Protein AF-A0A8T0Y407-F1 (afdb_monomer)

Mean predicted aligned error: 12.17 Å

Sequence (656 aa):
MAEEQMEEASTAAAAATPFQLQFDKPIPFQIKMAEWNPEKDLLAMVTDDSKVLLHRFNWQRLWTISPGKCITSICWSPDGKIIALGTEDGLVLLHDVENGKMLRTMKSHDVAIVCLNWAEDDLLSRPDKDEFLPYEDRTARFFPPAPVMPRIGGLSSGDTGLADENEEAIPQFCSASCQRFNILCSGGKDGCVCFSIFGIFPVGKININKIPINVESSGKKNYQLQDASVSKVSLSRNLQKLVLLCYGKLIDTENLSHNCETAGLHCLYLDTSIFFNRKNELHQVSQQASSIQNLVEVVRASISLISKQWSSAMNLFHEKFSALPNLIAAHGAESSSEDEFLSLLFGTRTSPALHQFLASSLGEAGLKRIAKAVDSAGREIRGVVSEHLQPAVEIISFRLAELRGLARWRSRFQIIGLDEKLMDRVTESIGMLVVQVERFSRVAATVLYLFQNFFTWVLKCVKILLNEPTDQVPAANSELVVIFLKFLLDKDPIKQLLEADERIECDMDTARHVEQLVVFGGFTDTQFLERSLVKQFNQLEDSLKEAFLMPFTTISSQIHCQGLLPLYPVTSDTFSSTCTPTSISFYKDEDSQHEDSSHNWTDYVCFKIPDGSLNERNCIGVIKDSGNCCTALSTSSLSGFLLHMPDEYECVDLSL

Radius of gyration: 34.37 Å; Cα contacts (8 Å, |Δi|>4): 1089; chains: 1; bounding box: 119×56×102 Å

Organism: Panicum virgatum (NCBI:txid38727)

InterPro domains:
  IPR001680 WD40 repeat [PS50082] (71-105)
  IPR001680 WD40 repeat [SM00320] (58-96)
  IPR015943 WD40/YVTN repeat-like-containing domain superfamily [G3DSA:2.130.10.10] (16-248)
  IPR024789 Anaphase-promoting complex subunit 4 [PTHR13260] (6-656)
  IPR024790 Anaphase-promoting complex subunit 4, long domain [PF12896] (266-465)
  IPR024977 Anaphase-promoting complex subunit 4-like, WD40 domain [PF12894] (35-120)
  IPR036322 WD40-repeat-containing domain superfamily [SSF50978] (26-250)

Nearest PDB structures (foldseek):
  8tar-assembly1_I  TM=8.185E-01  e=4.152E-29  Homo sapiens
  9gaw-assembly1_I  TM=8.226E-01  e=2.926E-28  Homo sapiens
  8pkp-assembly1_I  TM=7.656E-01  e=3.599E-29  Homo sapiens
  6q6g-assembly1_I  TM=7.994E-01  e=1.733E-28  Homo sapiens
  5l9t-assembly1_I  TM=8.094E-01  e=3.166E-27  Homo sapiens

Structure (mmCIF, N/CA/C/O backbone):
data_AF-A0A8T0Y407-F1
#
_entry.id   AF-A0A8T0Y407-F1
#
loop_
_atom_site.group_PDB
_atom_site.id
_atom_site.type_symbol
_atom_site.label_atom_id
_atom_site.label_alt_id
_atom_site.label_comp_id
_atom_site.label_asym_id
_atom_site.label_entity_id
_atom_site.label_seq_id
_atom_site.pdbx_PDB_ins_code
_atom_site.Cartn_x
_atom_site.Cartn_y
_atom_site.Cartn_z
_atom_site.occupancy
_atom_site.B_iso_or_equiv
_atom_site.auth_seq_id
_atom_site.auth_comp_id
_atom_site.auth_asym_id
_atom_site.auth_atom_id
_atom_site.pdbx_PDB_model_num
ATOM 1 N N . MET A 1 1 ? -77.199 -19.821 26.105 1.00 42.16 1 MET A N 1
ATOM 2 C CA . MET A 1 1 ? -76.949 -20.007 24.657 1.00 42.16 1 MET A CA 1
ATOM 3 C C . MET A 1 1 ? -76.546 -18.740 23.895 1.00 42.16 1 MET A C 1
ATOM 5 O O . MET A 1 1 ? -76.080 -18.893 22.779 1.00 42.16 1 MET A O 1
ATOM 9 N N . ALA A 1 2 ? -76.670 -17.527 24.456 1.00 36.81 2 ALA A N 1
ATOM 10 C CA . ALA A 1 2 ? -76.041 -16.319 23.892 1.00 36.81 2 ALA A CA 1
ATOM 11 C C . ALA A 1 2 ? -74.890 -15.761 24.761 1.00 36.81 2 ALA A C 1
ATOM 13 O O . ALA A 1 2 ? -74.197 -14.852 24.325 1.00 36.81 2 ALA A O 1
ATOM 14 N N . GLU A 1 3 ? -74.654 -16.320 25.955 1.00 33.44 3 GLU A N 1
ATOM 15 C CA . GLU A 1 3 ? -73.528 -15.940 26.830 1.00 33.44 3 GLU A CA 1
ATOM 16 C C . GLU A 1 3 ? -72.289 -16.838 26.646 1.00 33.44 3 GLU A C 1
ATOM 18 O O . GLU A 1 3 ? -71.174 -16.345 26.749 1.00 33.44 3 GLU A O 1
ATOM 23 N N . GLU A 1 4 ? -72.441 -18.102 26.226 1.00 34.75 4 GLU A N 1
ATOM 24 C CA . GLU A 1 4 ? -71.295 -18.999 25.951 1.00 34.75 4 GLU A CA 1
ATOM 25 C C . GLU A 1 4 ? -70.529 -18.651 24.660 1.00 34.75 4 GLU A C 1
ATOM 27 O O . GLU A 1 4 ? -69.373 -19.026 24.518 1.00 34.75 4 GLU A O 1
ATOM 32 N N . GLN A 1 5 ? -71.118 -17.885 23.732 1.00 34.66 5 GLN A N 1
ATOM 33 C CA . GLN A 1 5 ? -70.417 -17.433 22.516 1.00 34.66 5 GLN A CA 1
ATOM 34 C C . GLN A 1 5 ? -69.670 -16.100 22.693 1.00 34.66 5 GLN A C 1
ATOM 36 O O . GLN A 1 5 ? -68.910 -15.709 21.810 1.00 34.66 5 GLN A O 1
ATOM 41 N N . MET A 1 6 ? -69.847 -15.404 23.825 1.00 32.25 6 MET A N 1
ATOM 42 C CA . MET A 1 6 ? -69.056 -14.211 24.160 1.00 32.25 6 MET A CA 1
ATOM 43 C C . MET A 1 6 ? -67.829 -14.530 25.027 1.00 32.25 6 MET A C 1
ATOM 45 O O . MET A 1 6 ? -66.884 -13.744 25.026 1.00 32.25 6 MET A O 1
ATOM 49 N N . GLU A 1 7 ? -67.794 -15.686 25.699 1.00 33.47 7 GLU A N 1
ATOM 50 C CA . GLU A 1 7 ? -66.612 -16.157 26.442 1.00 33.47 7 GLU A CA 1
ATOM 51 C C . GLU A 1 7 ? -65.554 -16.828 25.545 1.00 33.47 7 GLU A C 1
ATOM 53 O O . GLU A 1 7 ? -64.357 -16.717 25.815 1.00 33.47 7 GLU A O 1
ATOM 58 N N . GLU A 1 8 ? -65.945 -17.428 24.414 1.00 33.47 8 GLU A N 1
ATOM 59 C CA . GLU A 1 8 ? -64.980 -17.910 23.404 1.00 33.47 8 GLU A CA 1
ATOM 60 C C . GLU A 1 8 ? -64.397 -16.778 22.539 1.00 33.47 8 GLU A C 1
ATOM 62 O O . GLU A 1 8 ? -63.304 -16.910 21.992 1.00 33.47 8 GLU A O 1
ATOM 67 N N . ALA A 1 9 ? -65.073 -15.626 22.451 1.00 34.22 9 ALA A N 1
ATOM 68 C CA . ALA A 1 9 ? -64.553 -14.451 21.748 1.00 34.22 9 ALA A CA 1
ATOM 69 C C . ALA A 1 9 ? -63.648 -13.564 22.628 1.00 34.22 9 ALA A C 1
ATOM 71 O O . ALA A 1 9 ? -62.858 -12.786 22.095 1.00 34.22 9 ALA A O 1
ATOM 72 N N . SER A 1 10 ? -63.723 -13.682 23.961 1.00 36.28 10 SER A N 1
ATOM 73 C CA . SER A 1 10 ? -62.857 -12.943 24.897 1.00 36.28 10 SER A CA 1
ATOM 74 C C . SER A 1 10 ? -61.579 -13.701 25.281 1.00 36.28 10 SER A C 1
ATOM 76 O O . SER A 1 10 ? -60.628 -13.090 25.764 1.00 36.28 10 SER A O 1
ATOM 78 N N . THR A 1 11 ? -61.508 -15.006 24.998 1.00 37.66 11 THR A N 1
ATOM 79 C CA . THR A 1 11 ? -60.315 -15.851 25.201 1.00 37.66 11 THR A CA 1
ATOM 80 C C . THR A 1 11 ? -59.460 -16.026 23.937 1.00 37.66 11 THR A C 1
ATOM 82 O O . THR A 1 11 ? -58.365 -16.579 24.004 1.00 37.66 11 THR A O 1
ATOM 85 N N . ALA A 1 12 ? -59.892 -15.464 22.801 1.00 38.84 12 ALA A N 1
ATOM 86 C CA . ALA A 1 12 ? -59.122 -15.389 21.554 1.00 38.84 12 ALA A CA 1
ATOM 87 C C . ALA A 1 12 ? -58.247 -14.121 21.433 1.00 38.84 12 ALA A C 1
ATOM 89 O O . ALA A 1 12 ? -57.627 -13.895 20.396 1.00 38.84 12 ALA A O 1
ATOM 90 N N . ALA A 1 13 ? -58.127 -13.320 22.497 1.00 38.88 13 ALA A N 1
ATOM 91 C CA . ALA A 1 13 ? -57.015 -12.383 22.669 1.00 38.88 13 ALA A CA 1
ATOM 92 C C . ALA A 1 13 ? -55.785 -13.134 23.219 1.00 38.88 13 ALA A C 1
ATOM 94 O O . ALA A 1 13 ? -55.174 -12.737 24.210 1.00 38.88 13 ALA A O 1
ATOM 95 N N . ALA A 1 14 ? -55.451 -14.272 22.602 1.00 45.47 14 ALA A N 1
ATOM 96 C CA . ALA A 1 14 ? -54.185 -14.943 22.834 1.00 45.47 14 ALA A CA 1
ATOM 97 C C . ALA A 1 14 ? -53.081 -13.965 22.422 1.00 45.47 14 ALA A C 1
ATOM 99 O O . ALA A 1 14 ? -53.074 -13.485 21.289 1.00 45.47 14 ALA A O 1
ATOM 100 N N . ALA A 1 15 ? -52.233 -13.626 23.395 1.00 52.81 15 ALA A N 1
ATOM 101 C CA . ALA A 1 15 ? -51.101 -12.714 23.319 1.00 52.81 15 ALA A CA 1
ATOM 102 C C . ALA A 1 15 ? -50.576 -12.535 21.888 1.00 52.81 15 ALA A C 1
ATOM 104 O O . ALA A 1 15 ? -50.004 -13.464 21.318 1.00 52.81 15 ALA A O 1
ATOM 105 N N . ALA A 1 16 ? -50.777 -11.345 21.313 1.00 59.12 16 ALA A N 1
ATOM 106 C CA . ALA A 1 16 ? -50.121 -10.973 20.070 1.00 59.12 16 ALA A CA 1
ATOM 107 C C . ALA A 1 16 ? -48.617 -11.169 20.282 1.00 59.12 16 ALA A C 1
ATOM 109 O O . ALA A 1 16 ? -47.996 -10.453 21.069 1.00 59.12 16 ALA A O 1
ATOM 110 N N . THR A 1 17 ? -48.051 -12.202 19.662 1.00 67.50 17 THR A N 1
ATOM 111 C CA . THR A 1 17 ? -46.625 -12.477 19.769 1.00 67.50 17 THR A CA 1
ATOM 112 C C . THR A 1 17 ? -45.888 -11.245 19.245 1.00 67.50 17 THR A C 1
ATOM 114 O O . THR A 1 17 ? -46.173 -10.821 18.124 1.00 67.50 17 THR A O 1
ATOM 117 N N . PRO A 1 18 ? -44.963 -10.649 20.019 1.00 85.06 18 PRO A N 1
ATOM 118 C CA . PRO A 1 18 ? -44.329 -9.376 19.660 1.00 85.06 18 PRO A CA 1
ATOM 119 C C . PRO A 1 18 ? -43.483 -9.458 18.381 1.00 85.06 18 PRO A C 1
ATOM 121 O O . PRO A 1 18 ? -43.123 -8.433 17.812 1.00 85.06 18 PRO A O 1
ATOM 124 N N . PHE A 1 19 ? -43.196 -10.672 17.906 1.00 86.50 19 PHE A N 1
ATOM 125 C CA . PHE A 1 19 ? -42.417 -10.941 16.706 1.00 86.50 19 PHE A CA 1
ATOM 126 C C . PHE A 1 19 ? -43.227 -11.773 15.709 1.00 86.50 19 PHE A C 1
ATOM 128 O O . PHE A 1 19 ? -43.944 -12.700 16.092 1.00 86.50 19 PHE A O 1
ATOM 135 N N . GLN A 1 20 ? -43.074 -11.462 14.420 1.00 87.06 20 GLN A N 1
ATOM 136 C CA . GLN A 1 20 ? -43.659 -12.213 13.312 1.00 87.06 20 GLN A CA 1
ATOM 137 C C . GLN A 1 20 ? -42.544 -12.847 12.474 1.00 87.06 20 GLN A C 1
ATOM 139 O O . GLN A 1 20 ? -41.680 -12.145 11.949 1.00 87.06 20 GLN A O 1
ATOM 144 N N . LEU A 1 21 ? -42.586 -14.171 12.311 1.00 87.44 21 LEU A N 1
ATOM 145 C CA . LEU A 1 21 ? -41.675 -14.892 11.423 1.00 87.44 21 LEU A CA 1
ATOM 146 C C . LEU A 1 21 ? -41.989 -14.542 9.960 1.00 87.44 21 LEU A C 1
ATOM 148 O O . LEU A 1 21 ? -43.068 -14.863 9.465 1.00 87.44 21 LEU A O 1
ATOM 152 N N . GLN A 1 22 ? -41.048 -13.887 9.278 1.00 86.69 22 GLN A N 1
ATOM 153 C CA . GLN A 1 22 ? -41.181 -13.529 7.859 1.00 86.69 22 GLN A CA 1
ATOM 154 C C . GLN A 1 22 ? -40.688 -14.648 6.937 1.00 86.69 22 GLN A C 1
ATOM 156 O O . GLN A 1 22 ? -41.365 -15.015 5.979 1.00 86.69 22 GLN A O 1
ATOM 161 N N . PHE A 1 23 ? -39.515 -15.210 7.234 1.00 86.12 23 PHE A N 1
ATOM 162 C CA . PHE A 1 23 ? -38.886 -16.235 6.411 1.00 86.12 23 PHE A CA 1
ATOM 163 C C . PHE A 1 23 ? -38.167 -17.266 7.274 1.00 86.12 23 PHE A C 1
ATOM 165 O O . PHE A 1 23 ? -37.487 -16.906 8.231 1.00 86.12 23 PHE A O 1
ATOM 172 N N . ASP A 1 24 ? -38.252 -18.526 6.862 1.00 86.88 24 ASP A N 1
ATOM 173 C CA . ASP A 1 24 ? -37.478 -19.635 7.411 1.00 86.88 24 ASP A CA 1
ATOM 174 C C . ASP A 1 24 ? -36.789 -20.360 6.250 1.00 86.88 24 ASP A C 1
ATOM 176 O O . ASP A 1 24 ? -37.432 -20.733 5.261 1.00 86.88 24 ASP A O 1
ATOM 180 N N . LYS A 1 25 ? -35.463 -20.485 6.324 1.00 84.44 25 LYS A N 1
ATOM 181 C CA . LYS A 1 25 ? -34.658 -21.128 5.289 1.00 84.44 25 LYS A CA 1
ATOM 182 C C . LYS A 1 25 ? -33.556 -21.968 5.930 1.00 84.44 25 LYS A C 1
ATOM 184 O O . LYS A 1 25 ? -32.631 -21.403 6.512 1.00 84.44 25 LYS A O 1
ATOM 189 N N . PRO A 1 26 ? -33.571 -23.298 5.743 1.00 86.06 26 PRO A N 1
ATOM 190 C CA . PRO A 1 26 ? -32.471 -24.136 6.185 1.00 86.06 26 PRO A CA 1
ATOM 191 C C . PRO A 1 26 ? -31.244 -23.898 5.296 1.00 86.06 26 PRO A C 1
ATOM 193 O O . PRO A 1 26 ? -31.321 -23.949 4.063 1.00 86.06 26 PRO A O 1
ATOM 196 N N . ILE A 1 27 ? -30.100 -23.639 5.925 1.00 84.38 27 ILE A N 1
ATOM 197 C CA . ILE A 1 27 ? -28.814 -23.449 5.249 1.00 84.38 27 ILE A CA 1
ATOM 198 C C . ILE A 1 27 ? -28.023 -24.758 5.374 1.00 84.38 27 ILE A C 1
ATOM 200 O O . ILE A 1 27 ? -27.949 -25.317 6.464 1.00 84.38 27 ILE A O 1
ATOM 204 N N . PRO A 1 28 ? -27.435 -25.282 4.280 1.00 82.50 28 PRO A N 1
ATOM 205 C CA . PRO A 1 28 ? -26.777 -26.592 4.288 1.00 82.50 28 PRO A CA 1
ATOM 206 C C . PRO A 1 28 ? -25.415 -26.603 4.999 1.00 82.50 28 PRO A C 1
ATOM 208 O O . PRO A 1 28 ? -24.806 -27.661 5.127 1.00 82.50 28 PRO A O 1
ATOM 211 N N . PHE A 1 29 ? -24.922 -25.438 5.420 1.00 84.81 29 PHE A N 1
ATOM 212 C CA . PHE A 1 29 ? -23.634 -25.260 6.078 1.00 84.81 29 PHE A CA 1
ATOM 213 C C . PHE A 1 29 ? -23.848 -24.711 7.480 1.00 84.81 29 PHE A C 1
ATOM 215 O O . PHE A 1 29 ? -24.731 -23.880 7.697 1.00 84.81 29 PHE A O 1
ATOM 222 N N . GLN A 1 30 ? -23.004 -25.147 8.405 1.00 88.31 30 GLN A N 1
ATOM 223 C CA . GLN A 1 30 ? -22.984 -24.622 9.757 1.00 88.31 30 GLN A CA 1
ATOM 224 C C . GLN A 1 30 ? -22.372 -23.213 9.739 1.00 88.31 30 GLN A C 1
ATOM 226 O O . GLN A 1 30 ? -21.364 -22.963 9.068 1.00 88.31 30 GLN A O 1
ATOM 231 N N . ILE A 1 31 ? -23.057 -22.275 10.393 1.00 88.88 31 ILE A N 1
ATOM 232 C CA . ILE A 1 31 ? -22.682 -20.861 10.427 1.00 88.88 31 ILE A CA 1
ATOM 233 C C . ILE A 1 31 ? -21.959 -20.601 11.738 1.00 88.88 31 ILE A C 1
ATOM 235 O O . ILE A 1 31 ? -22.516 -20.831 12.809 1.00 88.88 31 ILE A O 1
ATOM 239 N N . LYS A 1 32 ? -20.738 -20.086 11.630 1.00 88.06 32 LYS A N 1
ATOM 240 C CA . LYS A 1 32 ? -19.906 -19.706 12.768 1.00 88.06 32 LYS A CA 1
ATOM 241 C C . LYS A 1 32 ? -20.313 -18.351 13.334 1.00 88.06 32 LYS A C 1
ATOM 243 O O . LYS A 1 32 ? -20.286 -18.153 14.542 1.00 88.06 32 LYS A O 1
ATOM 248 N N . MET A 1 33 ? -20.639 -17.404 12.454 1.00 89.00 33 MET A N 1
ATOM 249 C CA . MET A 1 33 ? -20.985 -16.033 12.825 1.00 89.00 33 MET A CA 1
ATOM 250 C C . MET A 1 33 ? -21.808 -15.344 11.742 1.00 89.00 33 MET A C 1
ATOM 252 O O . MET A 1 33 ? -21.674 -15.654 10.556 1.00 89.00 33 MET A O 1
ATOM 256 N N . ALA A 1 34 ? -22.655 -14.408 12.160 1.00 91.12 34 ALA A N 1
ATOM 257 C CA . ALA A 1 34 ? -23.515 -13.633 11.282 1.00 91.12 34 ALA A CA 1
ATOM 258 C C . ALA A 1 34 ? -23.666 -12.206 11.815 1.00 91.12 34 ALA A C 1
ATOM 260 O O . ALA A 1 34 ? -23.768 -12.008 13.023 1.00 91.12 34 ALA A O 1
ATOM 261 N N . GLU A 1 35 ? -23.686 -11.226 10.917 1.00 91.38 35 GLU A N 1
ATOM 262 C CA . GLU A 1 35 ? -23.802 -9.813 11.276 1.00 91.38 35 GLU A CA 1
ATOM 263 C C . GLU A 1 35 ? -24.618 -9.053 10.228 1.00 91.38 35 GLU A C 1
ATOM 265 O O . GLU A 1 35 ? -24.407 -9.197 9.014 1.00 91.38 35 GLU A O 1
ATOM 270 N N . TRP A 1 36 ? -25.558 -8.242 10.709 1.00 92.38 36 TRP A N 1
ATOM 271 C CA . TRP A 1 36 ? -26.390 -7.383 9.876 1.00 92.38 36 TRP A CA 1
ATOM 272 C C . TRP A 1 36 ? -25.625 -6.142 9.433 1.00 92.38 36 TRP A C 1
ATOM 274 O O . TRP A 1 36 ? -24.850 -5.565 10.191 1.00 92.38 36 TRP A O 1
ATOM 284 N N . ASN A 1 37 ? -25.879 -5.717 8.202 1.00 92.12 37 ASN A N 1
ATOM 285 C CA . ASN A 1 37 ? -25.442 -4.417 7.729 1.00 92.12 37 ASN A CA 1
ATOM 286 C C . ASN A 1 37 ? -26.184 -3.313 8.509 1.00 92.12 37 ASN A C 1
ATOM 288 O O . ASN A 1 37 ? -27.398 -3.424 8.685 1.00 92.12 37 ASN A O 1
ATOM 292 N N . PRO A 1 38 ? -25.487 -2.257 8.959 1.00 86.81 38 PRO A N 1
ATOM 293 C CA . PRO A 1 38 ? -26.092 -1.209 9.781 1.00 86.81 38 PRO A CA 1
ATOM 294 C C . PRO A 1 38 ? -27.115 -0.337 9.031 1.00 86.81 38 PRO A C 1
ATOM 296 O O . PRO A 1 38 ? -28.002 0.229 9.660 1.00 86.81 38 PRO A O 1
ATOM 299 N N . GLU A 1 39 ? -27.010 -0.232 7.703 1.00 85.94 39 GLU A N 1
ATOM 300 C CA . GLU A 1 39 ? -27.795 0.695 6.871 1.00 85.94 39 GLU A CA 1
ATOM 301 C C . GLU A 1 39 ? -28.775 -0.014 5.920 1.00 85.94 39 GLU A C 1
ATOM 303 O O . GLU A 1 39 ? -29.785 0.555 5.507 1.00 85.94 39 GLU A O 1
ATOM 308 N N . LYS A 1 40 ? -28.467 -1.248 5.506 1.00 89.94 40 LYS A N 1
ATOM 309 C CA . LYS A 1 40 ? -29.197 -1.980 4.457 1.00 89.94 40 LYS A CA 1
ATOM 310 C C . LYS A 1 40 ? -29.722 -3.318 4.969 1.00 89.94 40 LYS A C 1
ATOM 312 O O . LYS A 1 40 ? -29.148 -3.923 5.863 1.00 89.94 40 LYS A O 1
ATOM 317 N N . ASP A 1 41 ? -30.714 -3.862 4.268 1.00 91.56 41 ASP A N 1
ATOM 318 C CA . ASP A 1 41 ? -31.301 -5.192 4.502 1.00 91.56 41 ASP A CA 1
ATOM 319 C C . ASP A 1 41 ? -30.381 -6.350 4.053 1.00 91.56 41 ASP A C 1
ATOM 321 O O . ASP A 1 41 ? -30.770 -7.227 3.268 1.00 91.56 41 ASP A O 1
ATOM 325 N N . LEU A 1 42 ? -29.123 -6.324 4.489 1.00 94.50 42 LEU A N 1
ATOM 326 C CA . LEU A 1 42 ? -28.079 -7.269 4.115 1.00 94.50 42 LEU A CA 1
ATOM 327 C C . LEU A 1 42 ? -27.557 -8.007 5.347 1.00 94.50 42 LEU A C 1
ATOM 329 O O . LEU A 1 42 ? -27.287 -7.404 6.379 1.00 94.50 42 LEU A O 1
ATOM 333 N N . LEU A 1 43 ? -27.361 -9.313 5.198 1.00 94.38 43 LEU A N 1
ATOM 334 C CA . LEU A 1 43 ? -26.823 -10.203 6.217 1.00 94.38 43 LEU A CA 1
ATOM 335 C C . LEU A 1 43 ? -25.552 -10.861 5.687 1.00 94.38 43 LEU A C 1
ATOM 337 O O . LEU A 1 43 ? -25.598 -11.602 4.695 1.00 94.38 43 LEU A O 1
ATOM 341 N N . ALA A 1 44 ? -24.427 -10.603 6.350 1.00 94.75 44 ALA A N 1
ATOM 342 C CA . ALA A 1 44 ? -23.191 -11.330 6.106 1.00 94.75 44 ALA A CA 1
ATOM 343 C C . ALA A 1 44 ? -23.100 -12.513 7.069 1.00 94.75 44 ALA A C 1
ATOM 345 O O . ALA A 1 44 ? -23.358 -12.380 8.262 1.00 94.75 44 ALA A O 1
ATOM 346 N N . MET A 1 45 ? -22.734 -13.678 6.544 1.00 93.75 45 MET A N 1
ATOM 347 C CA . MET A 1 45 ? -22.563 -14.903 7.320 1.00 93.75 45 MET A CA 1
ATOM 348 C C . MET A 1 45 ? -21.238 -15.554 6.965 1.00 93.75 45 MET A C 1
ATOM 350 O O . MET A 1 45 ? -20.847 -15.577 5.798 1.00 93.75 45 MET A O 1
ATOM 354 N N . VAL A 1 46 ? -20.585 -16.132 7.963 1.00 93.62 46 VAL A N 1
ATOM 355 C CA . VAL A 1 46 ? -19.355 -16.900 7.794 1.00 93.62 46 VAL A CA 1
ATOM 356 C C . VAL A 1 46 ? -19.635 -18.345 8.171 1.00 93.62 46 VAL A C 1
ATOM 358 O O . VAL A 1 46 ? -20.116 -18.636 9.266 1.00 93.62 46 VAL A O 1
ATOM 361 N N . THR A 1 47 ? -19.353 -19.253 7.249 1.00 92.88 47 THR A N 1
ATOM 362 C CA . THR A 1 47 ? -19.487 -20.697 7.455 1.00 92.88 47 THR A CA 1
ATOM 363 C C . THR A 1 47 ? -18.250 -21.281 8.136 1.00 92.88 47 THR A C 1
ATOM 365 O O . THR A 1 47 ? -17.180 -20.669 8.140 1.00 92.88 47 THR A O 1
ATOM 368 N N . ASP A 1 48 ? -18.364 -22.496 8.670 1.00 88.88 48 ASP A N 1
ATOM 369 C CA . ASP A 1 48 ? -17.232 -23.194 9.301 1.00 88.88 48 ASP A CA 1
ATOM 370 C C . ASP A 1 48 ? -16.061 -23.456 8.335 1.00 88.88 48 ASP A C 1
ATOM 372 O O . ASP A 1 48 ? -14.901 -23.452 8.745 1.00 88.88 48 ASP A O 1
ATOM 376 N N . ASP A 1 49 ? -16.330 -23.592 7.031 1.00 89.12 49 ASP A N 1
ATOM 377 C CA . ASP A 1 49 ? -15.301 -23.681 5.983 1.00 89.12 49 ASP A CA 1
ATOM 378 C C . ASP A 1 49 ? -14.722 -22.311 5.567 1.00 89.12 49 ASP A C 1
ATOM 380 O O . ASP A 1 49 ? -14.051 -22.200 4.541 1.00 89.12 49 ASP A O 1
ATOM 384 N N . SER A 1 50 ? -14.959 -21.266 6.372 1.00 90.62 50 SER A N 1
ATOM 385 C CA . SER A 1 50 ? -14.457 -19.897 6.185 1.00 90.62 50 SER A CA 1
ATOM 386 C C . SER A 1 50 ? -14.858 -19.250 4.856 1.00 90.62 50 SER A C 1
ATOM 388 O O . SER A 1 50 ? -14.143 -18.398 4.322 1.00 90.62 50 SER A O 1
ATOM 390 N N . LYS A 1 51 ? -16.021 -19.622 4.311 1.00 92.50 51 LYS A N 1
ATOM 391 C CA . LYS A 1 51 ? -16.645 -18.876 3.215 1.00 92.50 51 LYS A CA 1
ATOM 392 C C . LYS A 1 51 ? -17.501 -17.763 3.787 1.00 92.50 51 LYS A C 1
ATOM 394 O O . LYS A 1 51 ? -18.204 -17.948 4.778 1.00 92.50 51 LYS A O 1
ATOM 399 N N . VAL A 1 52 ? -17.475 -16.614 3.122 1.00 93.75 52 VAL A N 1
ATOM 400 C CA . VAL A 1 52 ? -18.355 -15.496 3.461 1.00 93.75 52 VAL A CA 1
ATOM 401 C C . VAL A 1 52 ? -19.492 -15.456 2.463 1.00 93.75 52 VAL A C 1
ATOM 403 O O . VAL A 1 52 ? -19.289 -15.449 1.245 1.00 93.75 52 VAL A O 1
ATOM 406 N N . LEU A 1 53 ? -20.700 -15.460 3.001 1.00 94.06 53 LEU A N 1
ATOM 407 C CA . LEU A 1 53 ? -21.947 -15.443 2.270 1.00 94.06 53 LEU A CA 1
ATOM 408 C C . LEU A 1 53 ? -22.642 -14.115 2.529 1.00 94.06 53 LEU A C 1
ATOM 410 O O . LEU A 1 53 ? -22.940 -13.799 3.678 1.00 94.06 53 LEU A O 1
ATOM 414 N N . LEU A 1 54 ? -22.981 -13.392 1.465 1.00 94.69 54 LEU A N 1
ATOM 415 C CA . LEU A 1 54 ? -23.819 -12.206 1.576 1.00 94.69 54 LEU A CA 1
ATOM 416 C C . LEU A 1 54 ? -25.230 -12.504 1.074 1.00 94.69 54 LEU A C 1
ATOM 418 O O . LEU A 1 54 ? -25.418 -12.948 -0.064 1.00 94.69 54 LEU A O 1
ATOM 422 N N . HIS A 1 55 ? -26.221 -12.246 1.920 1.00 93.19 55 HIS A N 1
ATOM 423 C CA . HIS A 1 55 ? -27.631 -12.427 1.605 1.00 93.19 55 HIS A CA 1
ATOM 424 C C . HIS A 1 55 ? -28.412 -11.136 1.816 1.00 93.19 55 HIS A C 1
ATOM 426 O O . HIS A 1 55 ? -28.070 -10.313 2.657 1.00 93.19 55 HIS A O 1
ATOM 432 N N . ARG A 1 56 ? -29.490 -10.974 1.053 1.00 92.50 56 ARG A N 1
ATOM 433 C CA . ARG A 1 56 ? -30.555 -10.022 1.375 1.00 92.50 56 ARG A CA 1
ATOM 434 C C . ARG A 1 56 ? -31.475 -10.600 2.447 1.00 92.50 56 ARG A C 1
ATOM 436 O O . ARG A 1 56 ? -31.543 -11.818 2.610 1.00 92.50 56 ARG A O 1
ATOM 443 N N . PHE A 1 57 ? -32.259 -9.734 3.082 1.00 88.94 57 PHE A N 1
ATOM 444 C CA . PHE A 1 57 ? -33.293 -10.114 4.052 1.00 88.94 57 PHE A CA 1
ATOM 445 C C . PHE A 1 57 ? -34.271 -11.190 3.538 1.00 88.94 57 PHE A C 1
ATOM 447 O O . PHE A 1 57 ? -34.689 -12.068 4.283 1.00 88.94 57 PHE A O 1
ATOM 454 N N . ASN A 1 58 ? -34.578 -11.199 2.237 1.00 89.69 58 ASN A N 1
ATOM 455 C CA . ASN A 1 58 ? -35.426 -12.215 1.595 1.00 89.69 58 ASN A CA 1
ATOM 456 C C . ASN A 1 58 ? -34.698 -13.542 1.268 1.00 89.69 58 ASN A C 1
ATOM 458 O O . ASN A 1 58 ? -35.162 -14.312 0.425 1.00 89.69 58 ASN A O 1
ATOM 462 N N . TRP A 1 59 ? -33.525 -13.787 1.857 1.00 90.06 59 TRP A N 1
ATOM 463 C CA . TRP A 1 59 ? -32.654 -14.941 1.606 1.00 90.06 59 TRP A CA 1
ATOM 464 C C . TRP A 1 59 ? -32.143 -15.109 0.169 1.00 90.06 59 TRP A C 1
ATOM 466 O O . TRP A 1 59 ? -31.657 -16.190 -0.206 1.00 90.06 59 TRP A O 1
ATOM 476 N N . GLN A 1 60 ? -32.208 -14.056 -0.646 1.00 90.81 60 GLN A N 1
ATOM 477 C CA . GLN A 1 60 ? -31.514 -14.017 -1.925 1.00 90.81 60 GLN A CA 1
ATOM 478 C C . GLN A 1 60 ? -30.011 -13.874 -1.677 1.00 90.81 60 GLN A C 1
ATOM 480 O O . GLN A 1 60 ? -29.561 -12.903 -1.071 1.00 90.81 60 GLN A O 1
ATOM 485 N N . ARG A 1 61 ? -29.226 -14.835 -2.167 1.00 91.75 61 ARG A N 1
ATOM 486 C CA . ARG A 1 61 ? -27.763 -14.789 -2.096 1.00 91.75 61 ARG A CA 1
ATOM 487 C C . ARG A 1 61 ? -27.224 -13.822 -3.146 1.00 91.75 61 ARG A C 1
ATOM 489 O O . ARG A 1 61 ? -27.518 -14.003 -4.326 1.00 91.75 61 ARG A O 1
ATOM 496 N N . LEU A 1 62 ? -26.441 -12.836 -2.719 1.00 92.94 62 LEU A N 1
ATOM 497 C CA . LEU A 1 62 ? -25.777 -11.883 -3.610 1.00 92.94 62 LEU A CA 1
ATOM 498 C C . LEU A 1 62 ? -24.474 -12.468 -4.149 1.00 92.94 62 LEU A C 1
ATOM 500 O O . LEU A 1 62 ? -24.319 -12.610 -5.357 1.00 92.94 62 LEU A O 1
ATOM 504 N N . TRP A 1 63 ? -23.578 -12.886 -3.257 1.00 94.06 63 TRP A N 1
ATOM 505 C CA . TRP A 1 63 ? -22.312 -13.506 -3.636 1.00 94.06 63 TRP A CA 1
ATOM 506 C C . TRP A 1 63 ? -21.782 -14.443 -2.548 1.00 94.06 63 TRP A C 1
ATOM 508 O O . TRP A 1 63 ? -22.320 -14.554 -1.441 1.00 94.06 63 TRP A O 1
ATOM 518 N N . THR A 1 64 ? -20.737 -15.185 -2.902 1.00 92.50 64 THR A N 1
ATOM 519 C CA . THR A 1 64 ? -19.981 -16.053 -2.001 1.00 92.50 64 THR A CA 1
ATOM 520 C C . THR A 1 64 ? -18.511 -15.895 -2.315 1.00 92.50 64 THR A C 1
ATOM 522 O O . THR A 1 64 ? -18.118 -16.044 -3.470 1.00 92.50 64 THR A O 1
ATOM 525 N N . ILE A 1 65 ? -17.713 -15.630 -1.289 1.00 93.38 65 ILE A N 1
ATOM 526 C CA . ILE A 1 65 ? -16.261 -15.530 -1.409 1.00 93.38 65 ILE A CA 1
ATOM 527 C C . ILE A 1 65 ? -15.597 -16.582 -0.531 1.00 93.38 65 ILE A C 1
ATOM 529 O O . ILE A 1 65 ? -16.092 -16.926 0.544 1.00 93.38 65 ILE A O 1
ATOM 533 N N . SER A 1 66 ? -14.459 -17.083 -0.995 1.00 90.69 66 SER A N 1
ATOM 534 C CA . SER A 1 66 ? -13.597 -18.000 -0.253 1.00 90.69 66 SER A CA 1
ATOM 535 C C . SER A 1 66 ? -12.209 -17.367 -0.125 1.00 90.69 66 SER A C 1
ATOM 537 O O . SER A 1 66 ? -11.378 -17.565 -1.012 1.00 90.69 66 SER A O 1
ATOM 539 N N . PRO A 1 67 ? -11.940 -16.601 0.948 1.00 82.31 67 PRO A N 1
ATOM 540 C CA . PRO A 1 67 ? -10.666 -15.895 1.117 1.00 82.31 67 PRO A CA 1
ATOM 541 C C . PRO A 1 67 ? -9.444 -16.813 1.285 1.00 82.31 67 PRO A C 1
ATOM 543 O O . PRO A 1 67 ? -8.314 -16.335 1.278 1.00 82.31 67 PRO A O 1
ATOM 546 N N . GLY A 1 68 ? -9.653 -18.124 1.462 1.00 84.31 68 GLY A N 1
ATOM 547 C CA . GLY A 1 68 ? -8.580 -19.109 1.630 1.00 84.31 68 GLY A CA 1
ATOM 548 C C . GLY A 1 68 ? -7.877 -19.039 2.988 1.00 84.31 68 GLY A C 1
ATOM 549 O O . GLY A 1 68 ? -6.823 -19.644 3.154 1.00 84.31 68 GLY A O 1
ATOM 550 N N . LYS A 1 69 ? -8.443 -18.299 3.947 1.00 87.00 69 LYS A N 1
ATOM 551 C CA . LYS A 1 69 ? -7.923 -18.114 5.307 1.00 87.00 69 LYS A CA 1
ATOM 552 C C . LYS A 1 69 ? -9.018 -18.383 6.325 1.00 87.00 69 LYS A C 1
ATOM 554 O O . LYS A 1 69 ? -10.186 -18.125 6.038 1.00 87.00 69 LYS A O 1
ATOM 559 N N . CYS A 1 70 ? -8.632 -18.853 7.507 1.00 91.31 70 CYS A N 1
ATOM 560 C CA . CYS A 1 70 ? -9.553 -19.071 8.617 1.00 91.31 70 CYS A CA 1
ATOM 561 C C . CYS A 1 70 ? -10.076 -17.731 9.139 1.00 91.31 70 CYS A C 1
ATOM 563 O O . CYS A 1 70 ? -9.298 -16.914 9.639 1.00 91.31 70 CYS A O 1
ATOM 565 N N . ILE A 1 71 ? -11.386 -17.509 9.026 1.00 93.75 71 ILE A N 1
ATOM 566 C CA . ILE A 1 71 ? -12.032 -16.275 9.485 1.00 93.75 71 ILE A CA 1
ATOM 567 C C . ILE A 1 71 ? -12.446 -16.437 10.948 1.00 93.75 71 ILE A C 1
ATOM 569 O O . ILE A 1 71 ? -13.069 -17.427 11.351 1.00 93.75 71 ILE A O 1
ATOM 573 N N . THR A 1 72 ? -12.078 -15.456 11.759 1.00 92.19 72 THR A N 1
ATOM 574 C CA . THR A 1 72 ? -12.290 -15.449 13.209 1.00 92.19 72 THR A CA 1
ATOM 575 C C . THR A 1 72 ? -13.228 -14.338 13.661 1.00 92.19 72 THR A C 1
ATOM 577 O O . THR A 1 72 ? -13.901 -14.513 14.670 1.00 92.19 72 THR A O 1
ATOM 580 N N . SER A 1 73 ? -13.303 -13.231 12.920 1.00 91.69 73 SER A N 1
ATOM 581 C CA . SER A 1 73 ? -14.204 -12.108 13.202 1.00 91.69 73 SER A CA 1
ATOM 582 C C . SER A 1 73 ? -14.702 -11.434 11.926 1.00 91.69 73 SER A C 1
ATOM 584 O O . SER A 1 73 ? -14.034 -11.470 10.892 1.00 91.69 73 SER A O 1
ATOM 586 N N . ILE A 1 74 ? -15.882 -10.826 12.010 1.00 94.31 74 ILE A N 1
ATOM 587 C CA . ILE A 1 74 ? -16.500 -10.005 10.968 1.00 94.31 74 ILE A CA 1
ATOM 588 C C . ILE A 1 74 ? -16.942 -8.679 11.598 1.00 94.31 74 ILE A C 1
ATOM 590 O O . ILE A 1 74 ? -17.217 -8.641 12.797 1.00 94.31 74 ILE A O 1
ATOM 594 N N . CYS A 1 75 ? -16.884 -7.601 10.819 1.00 93.94 75 CYS A N 1
ATOM 595 C CA . CYS A 1 75 ? -17.432 -6.298 11.178 1.00 93.94 75 CYS A CA 1
ATOM 596 C C . CYS A 1 75 ? -17.807 -5.524 9.910 1.00 93.94 75 CYS A C 1
ATOM 598 O O . CYS A 1 75 ? -17.063 -5.540 8.922 1.00 93.94 75 CYS A O 1
ATOM 600 N N . TRP A 1 76 ? -18.940 -4.829 9.931 1.00 93.19 76 TRP A N 1
ATOM 601 C CA . TRP A 1 76 ? -19.331 -3.915 8.858 1.00 93.19 76 TRP A CA 1
ATOM 602 C C . TRP A 1 76 ? -18.696 -2.537 9.019 1.00 93.19 76 TRP A C 1
ATOM 604 O O . TRP A 1 76 ? -18.519 -2.045 10.131 1.00 93.19 76 TRP A O 1
ATOM 614 N N . SER A 1 77 ? -18.400 -1.877 7.899 1.00 90.38 77 SER A N 1
ATOM 615 C CA . SER A 1 77 ? -18.181 -0.436 7.939 1.00 90.38 77 SER A CA 1
ATOM 616 C C . SER A 1 77 ? -19.481 0.287 8.317 1.00 90.38 77 SER A C 1
ATOM 618 O O . SER A 1 77 ? -20.564 -0.168 7.936 1.00 90.38 77 SER A O 1
ATOM 620 N N . PRO A 1 78 ? -19.399 1.433 9.012 1.00 86.75 78 PRO A N 1
ATOM 621 C CA . PRO A 1 78 ? -20.575 2.210 9.408 1.00 86.75 78 PRO A CA 1
ATOM 622 C C . PRO A 1 78 ? -21.465 2.632 8.230 1.00 86.75 78 PRO A C 1
ATOM 624 O O . PRO A 1 78 ? -22.682 2.644 8.348 1.00 86.75 78 PRO A O 1
ATOM 627 N N . ASP A 1 79 ? -20.874 2.882 7.057 1.00 83.06 79 ASP A N 1
ATOM 628 C CA . ASP A 1 79 ? -21.602 3.204 5.822 1.00 83.06 79 ASP A CA 1
ATOM 629 C C . ASP A 1 79 ? -22.193 1.975 5.096 1.00 83.06 79 ASP A C 1
ATOM 631 O O . ASP A 1 79 ? -22.832 2.107 4.046 1.00 83.06 79 ASP A O 1
ATOM 635 N N . GLY A 1 80 ? -21.940 0.765 5.605 1.00 87.50 80 GLY A N 1
ATOM 636 C CA . GLY A 1 80 ? -22.440 -0.495 5.067 1.00 87.50 80 GLY A CA 1
ATOM 637 C C . GLY A 1 80 ? -21.902 -0.866 3.679 1.00 87.50 80 GLY A C 1
ATOM 638 O O . GLY A 1 80 ? -22.512 -1.706 3.007 1.00 87.50 80 GLY A O 1
ATOM 639 N N . LYS A 1 81 ? -20.813 -0.243 3.208 1.00 87.69 81 LYS A N 1
ATOM 640 C CA . LYS A 1 81 ? -20.212 -0.513 1.884 1.00 87.69 81 LYS A CA 1
ATOM 641 C C . LYS A 1 81 ? -19.032 -1.476 1.923 1.00 87.69 81 LYS A C 1
ATOM 643 O O . LYS A 1 81 ? -18.670 -2.018 0.882 1.00 87.69 81 LYS A O 1
ATOM 648 N N . ILE A 1 82 ? -18.437 -1.691 3.093 1.00 90.06 82 ILE A N 1
ATOM 649 C CA . ILE A 1 82 ? -17.243 -2.516 3.272 1.00 90.06 82 ILE A CA 1
ATOM 650 C C . ILE A 1 82 ? -17.504 -3.549 4.370 1.00 90.06 82 ILE A C 1
ATOM 652 O O . ILE A 1 82 ? -18.136 -3.261 5.385 1.00 90.06 82 ILE A O 1
ATOM 656 N N . ILE A 1 83 ? -16.977 -4.755 4.174 1.00 92.75 83 ILE A N 1
ATOM 657 C CA . ILE A 1 83 ? -16.907 -5.796 5.202 1.00 92.75 83 ILE A CA 1
ATOM 658 C C . ILE A 1 83 ? -15.442 -5.985 5.588 1.00 92.75 83 ILE A C 1
ATOM 660 O O . ILE A 1 83 ? -14.599 -6.258 4.730 1.00 92.75 83 ILE A O 1
ATOM 664 N N . ALA A 1 84 ? -15.146 -5.861 6.878 1.00 93.81 84 ALA A N 1
ATOM 665 C CA . ALA A 1 84 ? -13.862 -6.218 7.458 1.00 93.81 84 ALA A CA 1
ATOM 666 C C . ALA A 1 84 ? -13.916 -7.649 8.009 1.00 93.81 84 ALA A C 1
ATOM 668 O O . ALA A 1 84 ? -14.819 -8.008 8.762 1.00 93.81 84 ALA A O 1
ATOM 669 N N . LEU A 1 85 ? -12.926 -8.463 7.648 1.00 94.75 85 LEU A N 1
ATOM 670 C CA . LEU A 1 85 ? -12.772 -9.839 8.113 1.00 94.75 85 LEU A CA 1
ATOM 671 C C . LEU A 1 85 ? -11.448 -9.976 8.859 1.00 94.75 85 LEU A C 1
ATOM 673 O O . LEU A 1 85 ? -10.390 -9.650 8.319 1.00 94.75 85 LEU A O 1
ATOM 677 N N . GLY A 1 86 ? -11.501 -10.483 10.085 1.00 94.31 86 GLY A N 1
ATOM 678 C CA . GLY A 1 86 ? -10.328 -10.834 10.873 1.00 94.31 86 GLY A CA 1
ATOM 679 C C . GLY A 1 86 ? -9.954 -12.292 10.646 1.00 94.31 86 GLY A C 1
ATOM 680 O O . GLY A 1 86 ? -10.828 -13.158 10.561 1.00 94.31 86 GLY A O 1
ATOM 681 N N . THR A 1 87 ? -8.656 -12.562 10.531 1.00 94.62 87 THR A N 1
ATOM 682 C CA . THR A 1 87 ? -8.132 -13.909 10.270 1.00 94.62 87 THR A CA 1
ATOM 683 C C . THR A 1 87 ? -7.321 -14.458 11.438 1.00 94.62 87 THR A C 1
ATOM 685 O O . THR A 1 87 ? -6.812 -13.716 12.286 1.00 94.62 87 THR A O 1
ATOM 688 N N . GLU A 1 88 ? -7.153 -15.779 11.449 1.00 92.94 88 GLU A N 1
ATOM 689 C CA . GLU A 1 88 ? -6.286 -16.483 12.399 1.00 92.94 88 GLU A CA 1
ATOM 690 C C . GLU A 1 88 ? -4.796 -16.114 12.244 1.00 92.94 88 GLU A C 1
ATOM 692 O O . GLU A 1 88 ? -4.053 -16.121 13.222 1.00 92.94 88 GLU A O 1
ATOM 697 N N . ASP A 1 89 ? -4.380 -15.678 11.050 1.00 91.25 89 ASP A N 1
ATOM 698 C CA . ASP A 1 89 ? -3.005 -15.246 10.754 1.00 91.25 89 ASP A CA 1
ATOM 699 C C . ASP A 1 89 ? -2.708 -13.790 11.176 1.00 91.25 89 ASP A C 1
ATOM 701 O O . ASP A 1 89 ? -1.646 -13.250 10.860 1.00 91.25 89 ASP A O 1
ATOM 705 N N . GLY A 1 90 ? -3.654 -13.106 11.832 1.00 91.81 90 GLY A N 1
ATOM 706 C CA . GLY A 1 90 ? -3.480 -11.712 12.261 1.00 91.81 90 GLY A CA 1
ATOM 707 C C . GLY A 1 90 ? -3.681 -10.668 11.156 1.00 91.81 90 GLY A C 1
ATOM 708 O O . GLY A 1 90 ? -3.298 -9.503 11.309 1.00 91.81 90 GLY A O 1
ATOM 709 N N . LEU A 1 91 ? -4.291 -11.068 10.036 1.00 93.56 91 LEU A N 1
ATOM 710 C CA . LEU A 1 91 ? -4.613 -10.185 8.916 1.00 93.56 91 LEU A CA 1
ATOM 711 C C . LEU A 1 91 ? -6.061 -9.696 8.984 1.00 93.56 91 LEU A C 1
ATOM 713 O O . LEU A 1 91 ? -6.966 -10.475 9.292 1.00 93.56 91 LEU A O 1
ATOM 717 N N . VAL A 1 92 ? -6.264 -8.434 8.610 1.00 93.62 92 VAL A N 1
ATOM 718 C CA . VAL A 1 92 ? -7.572 -7.837 8.324 1.00 93.62 92 VAL A CA 1
ATOM 719 C C . VAL A 1 92 ? -7.754 -7.771 6.811 1.00 93.62 92 VAL A C 1
ATOM 721 O O . VAL A 1 92 ? -6.921 -7.192 6.107 1.00 93.62 92 VAL A O 1
ATOM 724 N N . LEU A 1 93 ? -8.833 -8.365 6.309 1.00 92.12 93 LEU A N 1
ATOM 725 C CA . LEU A 1 93 ? -9.227 -8.319 4.902 1.00 92.12 93 LEU A CA 1
ATOM 726 C C . LEU A 1 93 ? -10.417 -7.375 4.756 1.00 92.12 93 LEU A C 1
ATOM 728 O O . LEU A 1 93 ? -11.427 -7.557 5.431 1.00 92.12 93 LEU A O 1
ATOM 732 N N . LEU A 1 94 ? -10.308 -6.383 3.878 1.00 91.12 94 LEU A N 1
ATOM 733 C CA . LEU A 1 94 ? -11.413 -5.492 3.535 1.00 91.12 94 LEU A CA 1
ATOM 734 C C . LEU A 1 94 ? -12.007 -5.921 2.200 1.00 91.12 94 LEU A C 1
ATOM 736 O O . LEU A 1 94 ? -11.280 -6.013 1.208 1.00 91.12 94 LEU A O 1
ATOM 740 N N . HIS A 1 95 ? -13.314 -6.154 2.175 1.00 90.00 95 HIS A N 1
ATOM 741 C CA . HIS A 1 95 ? -14.058 -6.554 0.987 1.00 90.00 95 HIS A CA 1
ATOM 742 C C . HIS A 1 95 ? -15.141 -5.541 0.638 1.00 90.00 95 HIS A C 1
ATOM 744 O O . HIS A 1 95 ? -15.822 -5.020 1.520 1.00 90.00 95 HIS A O 1
ATOM 750 N N . ASP A 1 96 ? -15.313 -5.302 -0.657 1.00 88.56 96 ASP A N 1
ATOM 751 C CA . ASP A 1 96 ? -16.422 -4.518 -1.191 1.00 88.56 96 ASP A CA 1
ATOM 752 C C . ASP A 1 96 ? -17.724 -5.325 -1.124 1.00 88.56 96 ASP A C 1
ATOM 754 O O . ASP A 1 96 ? -17.782 -6.501 -1.491 1.00 88.56 96 ASP A O 1
ATOM 758 N N . VAL A 1 97 ? -18.785 -4.680 -0.653 1.00 89.62 97 VAL A N 1
ATOM 759 C CA . VAL A 1 97 ? -20.109 -5.277 -0.489 1.00 89.62 97 VAL A CA 1
ATOM 760 C C . VAL A 1 97 ? -20.813 -5.488 -1.826 1.00 89.62 97 VAL A C 1
ATOM 762 O O . VAL A 1 97 ? -21.616 -6.414 -1.943 1.00 89.62 97 VAL A O 1
ATOM 765 N N . GLU A 1 98 ? -20.534 -4.676 -2.847 1.00 87.19 98 GLU A N 1
ATOM 766 C CA . GLU A 1 98 ? -21.255 -4.768 -4.124 1.00 87.19 98 GLU A CA 1
ATOM 767 C C . GLU A 1 98 ? -20.839 -5.993 -4.944 1.00 87.19 98 GLU A C 1
ATOM 769 O O . GLU A 1 98 ? -21.690 -6.697 -5.492 1.00 87.19 98 GLU A O 1
ATOM 774 N N . ASN A 1 99 ? -19.538 -6.277 -4.995 1.00 83.12 99 ASN A N 1
ATOM 775 C CA . ASN A 1 99 ? -18.961 -7.310 -5.860 1.00 83.12 99 ASN A CA 1
ATOM 776 C C . ASN A 1 99 ? -18.184 -8.406 -5.099 1.00 83.12 99 ASN A C 1
ATOM 778 O O . ASN A 1 99 ? -17.764 -9.383 -5.717 1.00 83.12 99 ASN A O 1
ATOM 782 N N . GLY A 1 100 ? -17.987 -8.275 -3.782 1.00 83.38 100 GLY A N 1
ATOM 783 C CA . GLY A 1 100 ? -17.232 -9.226 -2.957 1.00 83.38 100 GLY A CA 1
ATOM 784 C C . GLY A 1 100 ? -15.709 -9.167 -3.143 1.00 83.38 100 GLY A C 1
ATOM 785 O O . GLY A 1 100 ? -14.982 -9.969 -2.546 1.00 83.38 100 GLY A O 1
ATOM 786 N N . LYS A 1 101 ? -15.185 -8.247 -3.961 1.00 84.50 101 LYS A N 1
ATOM 787 C CA . LYS A 1 101 ? -13.749 -8.161 -4.253 1.00 84.50 101 LYS A CA 1
ATOM 788 C C . LYS A 1 101 ? -12.965 -7.720 -3.029 1.00 84.50 101 LYS A C 1
ATOM 790 O O . LYS A 1 101 ? -13.432 -6.925 -2.216 1.00 84.50 101 LYS A O 1
ATOM 795 N N . MET A 1 102 ? -11.748 -8.239 -2.915 1.00 85.31 102 MET A N 1
ATOM 796 C CA . MET A 1 102 ? -10.826 -7.848 -1.857 1.00 85.31 102 MET A CA 1
ATOM 797 C C . MET A 1 102 ? -10.198 -6.497 -2.205 1.00 85.31 102 MET A C 1
ATOM 799 O O . MET A 1 102 ? -9.447 -6.386 -3.170 1.00 85.31 102 MET A O 1
ATOM 803 N N . LEU A 1 103 ? -10.493 -5.482 -1.400 1.00 81.31 103 LEU A N 1
ATOM 804 C CA . LEU A 1 103 ? -9.989 -4.120 -1.565 1.00 81.31 103 LEU A CA 1
ATOM 805 C C . LEU A 1 103 ? -8.592 -3.957 -0.968 1.00 81.31 103 LEU A C 1
ATOM 807 O O . LEU A 1 103 ? -7.736 -3.277 -1.533 1.00 81.31 103 LEU A O 1
ATOM 811 N N . ARG A 1 104 ? -8.364 -4.546 0.212 1.00 80.88 104 ARG A N 1
ATOM 812 C CA . ARG A 1 104 ? -7.105 -4.398 0.950 1.00 80.88 104 ARG A CA 1
ATOM 813 C C . ARG A 1 104 ? -6.871 -5.569 1.892 1.00 80.88 104 ARG A C 1
ATOM 815 O O . ARG A 1 104 ? -7.805 -6.102 2.481 1.00 80.88 104 ARG A O 1
ATOM 822 N N . THR A 1 105 ? -5.604 -5.932 2.064 1.00 86.94 105 THR A N 1
ATOM 823 C CA . THR A 1 105 ? -5.136 -6.817 3.136 1.00 86.94 105 THR A CA 1
ATOM 824 C C . THR A 1 105 ? -4.190 -6.028 4.026 1.00 86.94 105 THR A C 1
ATOM 826 O O . THR A 1 105 ? -3.266 -5.393 3.521 1.00 86.94 105 THR A O 1
ATOM 829 N N . MET A 1 106 ? -4.396 -6.076 5.338 1.00 87.31 106 MET A N 1
ATOM 830 C CA . MET A 1 106 ? -3.525 -5.421 6.310 1.00 87.31 106 MET A CA 1
ATOM 831 C C . MET A 1 106 ? -3.038 -6.411 7.352 1.00 87.31 106 MET A C 1
ATOM 833 O O . MET A 1 106 ? -3.826 -7.185 7.889 1.00 87.31 106 MET A O 1
ATOM 837 N N . LYS A 1 107 ? -1.750 -6.347 7.689 1.00 89.12 107 LYS A N 1
ATOM 838 C CA . LYS A 1 107 ? -1.206 -7.072 8.836 1.00 89.12 107 LYS A CA 1
ATOM 839 C C . LYS A 1 107 ? -1.260 -6.181 10.072 1.00 89.12 107 LYS A C 1
ATOM 841 O O . LYS A 1 107 ? -0.432 -5.288 10.219 1.00 89.12 107 LYS A O 1
ATOM 846 N N . SER A 1 108 ? -2.254 -6.406 10.927 1.00 83.50 108 SER A N 1
ATOM 847 C CA . SER A 1 108 ? -2.446 -5.647 12.170 1.00 83.50 108 SER A CA 1
ATOM 848 C C . SER A 1 108 ? -1.873 -6.365 13.391 1.00 83.50 108 SER A C 1
ATOM 850 O O . SER A 1 108 ? -1.408 -5.710 14.323 1.00 83.50 108 SER A O 1
ATOM 852 N N . HIS A 1 109 ? -1.903 -7.700 13.384 1.00 89.25 109 HIS A N 1
ATOM 853 C CA . HIS A 1 109 ? -1.475 -8.551 14.492 1.00 89.25 109 HIS A CA 1
ATOM 854 C C . HIS A 1 109 ? -0.522 -9.644 13.994 1.00 89.25 109 HIS A C 1
ATOM 856 O O . HIS A 1 109 ? -0.502 -9.976 12.810 1.00 89.25 109 HIS A O 1
ATOM 862 N N . ASP A 1 110 ? 0.284 -10.192 14.902 1.00 89.75 110 ASP A N 1
ATOM 863 C CA . ASP A 1 110 ? 1.127 -11.370 14.631 1.00 89.75 110 ASP A CA 1
ATOM 864 C C . ASP A 1 110 ? 0.442 -12.683 15.048 1.00 89.75 110 ASP A C 1
ATOM 866 O O . ASP A 1 110 ? 0.986 -13.766 14.846 1.00 89.75 110 ASP A O 1
ATOM 870 N N . VAL A 1 111 ? -0.748 -12.577 15.644 1.00 91.50 111 VAL A N 1
ATOM 871 C CA . VAL A 1 111 ? -1.567 -13.673 16.172 1.00 91.50 111 VAL A CA 1
ATOM 872 C C . VAL A 1 111 ? -3.019 -13.456 15.729 1.00 91.50 111 VAL A C 1
ATOM 874 O O . VAL A 1 111 ? -3.386 -12.356 15.313 1.00 91.50 111 VAL A O 1
ATOM 877 N N . ALA A 1 112 ? -3.850 -14.492 15.842 1.00 91.50 112 ALA A N 1
ATOM 878 C CA . ALA A 1 112 ? -5.274 -14.478 15.523 1.00 91.50 112 ALA A CA 1
ATOM 879 C C . ALA A 1 112 ? -6.034 -13.261 16.071 1.00 91.50 112 ALA A C 1
ATOM 881 O O . ALA A 1 112 ? -5.946 -12.924 17.259 1.00 91.50 112 ALA A O 1
ATOM 882 N N . ILE A 1 113 ? -6.835 -12.654 15.193 1.00 93.44 113 ILE A N 1
ATOM 883 C CA . ILE A 1 113 ? -7.745 -11.557 15.534 1.00 93.44 113 ILE A CA 1
ATOM 884 C C . ILE A 1 113 ? -8.996 -12.150 16.172 1.00 93.44 113 ILE A C 1
ATOM 886 O O . ILE A 1 113 ? -9.705 -12.922 15.535 1.00 93.44 113 ILE A O 1
ATOM 890 N N . VAL A 1 114 ? -9.291 -11.799 17.417 1.00 91.38 114 VAL A N 1
ATOM 891 C CA . VAL A 1 114 ? -10.447 -12.337 18.147 1.00 91.38 114 VAL A CA 1
ATOM 892 C C . VAL A 1 114 ? -11.709 -11.530 17.862 1.00 91.38 114 VAL A C 1
ATOM 894 O O . VAL A 1 114 ? -12.781 -12.103 17.698 1.00 91.38 114 VAL A O 1
ATOM 897 N N . CYS A 1 115 ? -11.594 -10.206 17.768 1.00 90.50 115 CYS A N 1
ATOM 898 C CA . CYS A 1 115 ? -12.737 -9.326 17.548 1.00 90.50 115 CYS A CA 1
ATOM 899 C C . CYS A 1 115 ? -12.367 -8.088 16.725 1.00 90.50 115 CYS A C 1
ATOM 901 O O . CYS A 1 115 ? -11.218 -7.631 16.723 1.00 90.50 115 CYS A O 1
ATOM 903 N N . LEU A 1 116 ? -13.375 -7.546 16.045 1.00 93.75 116 LEU A N 1
ATOM 904 C CA . LEU A 1 116 ? -13.322 -6.311 15.274 1.00 93.75 116 LEU A CA 1
ATOM 905 C C . LEU A 1 116 ? -14.471 -5.401 15.711 1.00 93.75 116 LEU A C 1
ATOM 907 O O . LEU A 1 116 ? -15.540 -5.885 16.078 1.00 93.75 116 LEU A O 1
ATOM 911 N N . ASN A 1 117 ? -14.246 -4.093 15.671 1.00 92.88 117 ASN A N 1
ATOM 912 C CA . ASN A 1 117 ? -15.274 -3.091 15.924 1.00 92.88 117 ASN A CA 1
ATOM 913 C C . ASN A 1 117 ? -14.979 -1.848 15.089 1.00 92.88 117 ASN A C 1
ATOM 915 O O . ASN A 1 117 ? -13.881 -1.304 15.177 1.00 92.88 117 ASN A O 1
ATOM 919 N N . TRP A 1 118 ? -15.936 -1.415 14.275 1.00 91.94 118 TRP A N 1
ATOM 920 C CA . TRP A 1 118 ? -15.803 -0.232 13.436 1.00 91.94 118 TRP A CA 1
ATOM 921 C C . TRP A 1 118 ? -16.793 0.826 13.907 1.00 91.94 118 TRP A C 1
ATOM 923 O O . TRP A 1 118 ? -18.003 0.635 13.823 1.00 91.94 118 TRP A O 1
ATOM 933 N N . ALA A 1 119 ? -16.272 1.935 14.424 1.00 88.31 119 ALA A N 1
ATOM 934 C CA . ALA A 1 119 ? -17.077 3.031 14.945 1.00 88.31 119 ALA A CA 1
ATOM 935 C C . ALA A 1 119 ? -16.923 4.284 14.078 1.00 88.31 119 ALA A C 1
ATOM 937 O O . ALA A 1 119 ? -15.846 4.554 13.539 1.00 88.31 119 ALA A O 1
ATOM 938 N N . GLU A 1 120 ? -18.002 5.050 13.963 1.00 85.00 120 GLU A N 1
ATOM 939 C CA . GLU A 1 120 ? -18.066 6.344 13.283 1.00 85.00 120 GLU A CA 1
ATOM 940 C C . GLU A 1 120 ? -18.445 7.435 14.285 1.00 85.00 120 GLU A C 1
ATOM 942 O O . GLU A 1 120 ? -19.227 7.183 15.202 1.00 85.00 120 GLU A O 1
ATOM 947 N N . ASP A 1 121 ? -17.877 8.630 14.105 1.00 78.88 121 ASP A N 1
ATOM 948 C CA . ASP A 1 121 ? -18.233 9.819 14.886 1.00 78.88 121 ASP A CA 1
ATOM 949 C C . ASP A 1 121 ? -19.690 10.235 14.609 1.00 78.88 121 ASP A C 1
ATOM 951 O O . ASP A 1 121 ? -20.063 10.491 13.460 1.00 78.88 121 ASP A O 1
ATOM 955 N N . ASP A 1 122 ? -20.510 10.325 15.659 1.00 67.19 122 ASP A N 1
ATOM 956 C CA . ASP A 1 122 ? -21.907 10.765 15.566 1.00 67.19 122 ASP A CA 1
ATOM 957 C C . ASP A 1 122 ? -21.979 12.300 15.695 1.00 67.19 122 ASP A C 1
ATOM 959 O O . ASP A 1 122 ? -21.616 12.878 16.724 1.00 67.19 122 ASP A O 1
ATOM 963 N N . LEU A 1 123 ? -22.417 12.994 14.639 1.00 56.59 123 LEU A N 1
ATOM 964 C CA . LEU A 1 123 ? -22.509 14.459 14.622 1.00 56.59 123 LEU A CA 1
ATOM 965 C C . LEU A 1 123 ? -23.633 14.941 15.552 1.00 56.59 123 LEU A C 1
ATOM 967 O O . LEU A 1 123 ? -24.791 15.085 15.156 1.00 56.59 123 LEU A O 1
ATOM 971 N N . LEU A 1 124 ? -23.274 15.271 16.791 1.00 44.66 124 LEU A N 1
ATOM 972 C CA . LEU A 1 124 ? -24.107 16.090 17.661 1.00 44.66 124 LEU A CA 1
ATOM 973 C C . LEU A 1 124 ? -24.101 17.548 17.172 1.00 44.66 124 LEU A C 1
ATOM 975 O O . LEU A 1 124 ? -23.108 18.257 17.299 1.00 44.66 124 LEU A O 1
ATOM 979 N N . SER A 1 125 ? -25.272 18.013 16.732 1.00 36.00 125 SER A N 1
ATOM 980 C CA . SER A 1 125 ? -25.662 19.422 16.565 1.00 36.00 125 SER A CA 1
ATOM 981 C C . SER A 1 125 ? -25.097 20.192 15.357 1.00 36.00 125 SER A C 1
ATOM 983 O O . SER A 1 125 ? -24.119 19.826 14.721 1.00 36.00 125 SER A O 1
ATOM 985 N N . ARG A 1 126 ? -25.867 21.218 14.983 1.00 37.25 126 ARG A N 1
ATOM 986 C CA . ARG A 1 126 ? -25.839 22.026 13.755 1.00 37.25 126 ARG A CA 1
ATOM 987 C C . ARG A 1 126 ? -24.429 22.456 13.322 1.00 37.25 126 ARG A C 1
ATOM 989 O O . ARG A 1 126 ? -23.614 22.747 14.187 1.00 37.25 126 ARG A O 1
ATOM 996 N N . PRO A 1 127 ? -24.181 22.653 12.011 1.00 38.81 127 PRO A N 1
ATOM 997 C CA . PRO A 1 127 ? -23.047 23.456 11.587 1.00 38.81 127 PRO A CA 1
ATOM 998 C C . PRO A 1 127 ? -23.295 24.892 12.064 1.00 38.81 127 PRO A C 1
ATOM 1000 O O . PRO A 1 127 ? -23.961 25.678 11.381 1.00 38.81 127 PRO A O 1
ATOM 1003 N N . ASP A 1 128 ? -22.813 25.237 13.257 1.00 36.47 128 ASP A N 1
ATOM 1004 C CA . ASP A 1 128 ? -22.557 26.633 13.561 1.00 36.47 128 ASP A CA 1
ATOM 1005 C C . ASP A 1 128 ? -21.547 27.113 12.523 1.00 36.47 128 ASP A C 1
ATOM 1007 O O . ASP A 1 128 ? -20.534 26.469 12.245 1.00 36.47 128 ASP A O 1
ATOM 1011 N N . LYS A 1 129 ? -21.904 28.213 11.863 1.00 44.47 129 LYS A N 1
ATOM 1012 C CA . LYS A 1 129 ? -21.334 28.679 10.591 1.00 44.47 129 LYS A CA 1
ATOM 1013 C C . LYS A 1 129 ? -19.837 29.032 10.633 1.00 44.47 129 LYS A C 1
ATOM 1015 O O . LYS A 1 129 ? -19.321 29.465 9.608 1.00 44.47 129 LYS A O 1
ATOM 1020 N N . ASP A 1 130 ? -19.160 28.809 11.757 1.00 43.44 130 ASP A N 1
ATOM 1021 C CA . ASP A 1 130 ? -17.759 29.158 11.994 1.00 43.44 130 ASP A CA 1
ATOM 1022 C C . ASP A 1 130 ? -16.867 27.981 12.455 1.00 43.44 130 ASP A C 1
ATOM 1024 O O . ASP A 1 130 ? -15.665 28.179 12.646 1.00 43.44 130 ASP A O 1
ATOM 1028 N N . GLU A 1 131 ? -17.373 26.744 12.582 1.00 47.69 131 GLU A N 1
ATOM 1029 C CA . GLU A 1 131 ? -16.500 25.589 12.851 1.00 47.69 131 GLU A CA 1
ATOM 1030 C C . GLU A 1 131 ? -15.856 25.051 11.563 1.00 47.69 131 GLU A C 1
ATOM 1032 O O . GLU A 1 131 ? -16.521 24.542 10.665 1.00 47.69 131 GLU A O 1
ATOM 1037 N N . PHE A 1 132 ? -14.532 25.237 11.494 1.00 51.66 132 PHE A N 1
ATOM 1038 C CA . PHE A 1 132 ? -13.547 24.728 10.534 1.00 51.66 132 PHE A CA 1
ATOM 1039 C C . PHE A 1 132 ? -14.092 23.866 9.386 1.00 51.66 132 PHE A C 1
ATOM 1041 O O . PHE A 1 132 ? -14.488 22.720 9.581 1.00 51.66 132 PHE A O 1
ATOM 1048 N N . LEU A 1 133 ? -13.991 24.398 8.161 1.00 51.97 133 LEU A N 1
ATOM 1049 C CA . LEU A 1 133 ? -14.256 23.649 6.933 1.00 51.97 133 LEU A CA 1
ATOM 1050 C C . LEU A 1 133 ? -13.532 22.287 6.981 1.00 51.97 133 LEU A C 1
ATOM 1052 O O . LEU A 1 133 ? -12.321 22.274 7.244 1.00 51.97 133 LEU A O 1
ATOM 1056 N N . PRO A 1 134 ? -14.232 21.164 6.721 1.00 60.25 134 PRO A N 1
ATOM 1057 C CA . PRO A 1 134 ? -13.592 19.860 6.605 1.00 60.25 134 PRO A CA 1
ATOM 1058 C C . PRO A 1 134 ? -12.465 19.945 5.572 1.00 60.25 134 PRO A C 1
ATOM 1060 O O . PRO A 1 134 ? -12.566 20.698 4.597 1.00 60.25 134 PRO A O 1
ATOM 1063 N N . TYR A 1 135 ? -11.368 19.219 5.804 1.00 66.44 135 TYR A N 1
ATOM 1064 C CA . TYR A 1 135 ? -10.266 19.176 4.847 1.00 66.44 135 TYR A CA 1
ATOM 1065 C C . TYR A 1 135 ? -10.810 18.779 3.471 1.00 66.44 135 TYR A C 1
ATOM 1067 O O . TYR A 1 135 ? -11.389 17.712 3.293 1.00 66.44 135 TYR A O 1
ATOM 1075 N N . GLU A 1 136 ? -10.634 19.669 2.501 1.00 70.44 136 GLU A N 1
ATOM 1076 C CA . GLU A 1 136 ? -10.998 19.415 1.118 1.00 70.44 136 GLU A CA 1
ATOM 1077 C C . GLU A 1 136 ? -9.728 19.039 0.363 1.00 70.44 136 GLU A C 1
ATOM 1079 O O . GLU A 1 136 ? -8.780 19.829 0.310 1.00 70.44 136 GLU A O 1
ATOM 1084 N N . ASP A 1 137 ? -9.706 17.843 -0.223 1.00 74.19 137 ASP A N 1
ATOM 1085 C CA . ASP A 1 137 ? -8.589 17.407 -1.051 1.00 74.19 137 ASP A CA 1
ATOM 1086 C C . ASP A 1 137 ? -8.493 18.289 -2.305 1.00 74.19 137 ASP A C 1
ATOM 1088 O O . ASP A 1 137 ? -9.326 18.241 -3.212 1.00 74.19 137 ASP A O 1
ATOM 1092 N N . ARG A 1 138 ? -7.447 19.116 -2.359 1.00 81.62 138 ARG A N 1
ATOM 1093 C CA . ARG A 1 138 ? -7.206 20.057 -3.461 1.00 81.62 138 ARG A CA 1
ATOM 1094 C C . ARG A 1 138 ? -6.435 19.431 -4.610 1.00 81.62 138 ARG A C 1
ATOM 1096 O O . ARG A 1 138 ? -6.250 20.099 -5.623 1.00 81.62 138 ARG A O 1
ATOM 1103 N N . THR A 1 139 ? -6.004 18.176 -4.485 1.00 83.69 139 THR A N 1
ATOM 1104 C CA . THR A 1 139 ? -5.187 17.494 -5.498 1.00 83.69 139 THR A CA 1
ATOM 1105 C C . THR A 1 139 ? -5.860 17.537 -6.868 1.00 83.69 139 THR A C 1
ATOM 1107 O O . THR A 1 139 ? -5.225 17.912 -7.849 1.00 83.69 139 THR A O 1
ATOM 1110 N N . ALA A 1 140 ? -7.173 17.292 -6.928 1.00 80.81 140 ALA A N 1
ATOM 1111 C CA . ALA A 1 140 ? -7.945 17.315 -8.174 1.00 80.81 140 ALA A CA 1
ATOM 1112 C C . ALA A 1 140 ? -8.029 18.701 -8.848 1.00 80.81 140 ALA A C 1
ATOM 1114 O O . ALA A 1 140 ? -8.427 18.800 -10.005 1.00 80.81 140 ALA A O 1
ATOM 1115 N N . ARG A 1 141 ? -7.672 19.785 -8.143 1.00 87.38 141 ARG A N 1
ATOM 1116 C CA . ARG A 1 141 ? -7.624 21.140 -8.719 1.00 87.38 141 ARG A CA 1
ATOM 1117 C C . ARG A 1 141 ? -6.353 21.382 -9.530 1.00 87.38 141 ARG A C 1
ATOM 1119 O O . ARG A 1 141 ? -6.346 22.271 -10.375 1.00 87.38 141 ARG A O 1
ATOM 1126 N N . PHE A 1 142 ? -5.287 20.639 -9.236 1.00 87.19 142 PHE A N 1
ATOM 1127 C CA . PHE A 1 142 ? -3.961 20.836 -9.825 1.00 87.19 142 PHE A CA 1
ATOM 1128 C C . PHE A 1 142 ? -3.529 19.669 -10.711 1.00 87.19 142 PHE A C 1
ATOM 1130 O O . PHE A 1 142 ? -2.764 19.879 -11.648 1.00 87.19 142 PHE A O 1
ATOM 1137 N N . PHE A 1 143 ? -4.029 18.465 -10.435 1.00 86.31 143 PHE A N 1
ATOM 1138 C CA . PHE A 1 143 ? -3.625 17.240 -11.110 1.00 86.31 143 PHE A CA 1
ATOM 1139 C C . PHE A 1 143 ? -4.810 16.556 -11.798 1.00 86.31 143 PHE A C 1
ATOM 1141 O O . PHE A 1 143 ? -5.945 16.654 -11.317 1.00 86.31 143 PHE A O 1
ATOM 1148 N N . PRO A 1 144 ? -4.557 15.822 -12.898 1.00 82.06 144 PRO A N 1
ATOM 1149 C CA . PRO A 1 144 ? -5.516 14.852 -13.413 1.00 82.06 144 PRO A CA 1
ATOM 1150 C C . PRO A 1 144 ? -5.802 13.757 -12.362 1.00 82.06 144 PRO A C 1
ATOM 1152 O O . PRO A 1 144 ? -5.115 13.685 -11.337 1.00 82.06 144 PRO A O 1
ATOM 1155 N N . PRO A 1 145 ? -6.809 12.893 -12.593 1.00 79.19 145 PRO A N 1
ATOM 1156 C CA . PRO A 1 145 ? -7.071 11.751 -11.723 1.00 79.19 145 PRO A CA 1
ATOM 1157 C C . PRO A 1 145 ? -5.795 10.956 -11.435 1.00 79.19 145 PRO A C 1
ATOM 1159 O O . PRO A 1 145 ? -4.963 10.765 -12.323 1.00 79.19 145 PRO A O 1
ATOM 1162 N N . ALA A 1 146 ? -5.647 10.519 -10.183 1.00 78.62 146 ALA A N 1
ATOM 1163 C CA . ALA A 1 146 ? -4.461 9.805 -9.734 1.00 78.62 146 ALA A CA 1
ATOM 1164 C C . ALA A 1 146 ? -4.186 8.576 -10.621 1.00 78.62 146 ALA A C 1
ATOM 1166 O O . ALA A 1 146 ? -5.133 7.864 -10.977 1.00 78.62 146 ALA A O 1
ATOM 1167 N N . PRO A 1 147 ? -2.914 8.311 -10.966 1.00 82.62 147 PRO A N 1
ATOM 1168 C CA . PRO A 1 147 ? -2.572 7.176 -11.801 1.00 82.62 147 PRO A CA 1
ATOM 1169 C C . PRO A 1 147 ? -2.928 5.869 -11.097 1.00 82.62 147 PRO A C 1
ATOM 1171 O O . PRO A 1 147 ? -2.702 5.692 -9.898 1.00 82.62 147 PRO A O 1
ATOM 1174 N N . VAL A 1 148 ? -3.477 4.947 -11.876 1.00 78.25 148 VAL A N 1
ATOM 1175 C CA . VAL A 1 148 ? -3.780 3.581 -11.447 1.00 78.25 148 VAL A CA 1
ATOM 1176 C C . VAL A 1 148 ? -2.538 2.709 -11.654 1.00 78.25 148 VAL A C 1
ATOM 1178 O O . VAL A 1 148 ? -1.593 3.113 -12.335 1.00 78.25 148 VAL A O 1
ATOM 1181 N N . MET A 1 149 ? -2.509 1.527 -11.044 1.00 75.38 149 MET A N 1
ATOM 1182 C CA . MET A 1 149 ? -1.462 0.534 -11.276 1.00 75.38 149 MET A CA 1
ATOM 1183 C C . MET A 1 149 ? -1.252 0.267 -12.783 1.00 75.38 149 MET A C 1
ATOM 1185 O O . MET A 1 149 ? -2.221 0.111 -13.528 1.00 75.38 149 MET A O 1
ATOM 1189 N N . PRO A 1 150 ? 0.006 0.237 -13.261 1.00 70.69 150 PRO A N 1
ATOM 1190 C CA . PRO A 1 150 ? 0.291 -0.006 -14.668 1.00 70.69 150 PRO A CA 1
ATOM 1191 C C . PRO A 1 150 ? 0.053 -1.479 -15.031 1.00 70.69 150 PRO A C 1
ATOM 1193 O O . PRO A 1 150 ? 0.523 -2.392 -14.349 1.00 70.69 150 PRO A O 1
ATOM 1196 N N . ARG A 1 151 ? -0.646 -1.719 -16.147 1.00 66.69 151 ARG A N 1
ATOM 1197 C CA . ARG A 1 151 ? -0.966 -3.072 -16.633 1.00 66.69 151 ARG A CA 1
ATOM 1198 C C . ARG A 1 151 ? 0.198 -3.683 -17.412 1.00 66.69 151 ARG A C 1
ATOM 1200 O O . ARG A 1 151 ? 0.868 -3.005 -18.187 1.00 66.69 151 ARG A O 1
ATOM 1207 N N . ILE A 1 152 ? 0.377 -5.000 -17.294 1.00 58.03 152 ILE A N 1
ATOM 1208 C CA . ILE A 1 152 ? 1.223 -5.759 -18.224 1.00 58.03 152 ILE A CA 1
ATOM 1209 C C . ILE A 1 152 ? 0.444 -5.897 -19.539 1.00 58.03 152 ILE A C 1
ATOM 1211 O O . ILE A 1 152 ? -0.496 -6.684 -19.632 1.00 58.03 152 ILE A O 1
ATOM 1215 N N . GLY A 1 153 ? 0.808 -5.123 -20.562 1.00 43.19 153 GLY A N 1
ATOM 1216 C CA . GLY A 1 153 ? 0.222 -5.266 -21.895 1.00 43.19 153 GLY A CA 1
ATOM 1217 C C . GLY A 1 153 ? 0.523 -6.645 -22.498 1.00 43.19 153 GLY A C 1
ATOM 1218 O O . GLY A 1 153 ? 1.670 -7.084 -22.493 1.00 43.19 153 GLY A O 1
ATOM 1219 N N . GLY A 1 154 ? -0.496 -7.329 -23.037 1.00 46.25 154 GLY A N 1
ATOM 1220 C CA . GLY A 1 154 ? -0.313 -8.517 -23.890 1.00 46.25 154 GLY A CA 1
ATOM 1221 C C . GLY A 1 154 ? -0.933 -9.834 -23.412 1.00 46.25 154 GLY A C 1
ATOM 1222 O O . GLY A 1 154 ? -0.874 -10.809 -24.157 1.00 46.25 154 GLY A O 1
ATOM 1223 N N . LEU A 1 155 ? -1.569 -9.879 -22.241 1.00 36.50 155 LEU A N 1
ATOM 1224 C CA . LEU A 1 155 ? -2.446 -10.990 -21.860 1.00 36.50 155 LEU A CA 1
ATOM 1225 C C . LEU A 1 155 ? -3.897 -10.553 -22.068 1.00 36.50 155 LEU A C 1
ATOM 1227 O O . LEU A 1 155 ? -4.344 -9.556 -21.510 1.00 36.50 155 LEU A O 1
ATOM 1231 N N . SER A 1 156 ? -4.622 -11.274 -22.925 1.00 29.69 156 SER A N 1
ATOM 1232 C CA . SER A 1 156 ? -6.082 -11.201 -22.987 1.00 29.69 156 SER A CA 1
ATOM 1233 C C . SER A 1 156 ? -6.660 -11.397 -21.586 1.00 29.69 156 SER A C 1
ATOM 1235 O O . SER A 1 156 ? -6.180 -12.276 -20.872 1.00 29.69 156 SER A O 1
ATOM 1237 N N . SER A 1 157 ? -7.675 -10.600 -21.245 1.00 34.94 157 SER A N 1
ATOM 1238 C CA . SER A 1 157 ? -8.371 -10.485 -19.951 1.00 34.94 157 SER A CA 1
ATOM 1239 C C . SER A 1 157 ? -8.960 -11.790 -19.388 1.00 34.94 157 SER A C 1
ATOM 1241 O O . SER A 1 157 ? -10.172 -11.927 -19.244 1.00 34.94 157 SER A O 1
ATOM 1243 N N . GLY A 1 158 ? -8.131 -12.798 -19.129 1.00 32.56 158 GLY A N 1
ATOM 1244 C CA . GLY A 1 158 ? -8.609 -14.118 -18.734 1.00 32.56 158 GLY A CA 1
ATOM 1245 C C . GLY A 1 158 ? -7.598 -15.071 -18.107 1.00 32.56 158 GLY A C 1
ATOM 1246 O O . GLY A 1 158 ? -8.027 -16.151 -17.722 1.00 32.56 158 GLY A O 1
ATOM 1247 N N . ASP A 1 159 ? -6.309 -14.725 -17.969 1.00 28.81 159 ASP A N 1
ATOM 1248 C CA . ASP A 1 159 ? -5.304 -15.717 -17.522 1.00 28.81 159 ASP A CA 1
ATOM 1249 C C . ASP A 1 159 ? -4.370 -15.272 -16.381 1.00 28.81 159 ASP A C 1
ATOM 1251 O O . ASP A 1 159 ? -3.428 -15.971 -16.012 1.00 28.81 159 ASP A O 1
ATOM 1255 N N . THR A 1 160 ? -4.665 -14.145 -15.729 1.00 30.95 160 THR A N 1
ATOM 1256 C CA . THR A 1 160 ? -4.143 -13.855 -14.384 1.00 30.95 160 THR A CA 1
ATOM 1257 C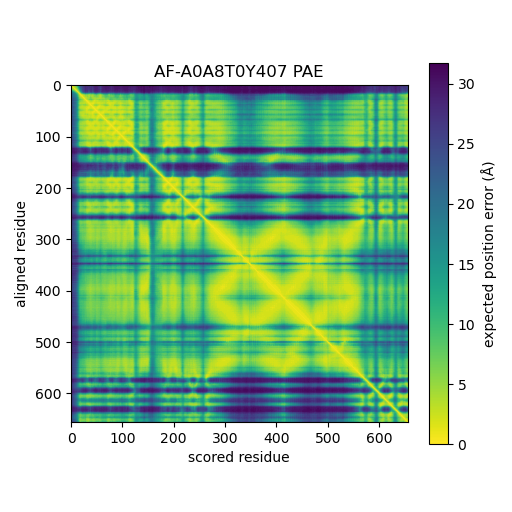 C . THR A 1 160 ? -5.312 -13.592 -13.451 1.00 30.95 160 THR A C 1
ATOM 1259 O O . THR A 1 160 ? -5.791 -12.466 -13.339 1.00 30.95 160 THR A O 1
ATOM 1262 N N . GLY A 1 161 ? -5.780 -14.639 -12.772 1.00 34.47 161 GLY A N 1
ATOM 1263 C CA . GLY A 1 161 ? -6.932 -14.611 -11.864 1.00 34.47 161 GLY A CA 1
ATOM 1264 C C . GLY A 1 161 ? -6.767 -13.779 -10.584 1.00 34.47 161 GLY A C 1
ATOM 1265 O O . GLY A 1 161 ? -7.324 -14.163 -9.562 1.00 34.47 161 GLY A O 1
ATOM 1266 N N . LEU A 1 162 ? -5.995 -12.684 -10.590 1.00 36.75 162 LEU A N 1
ATOM 1267 C CA . LEU A 1 162 ? -5.719 -11.881 -9.391 1.00 36.75 162 LEU A CA 1
ATOM 1268 C C . LEU A 1 162 ? -5.685 -10.352 -9.584 1.00 36.75 162 LEU A C 1
ATOM 1270 O O . LEU A 1 162 ? -5.499 -9.656 -8.589 1.00 36.75 162 LEU A O 1
ATOM 1274 N N . ALA A 1 163 ? -5.873 -9.798 -10.789 1.00 41.06 163 ALA A N 1
ATOM 1275 C CA . ALA A 1 163 ? -5.687 -8.347 -10.973 1.00 41.06 163 ALA A CA 1
ATOM 1276 C C . ALA A 1 163 ? -6.625 -7.637 -11.963 1.00 41.06 163 ALA A C 1
ATOM 1278 O O . ALA A 1 163 ? -6.568 -6.417 -12.044 1.00 41.06 163 ALA A O 1
ATOM 1279 N N . ASP A 1 164 ? -7.502 -8.333 -12.689 1.00 37.53 164 ASP A N 1
ATOM 1280 C CA . ASP A 1 164 ? -8.176 -7.707 -13.843 1.00 37.53 164 ASP A CA 1
ATOM 1281 C C . ASP A 1 164 ? -9.322 -6.740 -13.490 1.00 37.53 164 ASP A C 1
ATOM 1283 O O . ASP A 1 164 ? -9.860 -6.064 -14.361 1.00 37.53 164 ASP A O 1
ATOM 1287 N N . GLU A 1 165 ? -9.700 -6.633 -12.215 1.00 43.38 165 GLU A N 1
ATOM 1288 C CA . GLU A 1 165 ? -10.937 -5.941 -11.844 1.00 43.38 165 GLU A CA 1
ATOM 1289 C C . GLU A 1 165 ? -10.907 -5.256 -10.458 1.00 43.38 165 GLU A C 1
ATOM 1291 O O . GLU A 1 165 ? -11.944 -4.796 -9.972 1.00 43.38 165 GLU A O 1
ATOM 1296 N N . ASN A 1 166 ? -9.729 -5.166 -9.826 1.00 44.84 166 ASN A N 1
ATOM 1297 C CA . ASN A 1 166 ? -9.527 -4.575 -8.490 1.00 44.84 166 ASN A CA 1
ATOM 1298 C C . ASN A 1 166 ? -9.405 -3.035 -8.496 1.00 44.84 166 ASN A C 1
ATOM 1300 O O . ASN A 1 166 ? -9.348 -2.420 -7.435 1.00 44.84 166 ASN A O 1
ATOM 1304 N N . GLU A 1 167 ? -9.324 -2.393 -9.662 1.00 48.75 167 GLU A N 1
ATOM 1305 C CA . GLU A 1 167 ? -8.632 -1.100 -9.770 1.00 48.75 167 GLU A CA 1
ATOM 1306 C C . GLU A 1 167 ? -9.521 0.153 -9.798 1.00 48.75 167 GLU A C 1
ATOM 1308 O O . GLU A 1 167 ? -9.106 1.175 -9.256 1.00 48.75 167 GLU A O 1
ATOM 1313 N N . GLU A 1 168 ? -10.749 0.101 -10.331 1.00 44.16 168 GLU A N 1
ATOM 1314 C CA . GLU A 1 168 ? -11.705 1.219 -10.166 1.00 44.16 168 GLU A CA 1
ATOM 1315 C C . GLU A 1 168 ? -12.173 1.343 -8.706 1.00 44.16 168 GLU A C 1
ATOM 1317 O O . GLU A 1 168 ? -12.484 2.433 -8.226 1.00 44.16 168 GLU A O 1
ATOM 1322 N N . ALA A 1 169 ? -12.132 0.233 -7.966 1.00 43.38 169 ALA A N 1
ATOM 1323 C CA . ALA A 1 169 ? -12.618 0.162 -6.600 1.00 43.38 169 ALA A CA 1
ATOM 1324 C C . ALA A 1 169 ? -11.701 0.872 -5.586 1.00 43.38 169 ALA A C 1
ATOM 1326 O O . ALA A 1 169 ? -12.214 1.391 -4.605 1.00 43.38 169 ALA A O 1
ATOM 1327 N N . ILE A 1 170 ? -10.375 0.953 -5.792 1.00 48.84 170 ILE A N 1
ATOM 1328 C CA . ILE A 1 170 ? -9.428 1.488 -4.781 1.00 48.84 170 ILE A CA 1
ATOM 1329 C C . ILE A 1 170 ? -9.461 3.031 -4.664 1.00 48.84 170 ILE A C 1
ATOM 1331 O O . ILE A 1 170 ? -9.525 3.535 -3.536 1.00 48.84 170 ILE A O 1
ATOM 1335 N N . PRO A 1 171 ? -9.453 3.822 -5.759 1.00 47.25 171 PRO A N 1
ATOM 1336 C CA . PRO A 1 171 ? -9.645 5.272 -5.674 1.00 47.25 171 PRO A CA 1
ATOM 1337 C C . PRO A 1 171 ? -11.061 5.628 -5.199 1.00 47.25 171 PRO A C 1
ATOM 1339 O O . PRO A 1 171 ? -11.233 6.538 -4.384 1.00 47.25 171 PRO A O 1
ATOM 1342 N N . GLN A 1 172 ? -12.070 4.875 -5.656 1.00 48.06 172 GLN A N 1
ATOM 1343 C CA . GLN A 1 172 ? -13.464 5.060 -5.256 1.00 48.06 172 GLN A CA 1
ATOM 1344 C C . GLN A 1 172 ? -13.667 4.733 -3.764 1.00 48.06 172 GLN A C 1
ATOM 1346 O O . GLN A 1 172 ? -14.317 5.506 -3.060 1.00 48.06 172 GLN A O 1
ATOM 1351 N N . PHE A 1 173 ? -12.995 3.694 -3.253 1.00 52.47 173 PHE A N 1
ATOM 1352 C CA . PHE A 1 173 ? -12.900 3.316 -1.838 1.00 52.47 173 PHE A CA 1
ATOM 1353 C C . PHE A 1 173 ? -12.372 4.458 -0.966 1.00 52.47 173 PHE A C 1
ATOM 1355 O O . PHE A 1 173 ? -13.077 4.891 -0.059 1.00 52.47 173 PHE A O 1
ATOM 1362 N N . CYS A 1 174 ? -11.197 5.022 -1.279 1.00 51.31 174 CYS A N 1
ATOM 1363 C CA . CYS A 1 174 ? -10.638 6.126 -0.491 1.00 51.31 174 CYS A CA 1
ATOM 1364 C C . CYS A 1 174 ? -11.499 7.399 -0.540 1.00 51.31 174 CYS A C 1
ATOM 1366 O O . CYS A 1 174 ? -11.457 8.190 0.395 1.00 51.31 174 CYS A O 1
ATOM 1368 N N . SER A 1 175 ? -12.278 7.621 -1.602 1.00 50.72 175 SER A N 1
ATOM 1369 C CA . SER A 1 175 ? -13.160 8.794 -1.696 1.00 50.72 175 SER A CA 1
ATOM 1370 C C . SER A 1 175 ? -14.486 8.626 -0.940 1.00 50.72 175 SER A C 1
ATOM 1372 O O . SER A 1 175 ? -15.011 9.598 -0.398 1.00 50.72 175 SER A O 1
ATOM 1374 N N . ALA A 1 176 ? -15.021 7.401 -0.876 1.00 47.53 176 ALA A N 1
ATOM 1375 C CA . ALA A 1 176 ? -16.316 7.114 -0.267 1.00 47.53 176 ALA A CA 1
ATOM 1376 C C . ALA A 1 176 ? -16.219 6.859 1.246 1.00 47.53 176 ALA A C 1
ATOM 1378 O O . ALA A 1 176 ? -17.070 7.351 1.983 1.00 47.53 176 ALA A O 1
ATOM 1379 N N . SER A 1 177 ? -15.185 6.146 1.711 1.00 53.09 177 SER A N 1
ATOM 1380 C CA . SER A 1 177 ? -15.013 5.795 3.132 1.00 53.09 177 SER A CA 1
ATOM 1381 C C . SER A 1 177 ? -14.447 6.935 3.985 1.00 53.09 177 SER A C 1
ATOM 1383 O O . SER A 1 177 ? -14.568 6.904 5.207 1.00 53.09 177 SER A O 1
ATOM 1385 N N . CYS A 1 178 ? -13.820 7.934 3.350 1.00 58.47 178 CYS A N 1
ATOM 1386 C CA . CYS A 1 178 ? -13.212 9.088 4.018 1.00 58.47 178 CYS A CA 1
ATOM 1387 C C . CYS A 1 178 ? -14.167 10.287 4.144 1.00 58.47 178 CYS A C 1
ATOM 1389 O O . CYS A 1 178 ? -13.719 11.374 4.484 1.00 58.47 178 CYS A O 1
ATOM 1391 N N . GLN A 1 179 ? -15.468 10.144 3.862 1.00 65.12 179 GLN A N 1
ATOM 1392 C CA . GLN A 1 179 ? -16.413 11.263 4.029 1.00 65.12 179 GLN A CA 1
ATOM 1393 C C . GLN A 1 179 ? -16.627 11.635 5.499 1.00 65.12 179 GLN A C 1
ATOM 1395 O O . GLN A 1 179 ? -16.889 12.793 5.819 1.00 65.12 179 GLN A O 1
ATOM 1400 N N . ARG A 1 180 ? -16.515 10.651 6.391 1.00 76.44 180 ARG A N 1
ATOM 1401 C CA . ARG A 1 180 ? -16.725 10.796 7.829 1.00 76.44 180 ARG A CA 1
ATOM 1402 C C . ARG A 1 180 ? -15.618 10.087 8.584 1.00 76.44 180 ARG A C 1
ATOM 1404 O O . ARG A 1 180 ? -15.092 9.076 8.128 1.00 76.44 180 ARG A O 1
ATOM 1411 N N . PHE A 1 181 ? -15.238 10.650 9.725 1.00 84.25 181 PHE A N 1
ATOM 1412 C CA . PHE A 1 181 ? -14.173 10.097 10.549 1.00 84.25 181 PHE A CA 1
ATOM 1413 C C . PHE A 1 181 ? -14.654 8.815 11.235 1.00 84.25 181 PHE A C 1
ATOM 1415 O O . PHE A 1 181 ? -15.586 8.840 12.037 1.00 84.25 181 PHE A O 1
ATOM 1422 N N . ASN A 1 182 ? -14.018 7.695 10.898 1.00 88.50 182 ASN A N 1
ATOM 1423 C CA . ASN A 1 182 ? -14.322 6.389 11.463 1.00 88.50 182 ASN A CA 1
ATOM 1424 C C . ASN A 1 182 ? -13.030 5.623 11.782 1.00 88.50 182 ASN A C 1
ATOM 1426 O O . ASN A 1 182 ? -11.980 5.834 11.161 1.00 88.50 182 ASN A O 1
ATOM 1430 N N . ILE A 1 183 ? -13.105 4.753 12.786 1.00 92.19 183 ILE A N 1
ATOM 1431 C CA . ILE A 1 183 ? -11.975 3.992 13.319 1.00 92.19 183 ILE A CA 1
ATOM 1432 C C . ILE A 1 183 ? -12.365 2.520 13.400 1.00 92.19 183 ILE A C 1
ATOM 1434 O O . ILE A 1 183 ? -13.386 2.165 13.984 1.00 92.19 183 ILE A O 1
ATOM 1438 N N . LEU A 1 184 ? -11.511 1.671 12.837 1.00 93.44 184 LEU A N 1
ATOM 1439 C CA . LEU A 1 184 ? -11.544 0.227 12.991 1.00 93.44 184 LEU A CA 1
ATOM 1440 C C . LEU A 1 184 ? -10.600 -0.185 14.125 1.00 93.44 184 LEU A C 1
ATOM 1442 O O . LEU A 1 184 ? -9.387 0.030 14.063 1.00 93.44 184 LEU A O 1
ATOM 1446 N N . CYS A 1 185 ? -11.164 -0.821 15.138 1.00 94.19 185 CYS A N 1
ATOM 1447 C CA . CYS A 1 185 ? -10.467 -1.439 16.252 1.00 94.19 185 CYS A CA 1
ATOM 1448 C 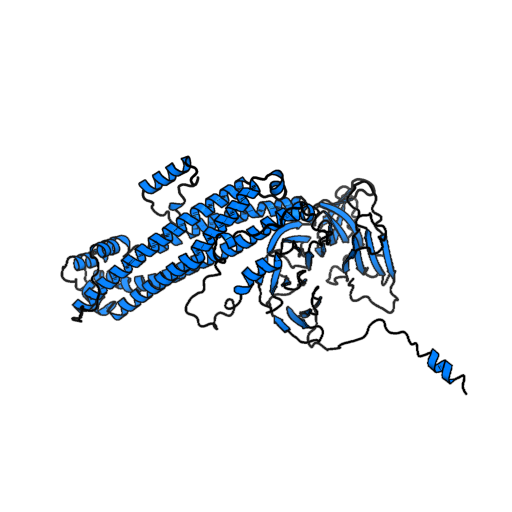C . CYS A 1 185 ? -10.362 -2.947 16.012 1.00 94.19 185 CYS A C 1
ATOM 1450 O O . CYS A 1 185 ? -11.337 -3.598 15.636 1.00 94.19 185 CYS A O 1
ATOM 1452 N N . SER A 1 186 ? -9.188 -3.519 16.266 1.00 94.38 186 SER A N 1
ATOM 1453 C CA . SER A 1 186 ? -8.949 -4.962 16.169 1.00 94.38 186 SER A CA 1
ATOM 1454 C C . SER A 1 186 ? -8.285 -5.483 17.436 1.00 94.38 186 SER A C 1
ATOM 1456 O O . SER A 1 186 ? -7.248 -4.960 17.845 1.00 94.38 186 SER A O 1
ATOM 1458 N N . GLY A 1 187 ? -8.872 -6.510 18.050 1.00 93.50 187 GLY A N 1
ATOM 1459 C CA . GLY A 1 187 ? -8.348 -7.166 19.247 1.00 93.50 187 GLY A CA 1
ATOM 1460 C C . GLY A 1 187 ? -7.670 -8.491 18.912 1.00 93.50 187 GLY A C 1
ATOM 1461 O O . GLY A 1 187 ? -8.284 -9.358 18.290 1.00 93.50 187 GLY A O 1
ATOM 1462 N N . GLY A 1 188 ? -6.416 -8.652 19.322 1.00 91.44 188 GLY A N 1
ATOM 1463 C CA . GLY A 1 188 ? -5.634 -9.874 19.163 1.00 91.44 188 GLY A CA 1
ATOM 1464 C C . GLY A 1 188 ? -5.706 -10.788 20.388 1.00 91.44 188 GLY A C 1
ATOM 1465 O O . GLY A 1 188 ? -5.935 -10.351 21.520 1.00 91.44 188 GLY A O 1
ATOM 1466 N N . LYS A 1 189 ? -5.463 -12.084 20.170 1.00 88.50 189 LYS A N 1
ATOM 1467 C CA . LYS A 1 189 ? -5.345 -13.080 21.253 1.00 88.50 189 LYS A CA 1
ATOM 1468 C C . LYS A 1 189 ? -4.149 -12.817 22.183 1.00 88.50 189 LYS A C 1
ATOM 1470 O O . LYS A 1 189 ? -4.132 -13.286 23.312 1.00 88.50 189 LYS A O 1
ATOM 1475 N N . ASP A 1 190 ? -3.159 -12.063 21.715 1.00 87.25 190 ASP A N 1
ATOM 1476 C CA . ASP A 1 190 ? -1.955 -11.659 22.450 1.00 87.25 190 ASP A CA 1
ATOM 1477 C C . ASP A 1 190 ? -2.182 -10.496 23.439 1.00 87.25 190 ASP A C 1
ATOM 1479 O O . ASP A 1 190 ? -1.230 -10.015 24.060 1.00 87.25 190 ASP A O 1
ATOM 1483 N N . GLY A 1 191 ? -3.420 -10.006 23.562 1.00 87.00 191 GLY A N 1
ATOM 1484 C CA . GLY A 1 191 ? -3.736 -8.862 24.417 1.00 87.00 191 GLY A CA 1
ATOM 1485 C C . GLY A 1 191 ? -3.406 -7.520 23.765 1.00 87.00 191 GLY A C 1
ATOM 1486 O O . GLY A 1 191 ? -3.367 -6.497 24.454 1.00 87.00 191 GLY A O 1
ATOM 1487 N N . CYS A 1 192 ? -3.138 -7.500 22.455 1.00 92.00 192 CYS A N 1
ATOM 1488 C CA . CYS A 1 192 ? -2.940 -6.263 21.718 1.00 92.00 192 CYS A CA 1
ATOM 1489 C C . CYS A 1 192 ? -4.243 -5.755 21.093 1.00 92.00 192 CYS A C 1
ATOM 1491 O O . CYS A 1 192 ? -5.028 -6.517 20.534 1.00 92.00 192 CYS A O 1
ATOM 1493 N N . VAL A 1 193 ? -4.435 -4.439 21.115 1.00 93.50 193 VAL A N 1
ATOM 1494 C CA . VAL A 1 193 ? -5.502 -3.744 20.390 1.00 93.50 193 VAL A CA 1
ATOM 1495 C C . VAL A 1 193 ? -4.866 -2.793 19.395 1.00 93.50 193 VAL A C 1
ATOM 1497 O O . VAL A 1 193 ? -4.058 -1.951 19.783 1.00 93.50 193 VAL A O 1
ATOM 1500 N N . CYS A 1 194 ? -5.222 -2.920 18.123 1.00 93.69 194 CYS A N 1
ATOM 1501 C CA . CYS A 1 194 ? -4.736 -2.049 17.058 1.00 93.69 194 CYS A CA 1
ATOM 1502 C C . CYS A 1 194 ? -5.877 -1.179 16.527 1.00 93.69 194 CYS A C 1
ATOM 1504 O O . CYS A 1 194 ? -6.983 -1.676 16.303 1.00 93.69 194 CYS A O 1
ATOM 1506 N N . PHE A 1 195 ? -5.578 0.094 16.283 1.00 93.56 195 PHE A N 1
ATOM 1507 C CA . PHE A 1 195 ? -6.503 1.090 15.749 1.00 93.56 195 PHE A CA 1
ATOM 1508 C C . PHE A 1 195 ? -6.109 1.457 14.327 1.00 93.56 195 PHE A C 1
ATOM 1510 O O . PHE A 1 195 ? -4.932 1.701 14.042 1.00 93.56 195 PHE A O 1
ATOM 1517 N N . SER A 1 196 ? -7.094 1.551 13.443 1.00 91.94 196 SER A N 1
ATOM 1518 C CA . SER A 1 196 ? -6.903 1.967 12.062 1.00 91.94 196 SER A CA 1
ATOM 1519 C C . SER A 1 196 ? -7.981 2.956 11.638 1.00 91.94 196 SER A C 1
ATOM 1521 O O . SER A 1 196 ? -9.167 2.643 11.679 1.00 91.94 196 SER A O 1
ATOM 1523 N N . ILE A 1 197 ? -7.583 4.154 11.215 1.00 89.75 197 ILE A N 1
ATOM 1524 C CA . ILE A 1 197 ? -8.514 5.157 10.684 1.00 89.75 197 ILE A CA 1
ATOM 1525 C C . ILE A 1 197 ? -8.923 4.737 9.267 1.00 89.75 197 ILE A C 1
ATOM 1527 O O . ILE A 1 197 ? -8.077 4.311 8.470 1.00 89.75 197 ILE A O 1
ATOM 1531 N N . PHE A 1 198 ? -10.222 4.815 8.961 1.00 85.56 198 PHE A N 1
ATOM 1532 C CA . PHE A 1 198 ? -10.823 4.330 7.707 1.00 85.56 198 PHE A CA 1
ATOM 1533 C C . PHE A 1 198 ? -10.621 2.832 7.441 1.00 85.56 198 PHE A C 1
ATOM 1535 O O . PHE A 1 198 ? -10.819 2.374 6.318 1.00 85.56 198 PHE A O 1
ATOM 1542 N N . GLY A 1 199 ? -10.171 2.071 8.446 1.00 82.38 199 GLY A N 1
ATOM 1543 C CA . GLY A 1 199 ? -9.720 0.690 8.273 1.00 82.38 199 GLY A CA 1
ATOM 1544 C C . GLY A 1 199 ? -8.452 0.552 7.423 1.00 82.38 199 GLY A C 1
ATOM 1545 O O . GLY A 1 199 ? -8.106 -0.562 7.048 1.00 82.38 199 GLY A O 1
ATOM 1546 N N . ILE A 1 200 ? -7.768 1.657 7.100 1.00 82.69 200 ILE A N 1
ATOM 1547 C CA . ILE A 1 200 ? -6.617 1.686 6.190 1.00 82.69 200 ILE A CA 1
ATOM 1548 C C . ILE A 1 200 ? -5.345 2.157 6.888 1.00 82.69 200 ILE A C 1
ATOM 1550 O O . ILE A 1 200 ? -4.271 1.592 6.681 1.00 82.69 200 ILE A O 1
ATOM 1554 N N . PHE A 1 201 ? -5.439 3.245 7.651 1.00 85.94 201 PHE A N 1
ATOM 1555 C CA . PHE A 1 201 ? -4.275 3.939 8.181 1.00 85.94 201 PHE A CA 1
ATOM 1556 C C . PHE A 1 201 ? -4.054 3.541 9.645 1.00 85.94 201 PHE A C 1
ATOM 1558 O O . PHE A 1 201 ? -4.839 3.956 10.501 1.00 85.94 201 PHE A O 1
ATOM 1565 N N . PRO A 1 202 ? -3.042 2.713 9.968 1.00 87.69 202 PRO A N 1
ATOM 1566 C CA . PRO A 1 202 ? -2.788 2.295 11.342 1.00 87.69 202 PRO A CA 1
ATOM 1567 C C . PRO A 1 202 ? -2.354 3.498 12.183 1.00 87.69 202 PRO A C 1
ATOM 1569 O O . PRO A 1 202 ? -1.375 4.167 11.865 1.00 87.69 202 PRO A O 1
ATOM 1572 N N . VAL A 1 203 ? -3.079 3.760 13.268 1.00 88.75 203 VAL A N 1
ATOM 1573 C CA . VAL A 1 203 ? -2.891 4.961 14.096 1.00 88.75 203 VAL A CA 1
ATOM 1574 C C . VAL A 1 203 ? -2.390 4.650 15.506 1.00 88.75 203 VAL A C 1
ATOM 1576 O O . VAL A 1 203 ? -1.867 5.528 16.180 1.00 88.75 203 VAL A O 1
ATOM 1579 N N . GLY A 1 204 ? -2.492 3.402 15.960 1.00 87.06 204 GLY A N 1
ATOM 1580 C CA . GLY A 1 204 ? -1.905 3.013 17.237 1.00 87.06 204 GLY A CA 1
ATOM 1581 C C . GLY A 1 204 ? -2.054 1.535 17.560 1.00 87.06 204 GLY A C 1
ATOM 1582 O O . GLY A 1 204 ? -2.886 0.836 16.977 1.00 87.06 204 GLY A O 1
ATOM 1583 N N . LYS A 1 205 ? -1.241 1.072 18.512 1.00 91.19 205 LYS A N 1
ATOM 1584 C CA . LYS A 1 205 ? -1.288 -0.269 19.094 1.00 91.19 205 LYS A CA 1
ATOM 1585 C C . LYS A 1 205 ? -1.084 -0.185 20.598 1.00 91.19 205 LYS A C 1
ATOM 1587 O O . LYS A 1 205 ? -0.075 0.324 21.078 1.00 91.19 205 LYS A O 1
ATOM 1592 N N . ILE A 1 206 ? -2.020 -0.760 21.330 1.00 91.00 206 ILE A N 1
ATOM 1593 C CA . ILE A 1 206 ? -1.979 -0.880 22.781 1.00 91.00 206 ILE A CA 1
ATOM 1594 C C . ILE A 1 206 ? -1.726 -2.337 23.130 1.00 91.00 206 ILE A C 1
ATOM 1596 O O . ILE A 1 206 ? -2.334 -3.222 22.541 1.00 91.00 206 ILE A O 1
ATOM 1600 N N . ASN A 1 207 ? -0.852 -2.591 24.100 1.00 90.31 207 ASN A N 1
ATOM 1601 C CA . ASN A 1 207 ? -0.671 -3.919 24.675 1.00 90.31 207 ASN A CA 1
ATOM 1602 C C . ASN A 1 207 ? -1.141 -3.893 26.128 1.00 90.31 207 ASN A C 1
ATOM 1604 O O . ASN A 1 207 ? -0.484 -3.283 26.971 1.00 90.31 207 ASN A O 1
ATOM 1608 N N . ILE A 1 208 ? -2.254 -4.571 26.405 1.00 86.38 208 ILE A N 1
ATOM 1609 C CA . ILE A 1 208 ? -2.919 -4.572 27.715 1.00 86.38 208 ILE A CA 1
ATOM 1610 C C . ILE A 1 208 ? -1.994 -5.109 28.807 1.00 86.38 208 ILE A C 1
ATOM 1612 O O . ILE A 1 208 ? -1.989 -4.584 29.915 1.00 86.38 208 ILE A O 1
ATOM 1616 N N . ASN A 1 209 ? -1.127 -6.070 28.474 1.00 84.44 209 ASN A N 1
ATOM 1617 C CA . ASN A 1 209 ? -0.182 -6.647 29.429 1.00 84.44 209 ASN A CA 1
ATOM 1618 C C . ASN A 1 209 ? 0.835 -5.629 29.965 1.00 84.44 209 ASN A C 1
ATOM 1620 O O . ASN A 1 209 ? 1.508 -5.895 30.956 1.00 84.44 209 ASN A O 1
ATOM 1624 N N . LYS A 1 210 ? 1.009 -4.484 29.294 1.00 81.94 210 LYS A N 1
ATOM 1625 C CA . LYS A 1 210 ? 1.977 -3.441 29.664 1.00 81.94 210 LYS A CA 1
ATOM 1626 C C . LYS A 1 210 ? 1.329 -2.208 30.289 1.00 81.94 210 LYS A C 1
ATOM 1628 O O . LYS A 1 210 ? 2.060 -1.309 30.698 1.00 81.94 210 LYS A O 1
ATOM 1633 N N . ILE A 1 211 ? -0.002 -2.131 30.333 1.00 79.50 211 ILE A N 1
ATOM 1634 C CA . ILE A 1 211 ? -0.694 -0.954 30.862 1.00 79.50 211 ILE A CA 1
ATOM 1635 C C . ILE A 1 211 ? -0.742 -1.058 32.390 1.00 79.50 211 ILE A C 1
ATOM 1637 O O . ILE A 1 211 ? -1.295 -2.032 32.904 1.00 79.50 211 ILE A O 1
ATOM 1641 N N . PRO A 1 212 ? -0.198 -0.077 33.132 1.00 72.19 212 PRO A N 1
ATOM 1642 C CA . PRO A 1 212 ? -0.425 -0.003 34.566 1.00 72.19 212 PRO A CA 1
ATOM 1643 C C . PRO A 1 212 ? -1.886 0.376 34.831 1.00 72.19 212 PRO A C 1
ATOM 1645 O O . PRO A 1 212 ? -2.393 1.353 34.276 1.00 72.19 212 PRO A O 1
ATOM 1648 N N . ILE A 1 213 ? -2.562 -0.397 35.678 1.00 75.38 213 ILE A N 1
ATOM 1649 C CA . ILE A 1 213 ? -3.950 -0.154 36.066 1.00 75.38 213 ILE A CA 1
ATOM 1650 C C . ILE A 1 213 ? -3.948 0.426 37.478 1.00 75.38 213 ILE A C 1
ATOM 1652 O O . ILE A 1 213 ? -3.678 -0.280 38.453 1.00 75.38 213 ILE A O 1
ATOM 1656 N N . ASN A 1 214 ? -4.282 1.709 37.587 1.00 64.31 214 ASN A N 1
ATOM 1657 C CA . ASN A 1 214 ? -4.416 2.381 38.874 1.00 64.31 214 ASN A CA 1
ATOM 1658 C C . ASN A 1 214 ? -5.884 2.330 39.301 1.00 64.31 214 ASN A C 1
ATOM 1660 O O . ASN A 1 214 ? -6.735 2.941 38.660 1.00 64.31 214 ASN A O 1
ATOM 1664 N N . VAL A 1 215 ? -6.185 1.611 40.382 1.00 60.62 215 VAL A N 1
ATOM 1665 C CA . VAL A 1 215 ? -7.536 1.584 40.961 1.00 60.62 215 VAL A CA 1
ATOM 1666 C C . VAL A 1 215 ? -7.529 2.430 42.232 1.00 60.62 215 VAL A C 1
ATOM 1668 O O . VAL A 1 215 ? -6.875 2.084 43.212 1.00 60.62 215 VAL A O 1
ATOM 1671 N N . GLU A 1 216 ? -8.239 3.560 42.226 1.00 52.25 216 GLU A N 1
ATOM 1672 C CA . GLU A 1 216 ? -8.223 4.526 43.340 1.00 52.25 216 GLU A CA 1
ATOM 1673 C C . GLU A 1 216 ? -9.104 4.123 44.540 1.00 52.25 216 GLU A C 1
ATOM 1675 O O . GLU A 1 216 ? -9.093 4.795 45.572 1.00 52.25 216 GLU A O 1
ATOM 1680 N N . SER A 1 217 ? -9.855 3.019 44.461 1.00 48.69 217 SER A N 1
ATOM 1681 C CA . SER A 1 217 ? -11.002 2.790 45.350 1.00 48.69 217 SER A CA 1
ATOM 1682 C C . SER A 1 217 ? -10.694 2.389 46.803 1.00 48.69 217 SER A C 1
ATOM 1684 O O . SER A 1 217 ? -11.624 2.399 47.604 1.00 48.69 217 SER A O 1
ATOM 1686 N N . SER A 1 218 ? -9.451 2.088 47.213 1.00 42.44 218 SER A N 1
ATOM 1687 C CA . SER A 1 218 ? -9.122 1.887 48.647 1.00 42.44 218 SER A CA 1
ATOM 1688 C C . SER A 1 218 ? -7.612 1.804 48.950 1.00 42.44 218 SER A C 1
ATOM 1690 O O . SER A 1 218 ? -7.149 0.863 49.600 1.00 42.44 218 SER A O 1
ATOM 1692 N N . GLY A 1 219 ? -6.831 2.775 48.469 1.00 50.00 219 GLY A N 1
ATOM 1693 C CA . GLY A 1 219 ? -5.362 2.794 48.550 1.00 50.00 219 GLY A CA 1
ATOM 1694 C C . GLY A 1 219 ? -4.740 2.571 47.173 1.00 50.00 219 GLY A C 1
ATOM 1695 O O . GLY A 1 219 ? -5.267 1.780 46.398 1.00 50.00 219 GLY A O 1
ATOM 1696 N N . LYS A 1 220 ? -3.662 3.300 46.846 1.00 53.22 220 LYS A N 1
ATOM 1697 C CA . LYS A 1 220 ? -2.946 3.162 45.567 1.00 53.22 220 LYS A CA 1
ATOM 1698 C C . LYS A 1 220 ? -2.449 1.724 45.444 1.00 53.22 220 LYS A C 1
ATOM 1700 O O . LYS A 1 220 ? -1.447 1.389 46.049 1.00 53.22 220 LYS A O 1
ATOM 1705 N N . LYS A 1 221 ? -3.184 0.885 44.723 1.00 60.66 221 LYS A N 1
ATOM 1706 C CA . LYS A 1 221 ? -2.749 -0.449 44.330 1.00 60.66 221 LYS A CA 1
ATOM 1707 C C . LYS A 1 221 ? -2.589 -0.440 42.825 1.00 60.66 221 LYS A C 1
ATOM 1709 O O . LYS A 1 221 ? -3.536 -0.120 42.104 1.00 60.66 221 LYS A O 1
ATOM 1714 N N . ASN A 1 222 ? -1.388 -0.771 42.377 1.00 69.88 222 ASN A N 1
ATOM 1715 C CA . ASN A 1 222 ? -1.076 -0.879 40.964 1.00 69.88 222 ASN A CA 1
ATOM 1716 C C . ASN A 1 222 ? -1.307 -2.328 40.550 1.00 69.88 222 ASN A C 1
ATOM 1718 O O . ASN A 1 222 ? -0.554 -3.225 40.942 1.00 69.88 222 ASN A O 1
ATOM 1722 N N . TYR A 1 223 ? -2.352 -2.554 39.763 1.00 74.56 223 TYR A N 1
ATOM 1723 C CA . TYR A 1 223 ? -2.609 -3.859 39.180 1.00 74.56 223 TYR A CA 1
ATOM 1724 C C . TYR A 1 223 ? -2.007 -3.942 37.781 1.00 74.56 223 TYR A C 1
ATOM 1726 O O . TYR A 1 223 ? -1.954 -2.959 37.038 1.00 74.56 223 TYR A O 1
ATOM 1734 N N . GLN A 1 224 ? -1.573 -5.140 37.411 1.00 80.81 224 GLN A N 1
ATOM 1735 C CA . GLN A 1 224 ? -1.171 -5.470 36.053 1.00 80.81 224 GLN A CA 1
ATOM 1736 C C . GLN A 1 224 ? -1.912 -6.732 35.618 1.00 80.81 224 GLN A C 1
ATOM 1738 O O . GLN A 1 224 ? -2.009 -7.697 36.380 1.00 80.81 224 GLN A O 1
ATOM 1743 N N . LEU A 1 225 ? -2.448 -6.719 34.396 1.00 81.81 225 LEU A N 1
ATOM 1744 C CA . LEU A 1 225 ? -2.997 -7.924 33.787 1.00 81.81 225 LEU A CA 1
ATOM 1745 C C . LEU A 1 225 ? -1.857 -8.704 33.128 1.00 81.81 225 LEU A C 1
ATOM 1747 O O . LEU A 1 225 ? -1.132 -8.147 32.306 1.00 81.81 225 LEU A O 1
ATOM 1751 N N . GLN A 1 226 ? -1.704 -9.978 33.473 1.00 82.81 226 GLN A N 1
ATOM 1752 C CA . GLN A 1 226 ? -0.783 -10.889 32.797 1.00 82.81 226 GLN A CA 1
ATOM 1753 C C . GLN A 1 226 ? -1.563 -11.921 31.977 1.00 82.81 226 GLN A C 1
ATOM 1755 O O . GLN A 1 226 ? -2.670 -12.320 32.353 1.00 82.81 226 GLN A O 1
ATOM 1760 N N . ASP A 1 227 ? -0.969 -12.345 30.858 1.00 82.12 227 ASP A N 1
ATOM 1761 C CA . ASP A 1 227 ? -1.542 -13.294 29.897 1.00 82.12 227 ASP A CA 1
ATOM 1762 C C . ASP A 1 227 ? -2.934 -12.861 29.409 1.00 82.12 227 ASP A C 1
ATOM 1764 O O . ASP A 1 227 ? -3.866 -13.659 29.302 1.00 82.12 227 ASP A O 1
ATOM 1768 N N . ALA A 1 228 ? -3.068 -11.559 29.137 1.00 84.56 228 ALA A N 1
ATOM 1769 C CA . ALA A 1 228 ? -4.292 -10.950 28.652 1.00 84.56 228 ALA A CA 1
ATOM 1770 C C . ALA A 1 228 ? -4.652 -11.479 27.259 1.00 84.56 228 ALA A C 1
ATOM 1772 O O . ALA A 1 228 ? -3.872 -11.326 26.320 1.00 84.56 228 ALA A O 1
ATOM 1773 N N . SER A 1 229 ? -5.862 -12.009 27.102 1.00 87.56 229 SER A N 1
ATOM 1774 C CA . SER A 1 229 ? -6.480 -12.277 25.803 1.00 87.56 229 SER A CA 1
ATOM 1775 C C . SER A 1 229 ? -7.707 -11.394 25.645 1.00 87.56 229 SER A C 1
ATOM 1777 O O . SER A 1 229 ? -8.617 -11.432 26.477 1.00 87.56 229 SER A O 1
ATOM 1779 N N . VAL A 1 230 ? -7.763 -10.623 24.560 1.00 89.56 230 VAL A N 1
ATOM 1780 C CA . VAL A 1 230 ? -8.938 -9.803 24.244 1.00 89.56 230 VAL A CA 1
ATOM 1781 C C . VAL A 1 230 ? -10.100 -10.715 23.865 1.00 89.56 230 VAL A C 1
ATOM 1783 O O . VAL A 1 230 ? -9.914 -11.644 23.082 1.00 89.56 230 VAL A O 1
ATOM 1786 N N . SER A 1 231 ? -11.289 -10.457 24.409 1.00 86.88 231 SER A N 1
ATOM 1787 C CA . SER A 1 231 ? -12.526 -11.137 24.010 1.00 86.88 231 SER A CA 1
ATOM 1788 C C . SER A 1 231 ? -13.416 -10.237 23.156 1.00 86.88 231 SER A C 1
ATOM 1790 O O . SER A 1 231 ? -13.859 -10.662 22.092 1.00 86.88 231 SER A O 1
ATOM 1792 N N . LYS A 1 232 ? -13.637 -8.982 23.570 1.00 87.44 232 LYS A N 1
ATOM 1793 C CA . LYS A 1 232 ? -14.456 -8.014 22.828 1.00 87.44 232 LYS A CA 1
ATOM 1794 C C . LYS A 1 232 ? -13.922 -6.595 22.994 1.00 87.44 232 LYS A C 1
ATOM 1796 O O . LYS A 1 232 ? -13.457 -6.220 24.068 1.00 87.44 232 LYS A O 1
ATOM 1801 N N . VAL A 1 233 ? -14.008 -5.809 21.926 1.00 90.62 233 VAL A N 1
ATOM 1802 C CA . VAL A 1 233 ? -13.624 -4.394 21.893 1.00 90.62 233 VAL A CA 1
ATOM 1803 C C . VAL A 1 233 ? -14.812 -3.597 21.387 1.00 90.62 233 VAL A C 1
ATOM 1805 O O . VAL A 1 233 ? -15.450 -4.013 20.424 1.00 90.62 233 VAL A O 1
ATOM 1808 N N . SER A 1 234 ? -15.105 -2.466 22.021 1.00 89.19 234 SER A N 1
ATOM 1809 C CA . SER A 1 234 ? -16.155 -1.558 21.568 1.00 89.19 234 SER A CA 1
ATOM 1810 C C . SER A 1 234 ? -15.744 -0.112 21.800 1.00 89.19 234 SER A C 1
ATOM 1812 O O . SER A 1 234 ? -15.498 0.295 22.939 1.00 89.19 234 SER A O 1
ATOM 1814 N N . LEU A 1 235 ? -15.619 0.653 20.716 1.00 87.94 235 LEU A N 1
ATOM 1815 C CA . LEU A 1 235 ? -15.310 2.077 20.775 1.00 87.94 235 LEU A CA 1
ATOM 1816 C C . LEU A 1 235 ? -16.613 2.874 20.858 1.00 87.94 235 LEU A C 1
ATOM 1818 O O . LEU A 1 235 ? -17.541 2.628 20.088 1.00 87.94 235 LEU A O 1
ATOM 1822 N N . SER A 1 236 ? -16.680 3.824 21.788 1.00 83.88 236 SER A N 1
ATOM 1823 C CA . SER A 1 236 ? -17.850 4.682 21.952 1.00 83.88 236 SER A CA 1
ATOM 1824 C C . SER A 1 236 ? -18.120 5.503 20.689 1.00 83.88 236 SER A C 1
ATOM 1826 O O . SER A 1 236 ? -17.200 5.870 19.957 1.00 83.88 236 SER A O 1
ATOM 1828 N N . ARG A 1 237 ? -19.388 5.857 20.443 1.00 77.69 237 ARG A N 1
ATOM 1829 C CA . ARG A 1 237 ? -19.773 6.666 19.268 1.00 77.69 237 ARG A CA 1
ATOM 1830 C C . ARG A 1 237 ? -19.172 8.073 19.259 1.00 77.69 237 ARG A C 1
ATOM 1832 O O . ARG A 1 237 ? -18.956 8.641 18.200 1.00 77.69 237 ARG A O 1
ATOM 1839 N N . ASN A 1 238 ? -18.869 8.626 20.434 1.00 75.38 238 ASN A N 1
ATOM 1840 C CA . ASN A 1 238 ? -18.138 9.890 20.564 1.00 75.38 238 ASN A CA 1
ATOM 1841 C C . ASN A 1 238 ? -16.607 9.708 20.501 1.00 75.38 238 ASN A C 1
ATOM 1843 O O . ASN A 1 238 ? -15.877 10.672 20.691 1.00 75.38 238 ASN A O 1
ATOM 1847 N N . LEU A 1 239 ? -16.109 8.482 20.293 1.00 84.38 239 LEU A N 1
ATOM 1848 C CA . LEU A 1 239 ? -14.694 8.102 20.205 1.00 84.38 239 LEU A CA 1
ATOM 1849 C C . LEU A 1 239 ? -13.839 8.422 21.446 1.00 84.38 239 LEU A C 1
ATOM 1851 O O . LEU A 1 239 ? -12.620 8.269 21.402 1.00 84.38 239 LEU A O 1
ATOM 1855 N N . GLN A 1 240 ? -14.438 8.854 22.557 1.00 83.19 240 GLN A N 1
ATOM 1856 C CA . GLN A 1 240 ? -13.714 9.270 23.764 1.00 83.19 240 GLN A CA 1
ATOM 1857 C C . GLN A 1 240 ? -13.368 8.118 24.705 1.00 83.19 240 GLN A C 1
ATOM 1859 O O . GLN A 1 240 ? -12.455 8.255 25.518 1.00 83.19 240 GLN A O 1
ATOM 1864 N N . LYS A 1 241 ? -14.082 6.996 24.611 1.00 84.94 241 LYS A N 1
ATOM 1865 C CA . LYS A 1 241 ? -13.937 5.875 25.529 1.00 84.94 241 LYS A CA 1
ATOM 1866 C C . LYS A 1 241 ? -13.928 4.564 24.763 1.00 84.94 241 LYS A C 1
ATOM 1868 O O . LYS A 1 241 ? -14.754 4.322 23.886 1.00 84.94 241 LYS A O 1
ATOM 1873 N N . LEU A 1 242 ? -13.014 3.688 25.140 1.00 88.75 242 LEU A N 1
ATOM 1874 C CA . LEU A 1 242 ? -12.939 2.333 24.621 1.00 88.75 242 LEU A CA 1
ATOM 1875 C C . LEU A 1 242 ? -13.233 1.354 25.750 1.00 88.75 242 LEU A C 1
ATOM 1877 O O . LEU A 1 242 ? -12.530 1.330 26.762 1.00 88.75 242 LEU A O 1
ATOM 1881 N N . VAL A 1 243 ? -14.270 0.545 25.556 1.00 88.62 243 VAL A N 1
ATOM 1882 C CA . VAL A 1 243 ? -14.642 -0.536 26.466 1.00 88.62 243 VAL A CA 1
ATOM 1883 C C . VAL A 1 243 ? -14.030 -1.825 25.943 1.00 88.62 243 VAL A C 1
ATOM 1885 O O . VAL A 1 243 ? -14.222 -2.200 24.782 1.00 88.62 243 VAL A O 1
ATOM 1888 N N . LEU A 1 244 ? -13.275 -2.502 26.798 1.00 89.19 244 LEU A N 1
ATOM 1889 C CA . LEU A 1 244 ? -12.558 -3.711 26.439 1.00 89.19 244 LEU A CA 1
ATOM 1890 C C . LEU A 1 244 ? -12.843 -4.830 27.434 1.00 89.19 244 LEU A C 1
ATOM 1892 O O . LEU A 1 244 ? -12.648 -4.671 28.634 1.00 89.19 244 LEU A O 1
ATOM 1896 N N . LEU A 1 245 ? -13.252 -5.983 26.918 1.00 88.56 245 LEU A N 1
ATOM 1897 C CA . LEU A 1 245 ? -13.366 -7.215 27.683 1.00 88.56 245 LEU A CA 1
ATOM 1898 C C . LEU A 1 245 ? -12.141 -8.084 27.406 1.00 88.56 245 LEU A C 1
ATOM 1900 O O . LEU A 1 245 ? -11.773 -8.320 26.250 1.00 88.56 245 LEU A O 1
ATOM 1904 N N . CYS A 1 246 ? -11.498 -8.558 28.468 1.00 88.50 246 CYS A N 1
ATOM 1905 C CA . CYS A 1 246 ? -10.334 -9.427 28.366 1.00 88.50 246 CYS A CA 1
ATOM 1906 C C . CYS A 1 246 ? -10.305 -10.488 29.459 1.00 88.50 246 CYS A C 1
ATOM 1908 O O . CYS A 1 246 ? -10.659 -10.235 30.610 1.00 88.50 246 CYS A O 1
ATOM 1910 N N . TYR A 1 247 ? -9.807 -11.663 29.095 1.00 86.69 247 TYR A N 1
ATOM 1911 C CA . TYR A 1 247 ? -9.425 -12.697 30.044 1.00 86.69 247 TYR A CA 1
ATOM 1912 C C . TYR A 1 247 ? -7.984 -12.478 30.472 1.00 86.69 247 TYR A C 1
ATOM 1914 O O . TYR A 1 247 ? -7.141 -12.194 29.626 1.00 86.69 247 TYR A O 1
ATOM 1922 N N . GLY A 1 248 ? -7.683 -12.633 31.755 1.00 85.06 248 GLY A N 1
ATOM 1923 C CA . GLY A 1 248 ? -6.305 -12.556 32.226 1.00 85.06 248 GLY A CA 1
ATOM 1924 C C . GLY A 1 248 ? -6.174 -12.761 33.725 1.00 85.06 248 GLY A C 1
ATOM 1925 O O . GLY A 1 248 ? -7.167 -12.783 34.462 1.00 85.06 248 GLY A O 1
ATOM 1926 N N . LYS A 1 249 ? -4.928 -12.916 34.171 1.00 84.50 249 LYS A N 1
ATOM 1927 C CA . LYS A 1 249 ? -4.574 -12.979 35.590 1.00 84.50 249 LYS A CA 1
ATOM 1928 C C . LYS A 1 249 ? -4.332 -11.573 36.111 1.00 84.50 249 LYS A C 1
ATOM 1930 O O . LYS A 1 249 ? -3.468 -10.867 35.592 1.00 84.50 249 LYS A O 1
ATOM 1935 N N . LEU A 1 250 ? -5.076 -11.177 37.138 1.00 81.81 250 LEU A N 1
ATOM 1936 C CA . LEU A 1 250 ? -4.862 -9.898 37.802 1.00 81.81 250 LEU A CA 1
ATOM 1937 C C . LEU A 1 250 ? -3.783 -10.047 38.882 1.00 81.81 250 LEU A C 1
ATOM 1939 O O . LEU A 1 250 ? -3.946 -10.846 39.803 1.00 81.81 250 LEU A O 1
ATOM 1943 N N . ILE A 1 251 ? -2.692 -9.287 38.768 1.00 79.12 251 ILE A N 1
ATOM 1944 C CA . ILE A 1 251 ? -1.573 -9.306 39.719 1.00 79.12 251 ILE A CA 1
ATOM 1945 C C . ILE A 1 251 ? -1.471 -7.942 40.402 1.00 79.12 251 ILE A C 1
ATOM 1947 O O . ILE A 1 251 ? -1.400 -6.912 39.733 1.00 79.12 251 ILE A O 1
ATOM 1951 N N . ASP A 1 252 ? -1.455 -7.940 41.737 1.00 74.81 252 ASP A N 1
ATOM 1952 C CA . ASP A 1 252 ? -1.135 -6.761 42.551 1.00 74.81 252 ASP A CA 1
ATOM 1953 C C . ASP A 1 252 ? 0.393 -6.600 42.600 1.00 74.81 252 ASP A C 1
ATOM 1955 O O . ASP A 1 252 ? 1.099 -7.434 43.171 1.00 74.81 252 ASP A O 1
ATOM 1959 N N . THR A 1 253 ? 0.918 -5.547 41.969 1.00 68.81 253 THR A N 1
ATOM 1960 C CA . THR A 1 253 ? 2.372 -5.328 41.857 1.00 68.81 253 THR A CA 1
ATOM 1961 C C . THR A 1 253 ? 3.024 -4.905 43.178 1.00 68.81 253 THR A C 1
ATOM 1963 O O . THR A 1 253 ? 4.240 -5.036 43.318 1.00 68.81 253 THR A O 1
ATOM 1966 N N . GLU A 1 254 ? 2.245 -4.445 44.165 1.00 63.25 254 GLU A N 1
ATOM 1967 C CA . GLU A 1 254 ? 2.769 -4.003 45.464 1.00 63.25 254 GLU A CA 1
ATOM 1968 C C . GLU A 1 254 ? 2.798 -5.128 46.515 1.00 63.25 254 GLU A C 1
ATOM 1970 O O . GLU A 1 254 ? 3.646 -5.114 47.407 1.00 63.25 254 GLU A O 1
ATOM 1975 N N . ASN A 1 255 ? 1.930 -6.141 46.395 1.00 59.00 255 ASN A N 1
ATOM 1976 C CA . ASN A 1 255 ? 1.817 -7.252 47.349 1.00 59.00 255 ASN A CA 1
ATOM 1977 C C . ASN A 1 255 ? 2.134 -8.611 46.708 1.00 59.00 255 ASN A C 1
ATOM 1979 O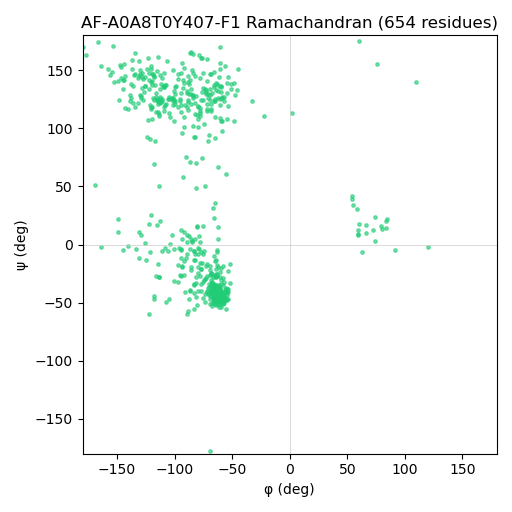 O . ASN A 1 255 ? 1.278 -9.489 46.617 1.00 59.00 255 ASN A O 1
ATOM 1983 N N . LEU A 1 256 ? 3.401 -8.835 46.351 1.00 56.97 256 LEU A N 1
ATOM 1984 C CA . LEU A 1 256 ? 3.901 -10.128 45.847 1.00 56.97 256 LEU A CA 1
ATOM 1985 C C . LEU A 1 256 ? 3.803 -11.291 46.867 1.00 56.97 256 LEU A C 1
ATOM 1987 O O . LEU A 1 256 ? 4.152 -12.422 46.543 1.00 56.97 256 LEU A O 1
ATOM 1991 N N . SER A 1 257 ? 3.390 -11.030 48.113 1.00 50.34 257 SER A N 1
ATOM 1992 C CA . SER A 1 257 ? 3.393 -11.997 49.222 1.00 50.34 257 SER A CA 1
ATOM 1993 C C . SER A 1 257 ? 2.073 -12.751 49.433 1.00 50.34 257 SER A C 1
ATOM 1995 O O . SER A 1 257 ? 2.064 -13.750 50.154 1.00 50.34 257 SER A O 1
ATOM 1997 N N . HIS A 1 258 ? 0.974 -12.335 48.796 1.00 46.28 258 HIS A N 1
ATOM 1998 C CA . HIS A 1 258 ? -0.289 -13.074 48.801 1.00 46.28 258 HIS A CA 1
ATOM 1999 C C . HIS A 1 258 ? -0.665 -13.459 47.367 1.00 46.28 258 HIS A C 1
ATOM 2001 O O . HIS A 1 258 ? -1.082 -12.611 46.586 1.00 46.28 258 HIS A O 1
ATOM 2007 N N . ASN A 1 259 ? -0.538 -14.752 47.044 1.00 43.31 259 ASN A N 1
ATOM 2008 C CA . ASN A 1 259 ? -0.970 -15.385 45.791 1.00 43.31 259 ASN A CA 1
ATOM 2009 C C . ASN A 1 259 ? -2.498 -15.278 45.588 1.00 43.31 259 ASN A C 1
ATOM 2011 O O . ASN A 1 259 ? -3.203 -16.284 45.626 1.00 43.31 259 ASN A O 1
ATOM 2015 N N . CYS A 1 260 ? -3.040 -14.080 45.391 1.00 47.84 260 CYS A N 1
ATOM 2016 C CA . CYS A 1 260 ? -4.404 -13.900 44.903 1.00 47.84 260 CYS A CA 1
ATOM 2017 C C . CYS A 1 260 ? -4.368 -13.774 43.375 1.00 47.84 260 CYS A C 1
ATOM 2019 O O . CYS A 1 260 ? -4.769 -12.762 42.807 1.00 47.84 260 CYS A O 1
ATOM 2021 N N . GLU A 1 261 ? -3.826 -14.796 42.704 1.00 57.78 261 GLU A N 1
ATOM 2022 C CA . GLU A 1 261 ? -3.910 -14.919 41.248 1.00 57.78 261 GLU A CA 1
ATOM 2023 C C . GLU A 1 261 ? -5.355 -15.258 40.880 1.00 57.78 261 GLU A C 1
ATOM 2025 O O . GLU A 1 261 ? -5.750 -16.422 40.817 1.00 57.78 261 GLU A O 1
ATOM 2030 N N . THR A 1 262 ? -6.171 -14.232 40.664 1.00 65.50 262 THR A N 1
ATOM 2031 C CA . THR A 1 262 ? -7.529 -14.411 40.150 1.00 65.50 262 THR A CA 1
ATOM 2032 C C . THR A 1 262 ? -7.486 -14.275 38.633 1.00 65.50 262 THR A C 1
ATOM 2034 O O . THR A 1 262 ? -7.468 -13.178 38.072 1.00 65.50 262 THR A O 1
ATOM 2037 N N . ALA A 1 263 ? -7.398 -15.420 37.951 1.00 78.00 263 ALA A N 1
ATOM 2038 C CA . ALA A 1 263 ? -7.711 -15.493 36.530 1.00 78.00 263 ALA A CA 1
ATOM 2039 C C . ALA A 1 263 ? -9.213 -15.246 36.373 1.00 78.00 263 ALA A C 1
ATOM 2041 O O . ALA A 1 263 ? -10.014 -15.842 37.092 1.00 78.00 263 ALA A O 1
ATOM 2042 N N . GLY A 1 264 ? -9.604 -14.351 35.476 1.00 82.69 264 GLY A N 1
ATOM 2043 C CA . GLY A 1 264 ? -11.004 -13.973 35.331 1.00 82.69 264 GLY A CA 1
ATOM 2044 C C . GLY A 1 264 ? -11.280 -13.204 34.054 1.00 82.69 264 GLY A C 1
ATOM 2045 O O . GLY A 1 264 ? -10.354 -12.871 33.307 1.00 82.69 264 GLY A O 1
ATOM 2046 N N . LEU A 1 265 ? -12.562 -12.934 33.820 1.00 84.38 265 LEU A N 1
ATOM 2047 C CA . LEU A 1 265 ? -12.990 -11.956 32.831 1.00 84.38 265 LEU A CA 1
ATOM 2048 C C . LEU A 1 265 ? -12.989 -10.570 33.480 1.00 84.38 265 LEU A C 1
ATOM 2050 O O . LEU A 1 265 ? -13.578 -10.365 34.543 1.00 84.38 265 LEU A O 1
ATOM 2054 N N . HIS A 1 266 ? -12.355 -9.616 32.812 1.00 85.75 266 HIS A N 1
ATOM 2055 C CA . HIS A 1 266 ? -12.195 -8.245 33.275 1.00 85.75 266 HIS A CA 1
ATOM 2056 C C . HIS A 1 266 ? -12.715 -7.266 32.225 1.00 85.75 266 HIS A C 1
ATOM 2058 O O . HIS A 1 266 ? -12.556 -7.494 31.025 1.00 85.75 266 HIS A O 1
ATOM 2064 N N . CYS A 1 267 ? -13.311 -6.168 32.685 1.00 86.75 267 CYS A N 1
ATOM 2065 C CA . CYS A 1 267 ? -13.729 -5.041 31.861 1.00 86.75 267 CYS A CA 1
ATOM 2066 C C . CYS A 1 267 ? -12.798 -3.851 32.106 1.00 86.75 267 CYS A C 1
ATOM 2068 O O . CYS A 1 267 ? -12.664 -3.375 33.233 1.00 86.75 267 CYS A O 1
ATOM 2070 N N . LEU A 1 268 ? -12.152 -3.379 31.047 1.00 86.06 268 LEU A N 1
ATOM 2071 C CA . LEU A 1 268 ? -11.233 -2.250 31.040 1.00 86.06 268 LEU A CA 1
ATOM 2072 C C . LEU A 1 268 ? -11.871 -1.064 30.320 1.00 86.06 268 LEU A C 1
ATOM 2074 O O . LEU A 1 268 ? -12.430 -1.211 29.233 1.00 86.06 268 LEU A O 1
ATOM 2078 N N . TYR A 1 269 ? -11.726 0.115 30.915 1.00 86.00 269 TYR A N 1
ATOM 2079 C CA . TYR A 1 269 ? -12.114 1.386 30.319 1.00 86.00 269 TYR A CA 1
ATOM 2080 C C . TYR A 1 269 ? -10.855 2.172 29.967 1.00 86.00 269 TYR A C 1
ATOM 2082 O O . TYR A 1 269 ? -10.080 2.542 30.852 1.00 86.00 269 TYR A O 1
ATOM 2090 N N . LEU A 1 270 ? -10.633 2.402 28.674 1.00 87.44 270 LEU A N 1
ATOM 2091 C CA . LEU A 1 270 ? -9.485 3.148 28.165 1.00 87.44 270 LEU A CA 1
ATOM 2092 C C . LEU A 1 270 ? -9.930 4.529 27.658 1.00 87.44 270 LEU A C 1
ATOM 2094 O O . LEU A 1 270 ? -10.949 4.645 26.976 1.00 87.44 270 LEU A O 1
ATOM 2098 N N . ASP A 1 271 ? -9.147 5.560 27.978 1.00 87.06 271 ASP A N 1
ATOM 2099 C CA . ASP A 1 271 ? -9.349 6.932 27.503 1.00 87.06 271 ASP A CA 1
ATOM 2100 C C . ASP A 1 271 ? -8.859 7.074 26.063 1.00 87.06 271 ASP A C 1
ATOM 2102 O O . ASP A 1 271 ? -7.655 7.040 25.799 1.00 87.06 271 ASP A O 1
ATOM 2106 N N . THR A 1 272 ? -9.783 7.263 25.129 1.00 89.38 272 THR A N 1
ATOM 2107 C CA . THR A 1 272 ? -9.473 7.499 23.718 1.00 89.38 272 THR A CA 1
ATOM 2108 C C . THR A 1 272 ? -9.847 8.907 23.263 1.00 89.38 272 THR A C 1
ATOM 2110 O O . THR A 1 272 ? -9.929 9.169 22.064 1.00 89.38 272 THR A O 1
ATOM 2113 N N . SER A 1 273 ? -10.003 9.855 24.195 1.00 87.12 273 SER A N 1
ATOM 2114 C CA . SER A 1 273 ? -10.378 11.252 23.922 1.00 87.12 273 SER A CA 1
ATOM 2115 C C . SER A 1 273 ? -9.492 11.959 22.895 1.00 87.12 273 SER A C 1
ATOM 2117 O O . SER A 1 273 ? -9.953 12.891 22.236 1.00 87.12 273 SER A O 1
ATOM 2119 N N . ILE A 1 274 ? -8.254 11.497 22.683 1.00 88.62 274 ILE A N 1
ATOM 2120 C CA . ILE A 1 274 ? -7.382 11.971 21.601 1.00 88.62 274 ILE A CA 1
ATOM 2121 C C . ILE A 1 274 ? -8.047 11.880 20.219 1.00 88.62 274 ILE A C 1
ATOM 2123 O O . ILE A 1 274 ? -7.894 12.803 19.416 1.00 88.62 274 ILE A O 1
ATOM 2127 N N . PHE A 1 275 ? -8.826 10.827 19.949 1.00 89.25 275 PHE A N 1
ATOM 2128 C CA . PHE A 1 275 ? -9.510 10.652 18.668 1.00 89.25 275 PHE A CA 1
ATOM 2129 C C . PHE A 1 275 ? -10.583 11.711 18.446 1.00 89.25 275 PHE A C 1
ATOM 2131 O O . PHE A 1 275 ? -10.670 12.258 17.352 1.00 89.25 275 PHE A O 1
ATOM 2138 N N . PHE A 1 276 ? -11.344 12.050 19.485 1.00 85.88 276 PHE A N 1
ATOM 2139 C CA . PHE A 1 276 ? -12.368 13.089 19.414 1.00 85.88 276 PHE A CA 1
ATOM 2140 C C . PHE A 1 276 ? -11.753 14.495 19.366 1.00 85.88 276 PHE A C 1
ATOM 2142 O O . PHE A 1 276 ? -12.056 15.289 18.476 1.00 85.88 276 PHE A O 1
ATOM 2149 N N . ASN A 1 277 ? -10.826 14.785 20.284 1.00 86.56 277 ASN A N 1
ATOM 2150 C CA . ASN A 1 277 ? -10.213 16.107 20.446 1.00 86.56 277 ASN A CA 1
ATOM 2151 C C . ASN A 1 277 ? -9.383 16.543 19.230 1.00 86.56 277 ASN A C 1
ATOM 2153 O O . ASN A 1 277 ? -9.218 17.740 19.001 1.00 86.56 277 ASN A O 1
ATOM 2157 N N . ARG A 1 278 ? -8.825 15.586 18.477 1.00 87.56 278 ARG A N 1
ATOM 2158 C CA . ARG A 1 278 ? -7.975 15.828 17.298 1.00 87.56 278 ARG A CA 1
ATOM 2159 C C . ARG A 1 278 ? -8.530 15.201 16.023 1.00 87.56 278 ARG A C 1
ATOM 2161 O O . ARG A 1 278 ? -7.768 14.899 15.104 1.00 87.56 278 ARG A O 1
ATOM 2168 N N . LYS A 1 279 ? -9.849 14.995 15.949 1.00 85.81 279 LYS A N 1
ATOM 2169 C CA . LYS A 1 279 ? -10.493 14.297 14.825 1.00 85.81 279 LYS A CA 1
ATOM 2170 C C . LYS A 1 279 ? -10.164 14.913 13.468 1.00 85.81 279 LYS A C 1
ATOM 2172 O O . LYS A 1 279 ? -9.864 14.188 12.529 1.00 85.81 279 LYS A O 1
ATOM 2177 N N . ASN A 1 280 ? -10.143 16.243 13.373 1.00 85.12 280 ASN A N 1
ATOM 2178 C CA . ASN A 1 280 ? -9.893 16.951 12.117 1.00 85.12 280 ASN A CA 1
ATOM 2179 C C . ASN A 1 280 ? -8.438 16.784 11.659 1.00 85.12 280 ASN A C 1
ATOM 2181 O O . ASN A 1 280 ? -8.181 16.501 10.489 1.00 85.12 280 ASN A O 1
ATOM 2185 N N . GLU A 1 281 ? -7.482 16.922 12.580 1.00 88.62 281 GLU A N 1
ATOM 2186 C CA . GLU A 1 281 ? -6.062 16.726 12.297 1.00 88.62 281 GLU A CA 1
ATOM 2187 C C . GLU A 1 281 ? -5.763 15.269 11.910 1.00 88.62 281 GLU A C 1
ATOM 2189 O O . GLU A 1 281 ? -5.063 15.021 10.927 1.00 88.62 281 GLU A O 1
ATOM 2194 N N . LEU A 1 282 ? -6.334 14.305 12.641 1.00 89.56 282 LEU A N 1
ATOM 2195 C CA . LEU A 1 282 ? -6.189 12.875 12.361 1.00 89.56 282 LEU A CA 1
ATOM 2196 C C . LEU A 1 282 ? -6.836 12.481 11.035 1.00 89.56 282 LEU A C 1
ATOM 2198 O O . LEU A 1 282 ? -6.236 11.729 10.266 1.00 89.56 282 LEU A O 1
ATOM 2202 N N . HIS A 1 283 ? -8.024 13.007 10.739 1.00 87.75 283 HIS A N 1
ATOM 2203 C CA . HIS A 1 283 ? -8.706 12.807 9.465 1.00 87.75 283 HIS A CA 1
ATOM 2204 C C . HIS A 1 283 ? -7.831 13.283 8.302 1.00 87.75 283 HIS A C 1
ATOM 2206 O O . HIS A 1 283 ? -7.559 12.522 7.377 1.00 87.75 283 HIS A O 1
ATOM 2212 N N . GLN A 1 284 ? -7.319 14.515 8.380 1.00 86.19 284 GLN A N 1
ATOM 2213 C CA . GLN A 1 284 ? -6.487 15.089 7.326 1.00 86.19 284 GLN A CA 1
ATOM 2214 C C . GLN A 1 284 ? -5.194 14.287 7.110 1.00 86.19 284 GLN A C 1
ATOM 2216 O O . GLN A 1 284 ? -4.863 13.946 5.974 1.00 86.19 284 GLN A O 1
ATOM 2221 N N . VAL A 1 285 ? -4.467 13.955 8.184 1.00 90.50 285 VAL A N 1
ATOM 2222 C CA . VAL A 1 285 ? -3.200 13.211 8.075 1.00 90.50 285 VAL A CA 1
ATOM 2223 C C . VAL A 1 285 ? -3.429 11.798 7.551 1.00 90.50 285 VAL A C 1
ATOM 2225 O O . VAL A 1 285 ? -2.718 11.370 6.646 1.00 90.50 285 VAL A O 1
ATOM 2228 N N . SER A 1 286 ? -4.429 11.082 8.069 1.00 88.62 286 SER A N 1
ATOM 2229 C CA . SER A 1 286 ? -4.721 9.708 7.639 1.00 88.62 286 SER A CA 1
ATOM 2230 C C . SER A 1 286 ? -5.174 9.634 6.181 1.00 88.62 286 SER A C 1
ATOM 2232 O O . SER A 1 286 ? -4.722 8.749 5.453 1.00 88.62 286 SER A O 1
ATOM 2234 N N . GLN A 1 287 ? -5.991 10.584 5.714 1.00 85.19 287 GLN A N 1
ATOM 2235 C CA . GLN A 1 287 ? -6.416 10.645 4.316 1.00 85.19 287 GLN A CA 1
ATOM 2236 C C . GLN A 1 287 ? -5.229 10.904 3.378 1.00 85.19 287 GLN A C 1
ATOM 2238 O O . GLN A 1 287 ? -5.059 10.195 2.381 1.00 85.19 287 GLN A O 1
ATOM 2243 N N . GLN A 1 288 ? -4.374 11.881 3.706 1.00 88.06 288 GLN A N 1
ATOM 2244 C CA . GLN A 1 288 ? -3.189 12.182 2.900 1.00 88.06 288 GLN A CA 1
ATOM 2245 C C . GLN A 1 288 ? -2.185 11.024 2.916 1.00 88.06 288 GLN A C 1
ATOM 2247 O O . GLN A 1 288 ? -1.714 10.619 1.854 1.00 88.06 288 GLN A O 1
ATOM 2252 N N . ALA A 1 289 ? -1.902 10.443 4.084 1.00 89.50 289 ALA A N 1
ATOM 2253 C CA . ALA A 1 289 ? -0.971 9.327 4.227 1.00 89.50 289 ALA A CA 1
ATOM 2254 C C . ALA A 1 289 ? -1.456 8.060 3.503 1.00 89.50 289 ALA A C 1
ATOM 2256 O O . ALA A 1 289 ? -0.674 7.409 2.816 1.00 89.50 289 ALA A O 1
ATOM 2257 N N . SER A 1 290 ? -2.753 7.742 3.587 1.00 86.12 290 SER A N 1
ATOM 2258 C CA . SER A 1 290 ? -3.367 6.626 2.852 1.00 86.12 290 SER A CA 1
ATOM 2259 C C . SER A 1 290 ? -3.240 6.805 1.335 1.00 86.12 290 SER A C 1
ATOM 2261 O O . SER A 1 290 ? -2.841 5.883 0.621 1.00 86.12 290 SER A O 1
ATOM 2263 N N . SER A 1 291 ? -3.504 8.020 0.843 1.00 85.62 291 SER A N 1
ATOM 2264 C CA . SER A 1 291 ? -3.343 8.362 -0.572 1.00 85.62 291 SER A CA 1
ATOM 2265 C C . SER A 1 291 ? -1.883 8.253 -1.030 1.00 85.62 291 SER A C 1
ATOM 2267 O O . SER A 1 291 ? -1.605 7.643 -2.063 1.00 85.62 291 SER A O 1
ATOM 2269 N N . ILE A 1 292 ? -0.938 8.765 -0.231 1.00 91.44 292 ILE A N 1
ATOM 2270 C CA . ILE A 1 292 ? 0.504 8.641 -0.490 1.00 91.44 292 ILE A CA 1
ATOM 2271 C C . ILE A 1 292 ? 0.911 7.166 -0.561 1.00 91.44 292 ILE A C 1
ATOM 2273 O O . ILE A 1 292 ? 1.575 6.778 -1.517 1.00 91.44 292 ILE A O 1
ATOM 2277 N N . GLN A 1 293 ? 0.476 6.331 0.387 1.00 88.69 293 GL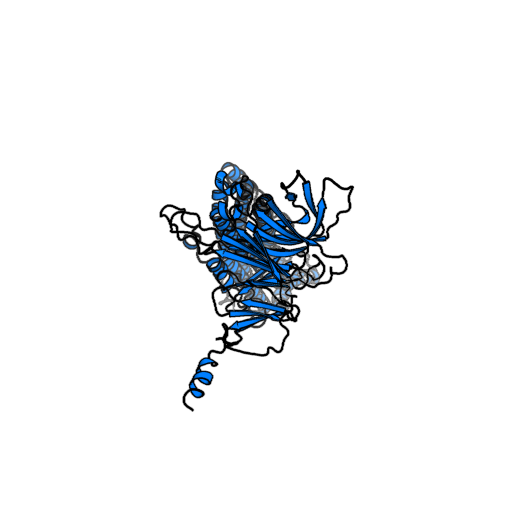N A N 1
ATOM 2278 C CA . GLN A 1 293 ? 0.806 4.904 0.397 1.00 88.69 293 GLN A CA 1
ATOM 2279 C C . GLN A 1 293 ? 0.320 4.193 -0.876 1.00 88.69 293 GLN A C 1
ATOM 2281 O O . GLN A 1 293 ? 1.057 3.396 -1.451 1.00 88.69 293 GLN A O 1
ATOM 2286 N N . ASN A 1 294 ? -0.888 4.509 -1.356 1.00 85.31 294 ASN A N 1
ATOM 2287 C CA . ASN A 1 294 ? -1.407 3.940 -2.604 1.00 85.31 294 ASN A CA 1
ATOM 2288 C C . ASN A 1 294 ? -0.549 4.340 -3.812 1.00 85.31 294 ASN A C 1
ATOM 2290 O O . ASN A 1 294 ? -0.238 3.507 -4.658 1.00 85.31 294 ASN A O 1
ATOM 2294 N N . LEU A 1 295 ? -0.136 5.606 -3.891 1.00 90.69 295 LEU A N 1
ATOM 2295 C CA . LEU A 1 295 ? 0.720 6.089 -4.976 1.00 90.69 295 LEU A CA 1
ATOM 2296 C C . LEU A 1 295 ? 2.135 5.499 -4.899 1.00 90.69 295 LEU A C 1
ATOM 2298 O O . LEU A 1 295 ? 2.732 5.221 -5.935 1.00 90.69 295 LEU A O 1
ATOM 2302 N N . VAL A 1 296 ? 2.662 5.251 -3.697 1.00 92.25 296 VAL A N 1
ATOM 2303 C CA . VAL A 1 296 ? 3.943 4.550 -3.503 1.00 92.25 296 VAL A CA 1
ATOM 2304 C C . VAL A 1 296 ? 3.880 3.133 -4.081 1.00 92.25 296 VAL A C 1
ATOM 2306 O O . VAL A 1 296 ? 4.827 2.712 -4.744 1.00 92.25 296 VAL A O 1
ATOM 2309 N N . GLU A 1 297 ? 2.760 2.418 -3.919 1.00 89.00 297 GLU A N 1
ATOM 2310 C CA . GLU A 1 297 ? 2.555 1.126 -4.592 1.00 89.00 297 GLU A CA 1
ATOM 2311 C C . GLU A 1 297 ? 2.591 1.274 -6.122 1.00 89.00 297 GLU A C 1
ATOM 2313 O O . GLU A 1 297 ? 3.278 0.503 -6.796 1.00 89.00 297 GLU A O 1
ATOM 2318 N N . VAL A 1 298 ? 1.920 2.291 -6.681 1.00 90.38 298 VAL A N 1
ATOM 2319 C CA . VAL A 1 298 ? 1.939 2.585 -8.130 1.00 90.38 298 VAL A CA 1
ATOM 2320 C C . VAL A 1 298 ? 3.364 2.836 -8.628 1.00 90.38 298 VAL A C 1
ATOM 2322 O O . VAL A 1 298 ? 3.759 2.285 -9.659 1.00 90.38 298 VAL A O 1
ATOM 2325 N N . VAL A 1 299 ? 4.165 3.607 -7.888 1.00 93.88 299 VAL A N 1
ATOM 2326 C CA . VAL A 1 299 ? 5.582 3.849 -8.206 1.00 93.88 299 VAL A CA 1
ATOM 2327 C C . VAL A 1 299 ? 6.373 2.537 -8.194 1.00 93.88 299 VAL A C 1
ATOM 2329 O O . VAL A 1 299 ? 7.085 2.251 -9.159 1.00 93.88 299 VAL A O 1
ATOM 2332 N N . ARG A 1 300 ? 6.203 1.697 -7.163 1.00 92.94 300 ARG A N 1
ATOM 2333 C CA . ARG A 1 300 ? 6.882 0.394 -7.061 1.00 92.94 300 ARG A CA 1
ATOM 2334 C C . ARG A 1 300 ? 6.562 -0.514 -8.247 1.00 92.94 300 ARG A C 1
ATOM 2336 O O . ARG A 1 300 ? 7.476 -1.064 -8.864 1.00 92.94 300 ARG A O 1
ATOM 2343 N N . ALA A 1 301 ? 5.281 -0.653 -8.587 1.00 90.31 301 ALA A N 1
ATOM 2344 C CA . ALA A 1 301 ? 4.854 -1.462 -9.725 1.00 90.31 301 ALA A CA 1
ATOM 2345 C C . ALA A 1 301 ? 5.370 -0.903 -11.055 1.00 90.31 301 ALA A C 1
ATOM 2347 O O . ALA A 1 301 ? 5.811 -1.671 -11.907 1.00 90.31 301 ALA A O 1
ATOM 2348 N N . SER A 1 302 ? 5.389 0.423 -11.214 1.00 93.50 302 SER A N 1
ATOM 2349 C CA . SER A 1 302 ? 5.919 1.086 -12.412 1.00 93.50 302 SER A CA 1
ATOM 2350 C C . SER A 1 302 ? 7.405 0.790 -12.616 1.00 93.50 302 SER A C 1
ATOM 2352 O O . SER A 1 302 ? 7.803 0.379 -13.705 1.00 93.50 302 SER A O 1
ATOM 2354 N N . ILE A 1 303 ? 8.222 0.928 -11.566 1.00 93.44 303 ILE A N 1
ATOM 2355 C CA . ILE A 1 303 ? 9.661 0.625 -11.623 1.00 93.44 303 ILE A CA 1
ATOM 2356 C C . ILE A 1 303 ? 9.887 -0.863 -11.937 1.00 93.44 303 ILE A C 1
ATOM 2358 O O . ILE A 1 303 ? 10.704 -1.197 -12.797 1.00 93.44 303 ILE A O 1
ATOM 2362 N N . SER A 1 304 ? 9.126 -1.757 -11.295 1.00 91.44 304 SER A N 1
ATOM 2363 C CA . SER A 1 304 ? 9.205 -3.202 -11.543 1.00 91.44 304 SER A CA 1
ATOM 2364 C C . SER A 1 304 ? 8.839 -3.570 -12.986 1.00 91.44 304 SER A C 1
ATOM 2366 O O . SER A 1 304 ? 9.546 -4.353 -13.625 1.00 91.44 304 SER A O 1
ATOM 2368 N N . LEU A 1 305 ? 7.776 -2.973 -13.533 1.00 91.25 305 LEU A N 1
ATOM 2369 C CA . LEU A 1 305 ? 7.340 -3.203 -14.908 1.00 91.25 305 LEU A CA 1
ATOM 2370 C C . LEU A 1 305 ? 8.381 -2.713 -15.921 1.00 91.25 305 LEU A C 1
ATOM 2372 O O . LEU A 1 305 ? 8.717 -3.449 -16.849 1.00 91.25 305 LEU A O 1
ATOM 2376 N N . ILE A 1 306 ? 8.926 -1.510 -15.719 1.00 93.25 306 ILE A N 1
ATOM 2377 C CA . ILE A 1 306 ? 9.987 -0.939 -16.561 1.00 93.25 306 ILE A CA 1
ATOM 2378 C C . ILE A 1 306 ? 11.207 -1.869 -16.588 1.00 93.25 306 ILE A C 1
ATOM 2380 O O . ILE A 1 306 ? 11.691 -2.208 -17.670 1.00 93.25 306 ILE A O 1
ATOM 2384 N N . SER A 1 307 ? 11.670 -2.328 -15.419 1.00 92.75 307 SER A N 1
ATOM 2385 C CA . SER A 1 307 ? 12.805 -3.255 -15.324 1.00 92.75 307 SER A CA 1
ATOM 2386 C C . SER A 1 307 ? 12.533 -4.569 -16.065 1.00 92.75 307 SER A C 1
ATOM 2388 O O . SER A 1 307 ? 13.341 -5.012 -16.889 1.00 92.75 307 SER A O 1
ATOM 2390 N N . LYS A 1 308 ? 11.360 -5.175 -15.850 1.00 91.50 308 LYS A N 1
ATOM 2391 C CA . LYS A 1 308 ? 10.981 -6.440 -16.491 1.00 91.50 308 LYS A CA 1
ATOM 2392 C C . LYS A 1 308 ? 10.922 -6.329 -18.018 1.00 91.50 308 LYS A C 1
ATOM 2394 O O . LYS A 1 308 ? 11.435 -7.206 -18.713 1.00 91.50 308 LYS A O 1
ATOM 2399 N N . GLN A 1 309 ? 10.319 -5.265 -18.550 1.00 91.56 309 GLN A N 1
ATOM 2400 C CA . GLN A 1 309 ? 10.193 -5.083 -20.000 1.00 91.56 309 GLN A CA 1
ATOM 2401 C C . GLN A 1 309 ? 11.540 -4.795 -20.663 1.00 91.56 309 GLN A C 1
ATOM 2403 O O . GLN A 1 309 ? 11.871 -5.390 -21.692 1.00 91.56 309 GLN A O 1
ATOM 2408 N N . TRP A 1 310 ? 12.356 -3.931 -20.051 1.00 94.50 310 TRP A N 1
ATOM 2409 C CA . TRP A 1 310 ? 13.678 -3.609 -20.581 1.00 94.50 310 TRP A CA 1
ATOM 2410 C C . TRP A 1 310 ? 14.620 -4.816 -20.554 1.00 94.50 310 TRP A C 1
ATOM 2412 O O . TRP A 1 310 ? 15.235 -5.145 -21.570 1.00 94.50 310 TRP A O 1
ATOM 2422 N N . SER A 1 311 ? 14.678 -5.531 -19.426 1.00 93.00 311 SER A N 1
ATOM 2423 C CA . SER A 1 311 ? 15.518 -6.726 -19.284 1.00 93.00 311 SER A CA 1
ATOM 2424 C C . SER A 1 311 ? 15.134 -7.820 -20.281 1.00 93.00 311 SER A C 1
ATOM 2426 O O . SER A 1 311 ? 16.014 -8.424 -20.892 1.00 93.00 311 SER A O 1
ATOM 2428 N N . SER A 1 312 ? 13.837 -8.031 -20.534 1.00 92.81 312 SER A N 1
ATOM 2429 C CA . SER A 1 312 ? 13.380 -8.974 -21.559 1.00 92.81 312 SER A CA 1
ATOM 2430 C C . SER A 1 312 ? 13.876 -8.601 -22.963 1.00 92.81 312 SER A C 1
ATOM 2432 O O . SER A 1 312 ? 14.287 -9.482 -23.721 1.00 92.81 312 SER A O 1
ATOM 2434 N N . ALA A 1 313 ? 13.852 -7.315 -23.327 1.00 94.06 313 ALA A N 1
ATOM 2435 C CA . ALA A 1 313 ? 14.329 -6.854 -24.630 1.00 94.06 313 ALA A CA 1
ATOM 2436 C C . ALA A 1 313 ? 15.860 -6.938 -24.756 1.00 94.06 313 ALA A C 1
ATOM 2438 O O . ALA A 1 313 ? 16.367 -7.403 -25.780 1.00 94.06 313 ALA A O 1
ATOM 2439 N N . MET A 1 314 ? 16.597 -6.545 -23.714 1.00 94.12 314 MET A N 1
ATOM 2440 C CA . MET A 1 314 ? 18.062 -6.593 -23.712 1.00 94.12 314 MET A CA 1
ATOM 2441 C C . MET A 1 314 ? 18.606 -8.019 -23.665 1.00 94.12 314 MET A C 1
ATOM 2443 O O . MET A 1 314 ? 19.594 -8.306 -24.334 1.00 94.12 314 MET A O 1
ATOM 2447 N N . ASN A 1 315 ? 17.934 -8.952 -22.985 1.00 92.81 315 ASN A N 1
ATOM 2448 C CA . ASN A 1 315 ? 18.307 -10.368 -23.031 1.00 92.81 315 ASN A CA 1
ATOM 2449 C C . ASN A 1 315 ? 18.270 -10.911 -24.466 1.00 92.81 315 ASN A C 1
ATOM 2451 O O . ASN A 1 315 ? 19.199 -11.597 -24.883 1.00 92.81 315 ASN A O 1
ATOM 2455 N N . LEU A 1 316 ? 17.247 -10.550 -25.250 1.00 92.06 316 LEU A N 1
ATOM 2456 C CA . LEU A 1 316 ? 17.161 -10.936 -26.661 1.00 92.06 316 LEU A CA 1
ATOM 2457 C C . LEU A 1 316 ? 18.261 -10.278 -27.511 1.00 92.06 316 LEU A C 1
ATOM 2459 O O . LEU A 1 316 ? 18.815 -10.921 -28.406 1.00 92.06 316 LEU A O 1
ATOM 2463 N N . PHE A 1 317 ? 18.577 -9.007 -27.247 1.00 92.88 317 PHE A N 1
ATOM 2464 C CA . PHE A 1 317 ? 19.676 -8.304 -27.910 1.00 92.88 317 PHE A CA 1
ATOM 2465 C C . PHE A 1 317 ? 21.020 -8.990 -27.623 1.00 92.88 317 PHE A C 1
ATOM 2467 O O . PHE A 1 317 ? 21.703 -9.412 -28.557 1.00 92.88 317 PHE A O 1
ATOM 2474 N N . HIS A 1 318 ? 21.361 -9.200 -26.351 1.00 91.38 318 HIS A N 1
ATOM 2475 C CA . HIS A 1 318 ? 22.616 -9.832 -25.950 1.00 91.38 318 HIS A CA 1
ATOM 2476 C C . HIS A 1 318 ? 22.720 -11.290 -26.407 1.00 91.38 318 HIS A C 1
ATOM 2478 O O . HIS A 1 318 ? 23.783 -11.690 -26.874 1.00 91.38 318 HIS A O 1
ATOM 2484 N N . GLU A 1 319 ? 21.634 -12.076 -26.366 1.00 90.44 319 GLU A N 1
ATOM 2485 C CA . GLU A 1 319 ? 21.626 -13.454 -26.882 1.00 90.44 319 GLU A CA 1
ATOM 2486 C C . GLU A 1 319 ? 22.111 -13.488 -28.338 1.00 90.44 319 GLU A C 1
ATOM 2488 O O . GLU A 1 319 ? 22.984 -14.282 -28.690 1.00 90.44 319 GLU A O 1
ATOM 2493 N N . LYS A 1 320 ? 21.602 -12.586 -29.185 1.00 89.44 320 LYS A N 1
ATOM 2494 C CA . LYS A 1 320 ? 21.958 -12.550 -30.608 1.00 89.44 320 LYS A CA 1
ATOM 2495 C C . LYS A 1 320 ? 23.324 -11.926 -30.863 1.00 89.44 320 LYS A C 1
ATOM 2497 O O . LYS A 1 320 ? 24.067 -12.454 -31.684 1.00 89.44 320 LYS A O 1
ATOM 2502 N N . PHE A 1 321 ? 23.683 -10.855 -30.160 1.00 90.12 321 PHE A N 1
ATOM 2503 C CA . PHE A 1 321 ? 24.964 -10.170 -30.357 1.00 90.12 321 PHE A CA 1
ATOM 2504 C C . PHE A 1 321 ? 26.158 -10.907 -29.725 1.00 90.12 321 PHE A C 1
ATOM 2506 O O . PHE A 1 321 ? 27.276 -10.770 -30.217 1.00 90.12 321 PHE A O 1
ATOM 2513 N N . SER A 1 322 ? 25.934 -11.787 -28.741 1.00 88.19 322 SER A N 1
ATOM 2514 C CA . SER A 1 322 ? 26.983 -12.643 -28.154 1.00 88.19 322 SER A CA 1
ATOM 2515 C C . SER A 1 322 ? 27.620 -13.625 -29.148 1.00 88.19 322 SER A C 1
ATOM 2517 O O . SER A 1 322 ? 28.731 -14.109 -28.929 1.00 88.19 322 SER A O 1
ATOM 2519 N N . ALA A 1 323 ? 26.952 -13.906 -30.272 1.00 88.50 323 ALA A N 1
ATOM 2520 C CA . ALA A 1 323 ? 27.497 -14.760 -31.320 1.00 88.50 323 ALA A CA 1
ATOM 2521 C C . ALA A 1 323 ? 28.676 -14.109 -32.068 1.00 88.50 323 ALA A C 1
ATOM 2523 O O . ALA A 1 323 ? 29.518 -14.831 -32.602 1.00 88.50 323 ALA A O 1
ATOM 2524 N N . LEU A 1 324 ? 28.755 -12.774 -32.113 1.00 89.38 324 LEU A N 1
ATOM 2525 C CA . LEU A 1 324 ? 29.773 -12.059 -32.886 1.00 89.38 324 LEU A CA 1
ATOM 2526 C C . LEU A 1 324 ? 31.193 -12.221 -32.304 1.00 89.38 324 LEU A C 1
ATOM 2528 O O . LEU A 1 324 ? 32.056 -12.672 -33.058 1.00 89.38 324 LEU A O 1
ATOM 2532 N N . PRO A 1 325 ? 31.457 -11.985 -31.000 1.00 89.25 325 PRO A N 1
ATOM 2533 C CA . PRO A 1 325 ? 32.771 -12.255 -30.404 1.00 89.25 325 PRO A CA 1
ATOM 2534 C C . PRO A 1 325 ? 33.268 -13.688 -30.645 1.00 89.25 325 PRO A C 1
ATOM 2536 O O . PRO A 1 325 ? 34.429 -13.903 -30.989 1.00 89.25 325 PRO A O 1
ATOM 2539 N N . ASN A 1 326 ? 32.370 -14.674 -30.543 1.00 88.69 326 ASN A N 1
ATOM 2540 C CA . ASN A 1 326 ? 32.699 -16.082 -30.783 1.00 88.69 326 ASN A CA 1
ATOM 2541 C C . ASN A 1 326 ? 33.119 -16.337 -32.241 1.00 88.69 326 ASN A C 1
ATOM 2543 O O . ASN A 1 326 ? 34.038 -17.115 -32.496 1.00 88.69 326 ASN A O 1
ATOM 2547 N N . LEU A 1 327 ? 32.469 -15.674 -33.204 1.00 89.88 327 LEU A N 1
ATOM 2548 C CA . LEU A 1 327 ? 32.823 -15.768 -34.622 1.00 89.88 327 LEU A CA 1
ATOM 2549 C C . LEU A 1 327 ? 34.143 -15.062 -34.943 1.00 89.88 327 LEU A C 1
ATOM 2551 O O . LEU A 1 327 ? 34.901 -15.574 -35.766 1.00 89.88 327 LEU A O 1
ATOM 2555 N N . ILE A 1 328 ? 34.425 -13.927 -34.301 1.00 89.56 328 ILE A N 1
ATOM 2556 C CA . ILE A 1 328 ? 35.696 -13.201 -34.443 1.00 89.56 328 ILE A CA 1
ATOM 2557 C C . ILE A 1 328 ? 36.852 -14.088 -33.963 1.00 89.56 328 ILE A C 1
ATOM 2559 O O . ILE A 1 328 ? 37.800 -14.326 -34.716 1.00 89.56 328 ILE A O 1
ATOM 2563 N N . ALA A 1 329 ? 36.714 -14.681 -32.772 1.00 89.56 329 ALA A N 1
ATOM 2564 C CA . ALA A 1 329 ? 37.699 -15.609 -32.222 1.00 89.56 329 ALA A CA 1
ATOM 2565 C C . ALA A 1 329 ? 37.891 -16.852 -33.112 1.00 89.56 329 ALA A C 1
ATOM 2567 O O . ALA A 1 329 ? 39.021 -17.273 -33.356 1.00 89.56 329 ALA A O 1
ATOM 2568 N N . ALA A 1 330 ? 36.807 -17.413 -33.663 1.00 89.00 330 ALA A N 1
ATOM 2569 C CA . ALA A 1 330 ? 36.874 -18.566 -34.566 1.00 89.00 330 ALA A CA 1
ATOM 2570 C C . ALA A 1 330 ? 37.606 -18.270 -35.890 1.00 89.00 330 ALA A C 1
ATOM 2572 O O . ALA A 1 330 ? 38.203 -19.175 -36.473 1.00 89.00 330 ALA A O 1
ATOM 2573 N N . HIS A 1 331 ? 37.585 -17.018 -36.357 1.00 87.56 331 HIS A N 1
ATOM 2574 C CA . HIS A 1 331 ? 38.323 -16.571 -37.544 1.00 87.56 331 HIS A CA 1
ATOM 2575 C C . HIS A 1 331 ? 39.750 -16.089 -37.233 1.00 87.56 331 HIS A C 1
ATOM 2577 O O . HIS A 1 331 ? 40.458 -15.676 -38.151 1.00 87.56 331 HIS A O 1
ATOM 2583 N N . GLY A 1 332 ? 40.192 -16.166 -35.971 1.00 82.50 332 GLY A N 1
ATOM 2584 C CA . GLY A 1 332 ? 41.554 -15.825 -35.556 1.00 82.50 332 GLY A CA 1
ATOM 2585 C C . GLY A 1 332 ? 41.856 -14.325 -35.518 1.00 82.50 332 GLY A C 1
ATOM 2586 O O . GLY A 1 332 ? 43.019 -13.949 -35.654 1.00 82.50 332 GLY A O 1
ATOM 2587 N N . ALA A 1 333 ? 40.837 -13.473 -35.373 1.00 82.62 333 ALA A N 1
ATOM 2588 C CA . ALA A 1 333 ? 41.004 -12.031 -35.208 1.00 82.62 333 ALA A CA 1
ATOM 2589 C C . ALA A 1 333 ? 40.962 -11.630 -33.720 1.00 82.62 333 ALA A C 1
ATOM 2591 O O . ALA A 1 333 ? 40.248 -12.240 -32.928 1.00 82.62 333 ALA A O 1
ATOM 2592 N N . GLU A 1 334 ? 41.725 -10.596 -33.350 1.00 81.06 334 GLU A N 1
ATOM 2593 C CA . GLU A 1 334 ? 41.769 -10.022 -31.989 1.00 81.06 334 GLU A CA 1
ATOM 2594 C C . GLU A 1 334 ? 40.959 -8.713 -31.868 1.00 81.06 334 GLU A C 1
ATOM 2596 O O . GLU A 1 334 ? 41.045 -8.014 -30.861 1.00 81.06 334 GLU A O 1
ATOM 2601 N N . SER A 1 335 ? 40.193 -8.347 -32.899 1.00 84.75 335 SER A N 1
ATOM 2602 C CA . SER A 1 335 ? 39.361 -7.140 -32.919 1.00 84.75 335 SER A CA 1
ATOM 2603 C C . SER A 1 335 ? 38.174 -7.245 -31.957 1.00 84.75 335 SER A C 1
ATOM 2605 O O . SER A 1 335 ? 37.599 -8.316 -31.758 1.00 84.75 335 SER A O 1
ATOM 2607 N N . SER A 1 336 ? 37.771 -6.119 -31.364 1.00 88.00 336 SER A N 1
ATOM 2608 C CA . SER A 1 336 ? 36.520 -6.060 -30.603 1.00 88.00 336 SER A CA 1
ATOM 2609 C C . SER A 1 336 ? 35.305 -6.008 -31.540 1.00 88.00 336 SER A C 1
ATOM 2611 O O . SER A 1 336 ? 35.412 -5.622 -32.709 1.00 88.00 336 SER A O 1
ATOM 2613 N N . SER A 1 337 ? 34.117 -6.350 -31.026 1.00 88.12 337 SER A N 1
ATOM 2614 C CA . SER A 1 337 ? 32.857 -6.158 -31.761 1.00 88.12 337 SER A CA 1
ATOM 2615 C C . SER A 1 337 ? 32.676 -4.700 -32.205 1.00 88.12 337 SER A C 1
ATOM 2617 O O . SER A 1 337 ? 32.186 -4.449 -33.306 1.00 88.12 337 SER A O 1
ATOM 2619 N N . GLU A 1 338 ? 33.094 -3.742 -31.370 1.00 88.75 338 GLU A N 1
ATOM 2620 C CA . GLU A 1 338 ? 33.047 -2.309 -31.672 1.00 88.75 338 GLU A CA 1
ATOM 2621 C C . GLU A 1 338 ? 33.931 -1.955 -32.877 1.00 88.75 338 GLU A C 1
ATOM 2623 O O . GLU A 1 338 ? 33.468 -1.279 -33.800 1.00 88.75 338 GLU A O 1
ATOM 2628 N N . ASP A 1 339 ? 35.171 -2.453 -32.913 1.00 88.06 339 ASP A N 1
ATOM 2629 C CA . ASP A 1 339 ? 36.133 -2.175 -33.989 1.00 88.06 339 ASP A CA 1
ATOM 2630 C C . ASP A 1 339 ? 35.656 -2.709 -35.344 1.00 88.06 339 ASP A C 1
ATOM 2632 O O . ASP A 1 339 ? 35.809 -2.044 -36.374 1.00 88.06 339 ASP A O 1
ATOM 2636 N N . GLU A 1 340 ? 35.037 -3.891 -35.353 1.00 89.69 340 GLU A N 1
ATOM 2637 C CA . GLU A 1 340 ? 34.461 -4.508 -36.551 1.00 89.69 340 GLU A CA 1
ATOM 2638 C C . GLU A 1 340 ? 33.311 -3.665 -37.125 1.00 89.69 340 GLU A C 1
ATOM 2640 O O . GLU A 1 340 ? 33.274 -3.376 -38.327 1.00 89.69 340 GLU A O 1
ATOM 2645 N N . PHE A 1 341 ? 32.391 -3.199 -36.272 1.00 91.00 341 PHE A N 1
ATOM 2646 C CA . PHE A 1 341 ? 31.295 -2.330 -36.706 1.00 91.00 341 PHE A CA 1
ATOM 2647 C C . PHE A 1 341 ? 31.769 -0.926 -37.107 1.00 91.00 341 PHE A C 1
ATOM 2649 O O . PHE A 1 341 ? 31.253 -0.365 -38.077 1.00 91.00 341 PHE A O 1
ATOM 2656 N N . LEU A 1 342 ? 32.761 -0.355 -36.419 1.00 89.88 342 LEU A N 1
ATOM 2657 C CA . LEU A 1 342 ? 33.351 0.931 -36.803 1.00 89.88 342 LEU A CA 1
ATOM 2658 C C . LEU A 1 342 ? 34.057 0.830 -38.159 1.00 89.88 342 LEU A C 1
ATOM 2660 O O . LEU A 1 342 ? 33.877 1.697 -39.014 1.00 89.88 342 LEU A O 1
ATOM 2664 N N . SER A 1 343 ? 34.792 -0.255 -38.399 1.00 88.69 343 SER A N 1
ATOM 2665 C CA . SER A 1 343 ? 35.440 -0.523 -39.686 1.00 88.69 343 SER A CA 1
ATOM 2666 C C . SER A 1 343 ? 34.414 -0.601 -40.821 1.00 88.69 343 SER A C 1
ATOM 2668 O O . SER A 1 343 ? 34.628 -0.015 -41.891 1.00 88.69 343 SER A O 1
ATOM 2670 N N . LEU A 1 344 ? 33.272 -1.256 -40.584 1.00 89.25 344 LEU A N 1
ATOM 2671 C CA . LEU A 1 344 ? 32.154 -1.288 -41.530 1.00 89.25 344 LEU A CA 1
ATOM 2672 C C . LEU A 1 344 ? 31.593 0.116 -41.807 1.00 89.25 344 LEU A C 1
ATOM 2674 O O . LEU A 1 344 ? 31.340 0.460 -42.962 1.00 89.25 344 LEU A O 1
ATOM 2678 N N . LEU A 1 345 ? 31.422 0.941 -40.770 1.00 87.94 345 LEU A N 1
ATOM 2679 C CA . LEU A 1 345 ? 30.894 2.301 -40.910 1.00 87.94 345 LEU A CA 1
ATOM 2680 C C . LEU A 1 345 ? 31.815 3.205 -41.745 1.00 87.94 345 LEU A C 1
ATOM 2682 O O . LEU A 1 345 ? 31.323 3.980 -42.564 1.00 87.94 345 LEU A O 1
ATOM 2686 N N . PHE A 1 346 ? 33.136 3.079 -41.592 1.00 85.06 346 PHE A N 1
ATOM 2687 C CA . PHE A 1 346 ? 34.123 3.850 -42.363 1.00 85.06 346 PHE A CA 1
ATOM 2688 C C . PHE A 1 346 ? 34.355 3.327 -43.793 1.00 85.06 346 PHE A C 1
ATOM 2690 O O . PHE A 1 346 ? 35.227 3.831 -44.502 1.00 85.06 346 PHE A O 1
ATOM 2697 N N . GLY A 1 347 ? 33.560 2.354 -44.251 1.00 73.31 347 GLY A N 1
ATOM 2698 C CA . GLY A 1 347 ? 33.569 1.892 -45.639 1.00 73.31 347 GLY A CA 1
ATOM 2699 C C . GLY A 1 347 ? 34.653 0.863 -45.959 1.00 73.31 347 GLY A C 1
ATOM 2700 O O . GLY A 1 347 ? 34.994 0.675 -47.129 1.00 73.31 347 GLY A O 1
ATOM 2701 N N . THR A 1 348 ? 35.201 0.182 -44.950 1.00 65.56 348 THR A N 1
ATOM 2702 C CA . THR A 1 348 ? 36.073 -0.977 -45.189 1.00 65.56 348 THR A CA 1
ATOM 2703 C C . THR A 1 348 ? 35.247 -2.215 -45.569 1.00 65.56 348 THR A C 1
ATOM 2705 O O . THR A 1 348 ? 34.037 -2.278 -45.342 1.00 65.56 348 THR A O 1
ATOM 2708 N N . ARG A 1 349 ? 35.884 -3.212 -46.202 1.00 74.94 349 ARG A N 1
ATOM 2709 C CA . ARG A 1 349 ? 35.224 -4.495 -46.501 1.00 74.94 349 ARG A CA 1
ATOM 2710 C C . ARG A 1 349 ? 34.840 -5.178 -45.187 1.00 74.94 349 ARG A C 1
ATOM 2712 O O . ARG A 1 349 ? 35.659 -5.227 -44.278 1.00 74.94 349 ARG A O 1
ATOM 2719 N N . THR A 1 350 ? 33.642 -5.759 -45.120 1.00 83.12 350 THR A N 1
ATOM 2720 C CA . THR A 1 350 ? 33.241 -6.610 -43.989 1.00 83.12 350 THR A CA 1
ATOM 2721 C C . THR A 1 350 ? 34.257 -7.728 -43.783 1.00 83.12 350 THR A C 1
ATOM 2723 O O . THR A 1 350 ? 34.575 -8.442 -44.742 1.00 83.12 350 THR A O 1
ATOM 2726 N N . SER A 1 351 ? 34.730 -7.917 -42.550 1.00 88.44 351 SER A N 1
ATOM 2727 C CA . SER A 1 351 ? 35.524 -9.095 -42.200 1.00 88.44 351 SER A CA 1
ATOM 2728 C C . SER A 1 351 ? 34.713 -10.382 -42.429 1.00 88.44 351 SER A C 1
ATOM 2730 O O . SER A 1 351 ? 33.477 -10.341 -42.411 1.00 88.44 351 SER A O 1
ATOM 2732 N N . PRO A 1 352 ? 35.359 -11.546 -42.638 1.00 88.50 352 PRO A N 1
ATOM 2733 C CA . PRO A 1 352 ? 34.647 -12.815 -42.805 1.00 88.50 352 PRO A CA 1
ATOM 2734 C C . PRO A 1 352 ? 33.716 -13.143 -41.626 1.00 88.50 352 PRO A C 1
ATOM 2736 O O . PRO A 1 352 ? 32.592 -13.596 -41.844 1.00 88.50 352 PRO A O 1
ATOM 2739 N N . ALA A 1 353 ? 34.147 -12.831 -40.398 1.00 89.56 353 ALA A N 1
ATOM 2740 C CA . ALA A 1 353 ? 33.363 -13.029 -39.183 1.00 89.56 353 ALA A CA 1
ATOM 2741 C C . ALA A 1 353 ? 32.118 -12.128 -39.145 1.00 89.56 353 ALA A C 1
ATOM 2743 O O . ALA A 1 353 ? 31.007 -12.624 -38.944 1.00 89.56 353 ALA A O 1
ATOM 2744 N N . LEU A 1 354 ? 32.275 -10.821 -39.402 1.00 90.50 354 LEU A N 1
ATOM 2745 C CA . LEU A 1 354 ? 31.154 -9.878 -39.426 1.00 90.50 354 LEU A CA 1
ATOM 2746 C C . LEU A 1 354 ? 30.193 -10.169 -40.587 1.00 90.50 354 LEU A C 1
ATOM 2748 O O . LEU A 1 354 ? 28.977 -10.074 -40.429 1.00 90.50 354 LEU A O 1
ATOM 2752 N N . HIS A 1 355 ? 30.721 -10.583 -41.741 1.00 90.50 355 HIS A N 1
ATOM 2753 C CA . HIS A 1 355 ? 29.919 -10.996 -42.889 1.00 90.50 355 HIS A CA 1
ATOM 2754 C C . HIS A 1 355 ? 29.064 -12.227 -42.565 1.00 90.50 355 HIS A C 1
ATOM 2756 O O . HIS A 1 355 ? 27.854 -12.212 -42.795 1.00 90.50 355 HIS A O 1
ATOM 2762 N N . GLN A 1 356 ? 29.660 -13.269 -41.970 1.00 91.12 356 GLN A N 1
ATOM 2763 C CA . GLN A 1 356 ? 28.922 -14.452 -41.525 1.00 91.12 356 GLN A CA 1
ATOM 2764 C C . GLN A 1 356 ? 27.865 -14.083 -40.477 1.00 91.12 356 GLN A C 1
ATOM 2766 O O . GLN A 1 356 ? 26.725 -14.546 -40.567 1.00 91.12 356 GLN A O 1
ATOM 2771 N N . PHE A 1 357 ? 28.207 -13.222 -39.519 1.00 92.94 357 PHE A N 1
ATOM 2772 C CA . PHE A 1 357 ? 27.275 -12.770 -38.493 1.00 92.94 357 PHE A CA 1
ATOM 2773 C C . PHE A 1 357 ? 26.057 -12.054 -39.093 1.00 92.94 357 PHE A C 1
ATOM 2775 O O . PHE A 1 357 ? 24.924 -12.461 -38.836 1.00 92.94 357 PHE A O 1
ATOM 2782 N N . LEU A 1 358 ? 26.275 -11.035 -39.929 1.00 91.00 358 LEU A N 1
ATOM 2783 C CA . LEU A 1 358 ? 25.203 -10.226 -40.515 1.00 91.00 358 LEU A CA 1
ATOM 2784 C C . LEU A 1 358 ? 24.337 -11.018 -41.504 1.00 91.00 358 LEU A C 1
ATOM 2786 O O . LEU A 1 358 ? 23.115 -10.867 -41.489 1.00 91.00 358 LEU A O 1
ATOM 2790 N N . ALA A 1 359 ? 24.942 -11.873 -42.333 1.00 88.12 359 ALA A N 1
ATOM 2791 C CA . ALA A 1 359 ? 24.225 -12.600 -43.380 1.00 88.12 359 ALA A CA 1
ATOM 2792 C C . ALA A 1 359 ? 23.537 -13.885 -42.887 1.00 88.12 359 ALA A C 1
ATOM 2794 O O . ALA A 1 359 ? 22.469 -14.224 -43.393 1.00 88.12 359 ALA A O 1
ATOM 2795 N N . SER A 1 360 ? 24.130 -14.608 -41.926 1.00 86.00 360 SER A N 1
ATOM 2796 C CA . SER A 1 360 ? 23.657 -15.950 -41.538 1.00 86.00 360 SER A CA 1
ATOM 2797 C C . SER A 1 360 ? 23.182 -16.072 -40.089 1.00 86.00 360 SER A C 1
ATOM 2799 O O . SER A 1 360 ? 22.126 -16.657 -39.858 1.00 86.00 360 SER A O 1
ATOM 2801 N N . SER A 1 361 ? 23.904 -15.510 -39.115 1.00 86.88 361 SER A N 1
ATOM 2802 C CA . SER A 1 361 ? 23.563 -15.675 -37.691 1.00 86.88 361 SER A CA 1
ATOM 2803 C C . SER A 1 361 ? 22.462 -14.719 -37.228 1.00 86.88 361 SER A C 1
ATOM 2805 O O . SER A 1 361 ? 21.535 -15.126 -36.529 1.00 86.88 361 SER A O 1
ATOM 2807 N N . LEU A 1 362 ? 22.565 -13.442 -37.607 1.00 88.94 362 LEU A N 1
ATOM 2808 C CA . LEU A 1 362 ? 21.589 -12.405 -37.285 1.00 88.94 362 LEU A CA 1
ATOM 2809 C C . LEU A 1 362 ? 20.493 -12.346 -38.356 1.00 88.94 362 LEU A C 1
ATOM 2811 O O . LEU A 1 362 ? 19.312 -12.511 -38.045 1.00 88.94 362 LEU A O 1
ATOM 2815 N N . GLY A 1 363 ? 20.896 -12.136 -39.615 1.00 88.00 363 GLY A N 1
ATOM 2816 C CA . GLY A 1 363 ? 20.001 -12.010 -40.767 1.00 88.00 363 GLY A CA 1
ATOM 2817 C C . GLY A 1 363 ? 18.996 -10.851 -40.665 1.00 88.00 363 GLY A C 1
ATOM 2818 O O . GLY A 1 363 ? 18.870 -10.171 -39.644 1.00 88.00 363 GLY A O 1
ATOM 2819 N N . GLU A 1 364 ? 18.219 -10.632 -41.731 1.00 89.75 364 GLU A N 1
ATOM 2820 C CA . GLU A 1 364 ? 17.211 -9.558 -41.757 1.00 89.75 364 GLU A CA 1
ATOM 2821 C C . GLU A 1 364 ? 16.074 -9.817 -40.747 1.00 89.75 364 GLU A C 1
ATOM 2823 O O . GLU A 1 364 ? 15.638 -8.918 -40.024 1.00 89.75 364 GLU A O 1
ATOM 2828 N N . ALA A 1 365 ? 15.612 -11.069 -40.654 1.00 89.00 365 ALA A N 1
ATOM 2829 C CA . ALA A 1 365 ? 14.512 -11.459 -39.774 1.00 89.00 365 ALA A CA 1
ATOM 2830 C C . ALA A 1 365 ? 14.883 -11.374 -38.283 1.00 89.00 365 ALA A C 1
ATOM 2832 O O . ALA A 1 365 ? 14.064 -10.928 -37.473 1.00 89.00 365 ALA A O 1
ATOM 2833 N N . GLY A 1 366 ? 16.107 -11.773 -37.913 1.00 89.44 366 GLY A N 1
ATOM 2834 C CA . GLY A 1 366 ? 16.592 -11.662 -36.537 1.00 89.44 366 GLY A CA 1
ATOM 2835 C C . GLY A 1 366 ? 16.756 -10.205 -36.122 1.00 89.44 366 GLY A C 1
ATOM 2836 O O . GLY A 1 366 ? 16.241 -9.816 -35.075 1.00 89.44 366 GLY A O 1
ATOM 2837 N N . LEU A 1 367 ? 17.349 -9.373 -36.985 1.00 91.75 367 LEU A N 1
ATOM 2838 C CA . LEU A 1 367 ? 17.485 -7.937 -36.740 1.00 91.75 367 LEU A CA 1
ATOM 2839 C C . LEU A 1 367 ? 16.125 -7.243 -36.565 1.00 91.75 367 LEU A C 1
ATOM 2841 O O . LEU A 1 367 ? 15.930 -6.522 -35.589 1.00 91.75 367 LEU A O 1
ATOM 2845 N N . LYS A 1 368 ? 15.154 -7.502 -37.454 1.00 91.81 368 LYS A N 1
ATOM 2846 C CA . LYS A 1 368 ? 13.790 -6.951 -37.334 1.00 91.81 368 LYS A CA 1
ATOM 2847 C C . LYS A 1 368 ? 13.097 -7.394 -36.046 1.00 91.81 368 LYS A C 1
ATOM 2849 O O . LYS A 1 368 ? 12.370 -6.605 -35.445 1.00 91.81 368 LYS A O 1
ATOM 2854 N N . ARG A 1 369 ? 13.305 -8.644 -35.613 1.00 93.50 369 ARG A N 1
ATOM 2855 C CA . ARG A 1 369 ? 12.735 -9.164 -34.361 1.00 93.50 369 ARG A CA 1
ATOM 2856 C C . ARG A 1 369 ? 13.304 -8.431 -33.144 1.00 93.50 369 ARG A C 1
ATOM 2858 O O . ARG A 1 369 ? 12.518 -8.025 -32.293 1.00 93.50 369 ARG A O 1
ATOM 2865 N N . ILE A 1 370 ? 14.623 -8.240 -33.077 1.00 94.81 370 ILE A N 1
ATOM 2866 C CA . ILE A 1 370 ? 15.271 -7.514 -31.972 1.00 94.81 370 ILE A CA 1
ATOM 2867 C C . ILE A 1 370 ? 14.846 -6.043 -31.983 1.00 94.81 370 ILE A C 1
ATOM 2869 O O . ILE A 1 370 ? 14.392 -5.542 -30.960 1.00 94.81 370 ILE A O 1
ATOM 2873 N N . ALA A 1 371 ? 14.906 -5.378 -33.141 1.00 93.69 371 ALA A N 1
ATOM 2874 C CA . ALA A 1 371 ? 14.497 -3.981 -33.276 1.00 93.69 371 ALA A CA 1
ATOM 2875 C C . ALA A 1 371 ? 13.049 -3.773 -32.808 1.00 93.69 371 ALA A C 1
ATOM 2877 O O . ALA A 1 371 ? 12.780 -2.896 -31.993 1.00 93.69 371 ALA A O 1
ATOM 2878 N N . LYS A 1 372 ? 12.124 -4.654 -33.222 1.00 94.44 372 LYS A N 1
ATOM 2879 C CA . LYS A 1 372 ? 10.727 -4.616 -32.769 1.00 94.44 372 LYS A CA 1
ATOM 2880 C C . LYS A 1 372 ? 10.590 -4.827 -31.257 1.00 94.44 372 LYS A C 1
ATOM 2882 O O . LYS A 1 372 ? 9.731 -4.189 -30.653 1.00 94.44 372 LYS A O 1
ATOM 2887 N N . ALA A 1 373 ? 11.387 -5.715 -30.659 1.00 94.69 373 ALA A N 1
ATOM 2888 C CA . ALA A 1 373 ? 11.362 -5.964 -29.219 1.00 94.69 373 ALA A CA 1
ATOM 2889 C C . ALA A 1 373 ? 11.834 -4.734 -28.426 1.00 94.69 373 ALA A C 1
ATOM 2891 O O . ALA A 1 373 ? 11.129 -4.298 -27.518 1.00 94.69 373 ALA A O 1
ATOM 2892 N N . VAL A 1 374 ? 12.961 -4.130 -28.819 1.00 94.88 374 VAL A N 1
ATOM 2893 C CA . VAL A 1 374 ? 13.499 -2.911 -28.189 1.00 94.88 374 VAL A CA 1
ATOM 2894 C C . VAL A 1 374 ? 12.553 -1.724 -28.381 1.00 94.88 374 VAL A C 1
ATOM 2896 O O . VAL A 1 374 ? 12.270 -1.011 -27.424 1.00 94.88 374 VAL A O 1
ATOM 2899 N N . ASP A 1 375 ? 11.981 -1.549 -29.575 1.00 93.12 375 ASP A N 1
ATOM 2900 C CA . ASP A 1 375 ? 10.989 -0.500 -29.835 1.00 93.12 375 ASP A CA 1
ATOM 2901 C C . ASP A 1 375 ? 9.700 -0.693 -29.026 1.00 93.12 375 ASP A C 1
ATOM 2903 O O . ASP A 1 375 ? 9.082 0.286 -28.603 1.00 93.12 375 ASP A O 1
ATOM 2907 N N . SER A 1 376 ? 9.255 -1.940 -28.827 1.00 93.44 376 SER A N 1
ATOM 2908 C CA . SER A 1 376 ? 8.077 -2.231 -28.002 1.00 93.44 376 SER A CA 1
ATOM 2909 C C . SER A 1 376 ? 8.342 -1.916 -26.538 1.00 93.44 376 SER A C 1
ATOM 2911 O O . SER A 1 376 ? 7.582 -1.149 -25.952 1.00 93.44 376 SER A O 1
ATOM 2913 N N . ALA A 1 377 ? 9.456 -2.413 -25.994 1.00 94.12 377 ALA A N 1
ATOM 2914 C CA . ALA A 1 377 ? 9.874 -2.103 -24.633 1.00 94.12 377 ALA A CA 1
ATOM 2915 C C . ALA A 1 377 ? 10.036 -0.589 -24.441 1.00 94.12 377 ALA A C 1
ATOM 2917 O O . ALA A 1 377 ? 9.536 -0.034 -23.472 1.00 94.12 377 ALA A O 1
ATOM 2918 N N . GLY A 1 378 ? 10.637 0.116 -25.401 1.00 93.25 378 GLY A N 1
ATOM 2919 C CA . GLY A 1 378 ? 10.788 1.567 -25.342 1.00 93.25 378 GLY A CA 1
ATOM 2920 C C . GLY A 1 378 ? 9.469 2.340 -25.323 1.00 93.25 378 GLY A C 1
ATOM 2921 O O . GLY A 1 378 ? 9.331 3.306 -24.569 1.00 93.25 378 GLY A O 1
ATOM 2922 N N . ARG A 1 379 ? 8.477 1.919 -26.122 1.00 92.25 379 ARG A N 1
ATOM 2923 C CA . ARG A 1 379 ? 7.130 2.515 -26.086 1.00 92.25 379 ARG A CA 1
ATOM 2924 C C . ARG A 1 379 ? 6.441 2.274 -24.748 1.00 92.25 379 ARG A C 1
ATOM 2926 O O . ARG A 1 379 ? 5.835 3.206 -24.229 1.00 92.25 379 ARG A O 1
ATOM 2933 N N . GLU A 1 380 ? 6.549 1.064 -24.208 1.00 91.56 380 GLU A N 1
ATOM 2934 C CA . GLU A 1 380 ? 5.980 0.713 -22.905 1.00 91.56 380 GLU A CA 1
ATOM 2935 C C . GLU A 1 380 ? 6.641 1.503 -21.777 1.00 91.56 380 GLU A C 1
ATOM 2937 O O . GLU A 1 380 ? 5.934 2.125 -20.996 1.00 91.56 380 GLU A O 1
ATOM 2942 N N . ILE A 1 381 ? 7.975 1.582 -21.739 1.00 93.31 381 ILE A N 1
ATOM 2943 C CA . ILE A 1 381 ? 8.707 2.385 -20.748 1.00 93.31 381 ILE A CA 1
ATOM 2944 C C . ILE A 1 381 ? 8.251 3.840 -20.806 1.00 93.31 381 ILE A C 1
ATOM 2946 O O . ILE A 1 381 ? 7.926 4.420 -19.774 1.00 93.31 381 ILE A O 1
ATOM 2950 N N . ARG A 1 382 ? 8.177 4.430 -22.005 1.00 93.06 382 ARG A N 1
ATOM 2951 C CA . ARG A 1 382 ? 7.721 5.815 -22.159 1.00 93.06 382 ARG A CA 1
ATOM 2952 C C . ARG A 1 382 ? 6.294 6.000 -21.644 1.00 93.06 382 ARG A C 1
ATOM 2954 O O . ARG A 1 382 ? 6.064 6.963 -20.924 1.00 93.06 382 ARG A O 1
ATOM 2961 N N . GLY A 1 383 ? 5.380 5.089 -21.986 1.00 91.75 383 GLY A N 1
ATOM 2962 C CA . GLY A 1 383 ? 3.997 5.113 -21.502 1.00 91.75 383 GLY A CA 1
ATOM 2963 C C . GLY A 1 383 ? 3.919 5.005 -19.979 1.00 91.75 383 GLY A C 1
ATOM 2964 O O . GLY A 1 383 ? 3.310 5.853 -19.338 1.00 91.75 383 GLY A O 1
ATOM 2965 N N . VAL A 1 384 ? 4.628 4.039 -19.385 1.00 92.94 384 VAL A N 1
ATOM 2966 C CA . VAL A 1 384 ? 4.665 3.842 -17.928 1.00 92.94 384 VAL A CA 1
ATOM 2967 C C . VAL A 1 384 ? 5.225 5.067 -17.210 1.00 92.94 384 VAL A C 1
ATOM 2969 O O . VAL A 1 384 ? 4.670 5.497 -16.199 1.00 92.94 384 VAL A O 1
ATOM 2972 N N . VAL A 1 385 ? 6.292 5.666 -17.743 1.00 94.06 385 VAL A N 1
ATOM 2973 C CA . VAL A 1 385 ? 6.882 6.873 -17.160 1.00 94.06 385 VAL A CA 1
ATOM 2974 C C . VAL A 1 385 ? 5.910 8.051 -17.222 1.00 94.06 385 VAL A C 1
ATOM 2976 O O . VAL A 1 385 ? 5.699 8.699 -16.200 1.00 94.06 385 VAL A O 1
ATOM 2979 N N . SER A 1 386 ? 5.302 8.322 -18.382 1.00 91.75 386 SER A N 1
ATOM 2980 C CA . SER A 1 386 ? 4.456 9.508 -18.570 1.00 91.75 386 SER A CA 1
ATOM 2981 C C . SER A 1 386 ? 3.065 9.397 -17.949 1.00 91.75 386 SER A C 1
ATOM 2983 O O . SER A 1 386 ? 2.520 10.406 -17.517 1.00 91.75 386 SER A O 1
ATOM 2985 N N . GLU A 1 387 ? 2.473 8.201 -17.934 1.00 90.12 387 GLU A N 1
ATOM 2986 C CA . GLU A 1 387 ? 1.086 7.997 -17.493 1.00 90.12 387 GLU A CA 1
ATOM 2987 C C . GLU A 1 387 ? 0.991 7.576 -16.023 1.00 90.12 387 GLU A C 1
ATOM 2989 O O . GLU A 1 387 ? -0.016 7.865 -15.381 1.00 90.12 387 GLU A O 1
ATOM 2994 N N . HIS A 1 388 ? 2.031 6.936 -15.471 1.00 91.38 388 HIS A N 1
ATOM 2995 C CA . HIS A 1 388 ? 1.983 6.365 -14.121 1.00 91.38 388 HIS A CA 1
ATOM 2996 C C . HIS A 1 388 ? 3.067 6.916 -13.193 1.00 91.38 388 HIS A C 1
ATOM 2998 O O . HIS A 1 388 ? 2.747 7.514 -12.166 1.00 91.38 388 HIS A O 1
ATOM 3004 N N . LEU A 1 389 ? 4.346 6.744 -13.540 1.00 94.44 389 LEU A N 1
ATOM 3005 C CA . LEU A 1 389 ? 5.456 7.041 -12.630 1.00 94.44 389 LEU A CA 1
ATOM 3006 C C . LEU A 1 389 ? 5.595 8.541 -12.340 1.00 94.44 389 LEU A C 1
ATOM 3008 O O . LEU A 1 389 ? 5.611 8.932 -11.175 1.00 94.44 389 LEU A O 1
ATOM 3012 N N . GLN A 1 390 ? 5.681 9.376 -13.379 1.00 94.44 390 GLN A N 1
ATOM 3013 C CA . GLN A 1 390 ? 5.869 10.819 -13.224 1.00 94.44 390 GLN A CA 1
ATOM 3014 C C . GLN A 1 390 ? 4.682 11.467 -12.484 1.00 94.44 390 GLN A C 1
ATOM 3016 O O . GLN A 1 390 ? 4.924 12.097 -11.449 1.00 94.44 390 GLN A O 1
ATOM 3021 N N . PRO A 1 391 ? 3.407 11.249 -12.886 1.00 94.12 391 PRO A N 1
ATOM 3022 C CA . PRO A 1 391 ? 2.276 11.829 -12.163 1.00 94.12 391 PRO A CA 1
ATOM 3023 C C . PRO A 1 391 ? 2.184 11.350 -10.708 1.00 94.12 391 PRO A C 1
ATOM 3025 O O . PRO A 1 391 ? 1.838 12.132 -9.824 1.00 94.12 391 PRO A O 1
ATOM 3028 N N . ALA A 1 392 ? 2.516 10.083 -10.422 1.00 94.38 392 ALA A N 1
ATOM 3029 C CA . ALA A 1 392 ? 2.469 9.559 -9.057 1.00 94.38 392 ALA A CA 1
ATOM 3030 C C . ALA A 1 392 ? 3.466 10.279 -8.139 1.00 94.38 392 ALA A C 1
ATOM 3032 O O . ALA A 1 392 ? 3.090 10.719 -7.052 1.00 94.38 392 ALA A O 1
ATOM 3033 N N . VAL A 1 393 ? 4.718 10.436 -8.579 1.00 96.38 393 VAL A N 1
ATOM 3034 C CA . VAL A 1 393 ? 5.769 11.099 -7.790 1.00 96.38 393 VAL A CA 1
ATOM 3035 C C . VAL A 1 393 ? 5.450 12.589 -7.590 1.00 96.38 393 VAL A C 1
ATOM 3037 O O . VAL A 1 393 ? 5.659 13.117 -6.497 1.00 96.38 393 VAL A O 1
ATOM 3040 N N . GLU A 1 394 ? 4.871 13.261 -8.588 1.00 94.88 394 GLU A N 1
ATOM 3041 C CA . GLU A 1 394 ? 4.428 14.659 -8.475 1.00 94.88 394 GLU A CA 1
ATOM 3042 C C . GLU A 1 394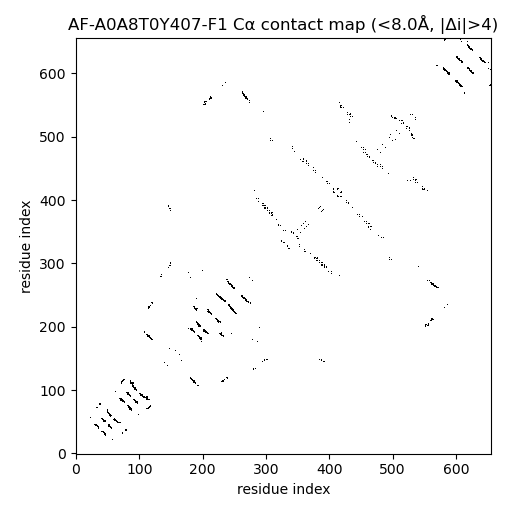 ? 3.278 14.837 -7.473 1.00 94.88 394 GLU A C 1
ATOM 3044 O O . GLU A 1 394 ? 3.335 15.726 -6.618 1.00 94.88 394 GLU A O 1
ATOM 3049 N N . ILE A 1 395 ? 2.261 13.968 -7.520 1.00 93.81 395 ILE A N 1
ATOM 3050 C CA . ILE A 1 395 ? 1.138 14.009 -6.573 1.00 93.81 395 ILE A CA 1
ATOM 3051 C C . ILE A 1 395 ? 1.618 13.687 -5.149 1.00 93.81 395 ILE A C 1
ATOM 3053 O O . ILE A 1 395 ? 1.203 14.356 -4.199 1.00 93.81 395 ILE A O 1
ATOM 3057 N N . ILE A 1 396 ? 2.511 12.702 -4.980 1.00 95.00 396 ILE A N 1
ATOM 3058 C CA . ILE A 1 396 ? 3.129 12.404 -3.677 1.00 95.00 396 ILE A CA 1
ATOM 3059 C C . ILE A 1 396 ? 3.875 13.641 -3.159 1.00 95.00 396 ILE A C 1
ATOM 3061 O O . ILE A 1 396 ? 3.683 14.029 -2.007 1.00 95.00 396 ILE A O 1
ATOM 3065 N N . SER A 1 397 ? 4.676 14.293 -4.008 1.00 95.38 397 SER A N 1
ATOM 3066 C CA . SER A 1 397 ? 5.419 15.510 -3.660 1.00 95.38 397 SER A CA 1
ATOM 3067 C C . SER A 1 397 ? 4.492 16.638 -3.198 1.00 95.38 397 SER A C 1
ATOM 3069 O O . SER A 1 397 ? 4.723 17.244 -2.149 1.00 95.38 397 SER A O 1
ATOM 3071 N N . PHE A 1 398 ? 3.388 16.866 -3.917 1.00 94.62 398 PHE A N 1
ATOM 3072 C CA . PHE A 1 398 ? 2.377 17.855 -3.543 1.00 94.62 398 PHE A CA 1
ATOM 3073 C C . PHE A 1 398 ? 1.771 17.573 -2.160 1.00 94.62 398 PHE A C 1
ATOM 3075 O O . PHE A 1 398 ? 1.752 18.456 -1.300 1.00 94.62 398 PHE A O 1
ATOM 3082 N N . ARG A 1 399 ? 1.325 16.336 -1.907 1.00 92.50 399 ARG A N 1
ATOM 3083 C CA . ARG A 1 399 ? 0.720 15.962 -0.616 1.00 92.50 399 ARG A CA 1
ATOM 3084 C C . ARG A 1 399 ? 1.725 16.028 0.535 1.00 92.50 399 ARG A C 1
ATOM 3086 O O . ARG A 1 399 ? 1.385 16.484 1.622 1.00 92.50 399 ARG A O 1
ATOM 3093 N N . LEU A 1 400 ? 2.976 15.635 0.301 1.00 94.62 400 LEU A N 1
ATOM 3094 C CA . LEU A 1 400 ? 4.041 15.757 1.299 1.00 94.62 400 LEU A CA 1
ATOM 3095 C C . LEU A 1 400 ? 4.369 17.214 1.625 1.00 94.62 400 LEU A C 1
ATOM 3097 O O . LEU A 1 400 ? 4.610 17.530 2.789 1.00 94.62 400 LEU A O 1
ATOM 3101 N N . ALA A 1 401 ? 4.319 18.114 0.641 1.00 93.44 401 ALA A N 1
ATOM 3102 C CA . ALA A 1 401 ? 4.476 19.544 0.881 1.00 93.44 401 ALA A CA 1
ATOM 3103 C C . ALA A 1 401 ? 3.340 20.111 1.755 1.00 93.44 401 ALA A C 1
ATOM 3105 O O . ALA A 1 401 ? 3.604 20.939 2.633 1.00 93.44 401 ALA A O 1
ATOM 3106 N N . GLU A 1 402 ? 2.099 19.638 1.578 1.00 92.19 402 GLU A N 1
ATOM 3107 C CA . GLU A 1 402 ? 0.988 19.977 2.477 1.00 92.19 402 GLU A CA 1
ATOM 3108 C C . GLU A 1 402 ? 1.236 19.447 3.897 1.00 92.19 402 GLU A C 1
ATOM 3110 O O . GLU A 1 402 ? 1.216 20.239 4.843 1.00 92.19 402 GLU A O 1
ATOM 3115 N N . LEU A 1 403 ? 1.555 18.153 4.058 1.00 93.06 403 LEU A N 1
ATOM 3116 C CA . LEU A 1 403 ? 1.875 17.555 5.364 1.00 93.06 403 LEU A CA 1
ATOM 3117 C C . LEU A 1 403 ? 3.034 18.272 6.065 1.00 93.06 403 LEU A C 1
ATOM 3119 O O . LEU A 1 403 ? 2.980 18.515 7.269 1.00 93.06 403 LEU A O 1
ATOM 3123 N N . ARG A 1 404 ? 4.067 18.670 5.317 1.00 94.44 404 ARG A N 1
ATOM 3124 C CA . ARG A 1 404 ? 5.179 19.480 5.824 1.00 94.44 404 ARG A CA 1
ATOM 3125 C C . ARG A 1 404 ? 4.694 20.833 6.351 1.00 94.44 404 ARG A C 1
ATOM 3127 O O . ARG A 1 404 ? 5.145 21.282 7.404 1.00 94.44 404 ARG A O 1
ATOM 3134 N N . GLY A 1 405 ? 3.765 21.480 5.647 1.00 93.12 405 GLY A N 1
ATOM 3135 C CA . GLY A 1 405 ? 3.111 22.705 6.111 1.00 93.12 405 GLY A CA 1
ATOM 3136 C C . GLY A 1 405 ? 2.356 22.506 7.428 1.00 93.12 405 GLY A C 1
ATOM 3137 O O . GLY A 1 405 ? 2.475 23.335 8.331 1.00 93.12 405 GLY A O 1
ATOM 3138 N N . LEU A 1 406 ? 1.646 21.384 7.573 1.00 91.94 406 LEU A N 1
ATOM 3139 C CA . LEU A 1 406 ? 0.934 21.027 8.806 1.00 91.94 406 LEU A CA 1
ATOM 3140 C C . LEU A 1 406 ? 1.891 20.729 9.965 1.00 91.94 406 LEU A C 1
ATOM 3142 O O . LEU A 1 406 ? 1.657 21.192 11.078 1.00 91.94 406 LEU A O 1
ATOM 3146 N N . ALA A 1 407 ? 3.000 20.031 9.708 1.00 94.31 407 ALA A N 1
ATOM 3147 C CA . ALA A 1 407 ? 4.009 19.704 10.719 1.00 94.31 407 ALA A CA 1
ATOM 3148 C C . ALA A 1 407 ? 4.620 20.958 11.373 1.00 94.31 407 ALA A C 1
ATOM 3150 O O . ALA A 1 407 ? 4.949 20.962 12.560 1.00 94.31 407 ALA A O 1
ATOM 3151 N N . ARG A 1 408 ? 4.701 22.070 10.629 1.00 94.38 408 ARG A N 1
ATOM 3152 C CA . ARG A 1 408 ? 5.151 23.371 11.156 1.00 94.38 408 ARG A CA 1
ATOM 3153 C C . ARG A 1 408 ? 4.159 24.003 12.135 1.00 94.38 408 ARG A C 1
ATOM 3155 O O . ARG A 1 408 ? 4.557 24.813 12.976 1.00 94.38 408 ARG A O 1
ATOM 3162 N N . TRP A 1 409 ? 2.879 23.632 12.090 1.00 93.19 409 TRP A N 1
ATOM 3163 C CA . TRP A 1 409 ? 1.874 24.028 13.081 1.00 93.19 409 TRP A CA 1
ATOM 3164 C C . TRP A 1 409 ? 1.938 23.143 14.327 1.00 93.19 409 TRP A C 1
ATOM 3166 O O . TRP A 1 409 ? 1.031 22.363 14.633 1.00 93.19 409 TRP A O 1
ATOM 3176 N N . ARG A 1 410 ? 3.021 23.326 15.089 1.00 89.88 410 ARG A N 1
ATOM 3177 C CA . ARG A 1 410 ? 3.355 22.508 16.263 1.00 89.88 410 ARG A CA 1
ATOM 3178 C C . ARG A 1 410 ? 2.231 22.432 17.299 1.00 89.88 410 ARG A C 1
ATOM 3180 O O . ARG A 1 410 ? 1.971 21.361 17.828 1.00 89.88 410 ARG A O 1
ATOM 3187 N N . SER A 1 411 ? 1.498 23.523 17.533 1.00 88.12 411 SER A N 1
ATOM 3188 C CA . SER A 1 411 ? 0.399 23.555 18.513 1.00 88.12 411 SER A CA 1
ATOM 3189 C C . SER A 1 411 ? -0.738 22.567 18.224 1.00 88.12 411 SER A C 1
ATOM 3191 O O . SER A 1 411 ? -1.454 22.195 19.151 1.00 88.12 411 SER A O 1
ATOM 3193 N N . ARG A 1 412 ? -0.914 22.145 16.964 1.00 87.50 412 ARG A N 1
ATOM 3194 C CA . ARG A 1 412 ? -1.957 21.189 16.561 1.00 87.50 412 ARG A CA 1
ATOM 3195 C C . ARG A 1 412 ? -1.391 19.819 16.214 1.00 87.50 412 ARG A C 1
ATOM 3197 O O . ARG A 1 412 ? -1.862 18.814 16.733 1.00 87.50 412 ARG A O 1
ATOM 3204 N N . PHE A 1 413 ? -0.357 19.782 15.375 1.00 90.25 413 PHE A N 1
ATOM 3205 C CA . PHE A 1 413 ? 0.105 18.540 14.753 1.00 90.25 413 PHE A CA 1
ATOM 3206 C C . PHE A 1 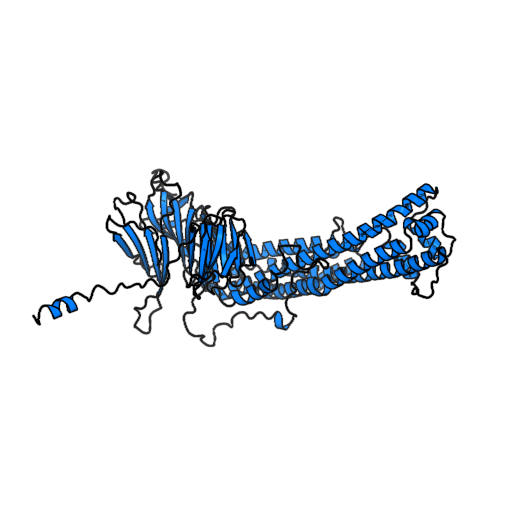413 ? 1.233 17.833 15.519 1.00 90.25 413 PHE A C 1
ATOM 3208 O O . PHE A 1 413 ? 1.407 16.626 15.368 1.00 90.25 413 PHE A O 1
ATOM 3215 N N . GLN A 1 414 ? 1.946 18.527 16.415 1.00 88.94 414 GLN A N 1
ATOM 3216 C CA . GLN A 1 414 ? 2.969 17.880 17.247 1.00 88.94 414 GLN A CA 1
ATOM 3217 C C . GLN A 1 414 ? 2.345 16.900 18.253 1.00 88.94 414 GLN A C 1
ATOM 3219 O O . GLN A 1 414 ? 2.939 15.872 18.560 1.00 88.94 414 GLN A O 1
ATOM 3224 N N . ILE A 1 415 ? 1.131 17.193 18.736 1.00 87.38 415 ILE A N 1
ATOM 3225 C CA . ILE A 1 415 ? 0.409 16.359 19.712 1.00 87.38 415 ILE A CA 1
ATOM 3226 C C . ILE A 1 415 ? 0.044 14.998 19.112 1.00 87.38 415 ILE A C 1
ATOM 3228 O O . ILE A 1 415 ? 0.071 13.997 19.819 1.00 87.38 415 ILE A O 1
ATOM 3232 N N . ILE A 1 416 ? -0.253 14.949 17.812 1.00 88.31 416 ILE A N 1
ATOM 3233 C CA . ILE A 1 416 ? -0.517 13.694 17.099 1.00 88.31 416 ILE A CA 1
ATOM 3234 C C . ILE A 1 416 ? 0.762 13.043 16.559 1.00 88.31 416 ILE A C 1
ATOM 3236 O O . ILE A 1 416 ? 0.658 12.082 15.814 1.00 88.31 416 ILE A O 1
ATOM 3240 N N . GLY A 1 417 ? 1.953 13.560 16.887 1.00 87.88 417 GLY A N 1
ATOM 3241 C CA . GLY A 1 417 ? 3.240 12.965 16.515 1.00 87.88 417 GLY A CA 1
ATOM 3242 C C . GLY A 1 417 ? 3.766 13.312 15.118 1.00 87.88 417 GLY A C 1
ATOM 3243 O O . GLY A 1 417 ? 4.693 12.653 14.655 1.00 87.88 417 GLY A O 1
ATOM 3244 N N . LEU A 1 418 ? 3.219 14.322 14.430 1.00 92.44 418 LEU A N 1
ATOM 3245 C CA . LEU A 1 418 ? 3.747 14.750 13.130 1.00 92.44 418 LEU A CA 1
ATOM 3246 C C . LEU A 1 418 ? 4.983 15.644 13.328 1.00 92.44 418 LEU A C 1
ATOM 3248 O O . LEU A 1 418 ? 4.862 16.825 13.659 1.00 92.44 418 LEU A O 1
ATOM 3252 N N . ASP A 1 419 ? 6.174 15.072 13.146 1.00 92.94 419 ASP A N 1
ATOM 3253 C CA . ASP A 1 419 ? 7.442 15.780 13.343 1.00 92.94 419 ASP A CA 1
ATOM 3254 C C . ASP A 1 419 ? 7.897 16.552 12.095 1.00 92.94 419 ASP A C 1
ATOM 3256 O O . ASP A 1 419 ? 7.930 16.032 10.979 1.00 92.94 419 ASP A O 1
ATOM 3260 N N . GLU A 1 420 ? 8.321 17.797 12.302 1.00 93.88 420 GLU A N 1
ATOM 3261 C CA . GLU A 1 420 ? 8.781 18.689 11.237 1.00 93.88 420 GLU A CA 1
ATOM 3262 C C . GLU A 1 420 ? 10.062 18.178 10.573 1.00 93.88 420 GLU A C 1
ATOM 3264 O O . GLU A 1 420 ? 10.158 18.197 9.348 1.00 93.88 420 GLU A O 1
ATOM 3269 N N . LYS A 1 421 ? 11.025 17.670 11.355 1.00 92.81 421 LYS A N 1
ATOM 3270 C CA . LYS A 1 421 ? 12.312 17.218 10.806 1.00 92.81 421 LYS A CA 1
ATOM 3271 C C . LYS A 1 421 ? 12.138 15.967 9.955 1.00 92.81 421 LYS A C 1
ATOM 3273 O O . LYS A 1 421 ? 12.750 15.862 8.894 1.00 92.81 421 LYS A O 1
ATOM 3278 N N . LEU A 1 422 ? 11.298 15.031 10.397 1.00 94.25 422 LEU A N 1
ATOM 3279 C CA . LEU A 1 422 ? 10.937 13.862 9.595 1.00 94.25 422 LEU A CA 1
ATOM 3280 C C . LEU A 1 422 ? 10.268 14.260 8.283 1.00 94.25 422 LEU A C 1
ATOM 3282 O O . LEU A 1 422 ? 10.680 13.786 7.225 1.00 94.25 422 LEU A O 1
ATOM 3286 N N . MET A 1 423 ? 9.302 15.178 8.334 1.00 95.00 423 MET A N 1
ATOM 3287 C CA . MET A 1 423 ? 8.624 15.648 7.129 1.00 95.00 423 MET A CA 1
ATOM 3288 C C . MET A 1 423 ? 9.551 16.427 6.188 1.00 95.00 423 MET A C 1
ATOM 3290 O O . MET A 1 423 ? 9.423 16.286 4.972 1.00 95.00 423 MET A O 1
ATOM 3294 N N . ASP A 1 424 ? 10.508 17.198 6.712 1.00 93.94 424 ASP A N 1
ATOM 3295 C CA . ASP A 1 424 ? 11.550 17.850 5.913 1.00 93.94 424 ASP A CA 1
ATOM 3296 C C . ASP A 1 424 ? 12.406 16.812 5.167 1.00 93.94 424 ASP A C 1
ATOM 3298 O O . ASP A 1 424 ? 12.544 16.916 3.948 1.00 93.94 424 ASP A O 1
ATOM 3302 N N . ARG A 1 425 ? 12.894 15.769 5.862 1.00 94.12 425 ARG A N 1
ATOM 3303 C CA . ARG A 1 425 ? 13.679 14.675 5.250 1.00 94.12 425 ARG A CA 1
ATOM 3304 C C . ARG A 1 425 ? 12.900 13.941 4.157 1.00 94.12 425 ARG A C 1
ATOM 3306 O O . ARG A 1 425 ? 13.429 13.687 3.077 1.00 94.12 425 ARG A O 1
ATOM 3313 N N . VAL A 1 426 ? 11.632 13.622 4.413 1.00 95.69 426 VAL A N 1
ATOM 3314 C CA . VAL A 1 426 ? 10.762 12.947 3.436 1.00 95.69 426 VAL A CA 1
ATOM 3315 C C . VAL A 1 426 ? 10.499 13.837 2.217 1.00 95.69 426 VAL A C 1
ATOM 3317 O O . VAL A 1 426 ? 10.563 13.357 1.085 1.00 95.69 426 VAL A O 1
ATOM 3320 N N . THR A 1 427 ? 10.251 15.134 2.430 1.00 94.75 427 THR A N 1
ATOM 3321 C CA . THR A 1 427 ? 10.027 16.109 1.344 1.00 94.75 427 THR A CA 1
ATOM 3322 C C . THR A 1 427 ? 11.276 16.281 0.475 1.00 94.75 427 THR A C 1
ATOM 3324 O O . THR A 1 427 ? 11.187 16.417 -0.744 1.00 94.75 427 THR A O 1
ATOM 3327 N N . GLU A 1 428 ? 12.455 16.248 1.087 1.00 94.06 428 GLU A N 1
ATOM 3328 C CA . GLU A 1 428 ? 13.722 16.257 0.364 1.00 94.06 428 GLU A CA 1
ATOM 3329 C C . GLU A 1 428 ? 13.894 14.983 -0.478 1.00 94.06 428 GLU A C 1
ATOM 3331 O O . GLU A 1 428 ? 14.196 15.057 -1.670 1.00 94.06 428 GLU A O 1
ATOM 3336 N N . SER A 1 429 ? 13.611 13.818 0.114 1.00 95.12 429 SER A N 1
ATOM 3337 C CA . SER A 1 429 ? 13.730 12.514 -0.544 1.00 95.12 429 SER A CA 1
ATOM 3338 C C . SER A 1 429 ? 12.826 12.365 -1.771 1.00 95.12 429 SER A C 1
ATOM 3340 O O . SER A 1 429 ? 13.286 11.906 -2.822 1.00 95.12 429 SER A O 1
ATOM 3342 N N . ILE A 1 430 ? 11.569 12.822 -1.691 1.00 96.56 430 ILE A N 1
ATOM 3343 C CA . ILE A 1 430 ? 10.665 12.825 -2.852 1.00 96.56 430 ILE A CA 1
ATOM 3344 C C . ILE A 1 430 ? 11.139 13.809 -3.928 1.00 96.56 430 ILE A C 1
ATOM 3346 O O . ILE A 1 430 ? 11.074 13.487 -5.111 1.00 96.56 430 ILE A O 1
ATOM 3350 N N . GLY A 1 431 ? 11.674 14.974 -3.545 1.00 94.88 431 GLY A N 1
ATOM 3351 C CA . GLY A 1 431 ? 12.229 15.944 -4.491 1.00 94.88 431 GLY A CA 1
ATOM 3352 C C . GLY A 1 431 ? 13.402 15.371 -5.289 1.00 94.88 431 GLY A C 1
ATOM 3353 O O . GLY A 1 431 ? 13.458 15.525 -6.510 1.00 94.88 431 GLY A O 1
ATOM 3354 N N . MET A 1 432 ? 14.296 14.638 -4.623 1.00 94.25 432 MET A N 1
ATOM 3355 C CA . MET A 1 432 ? 15.385 13.908 -5.279 1.00 94.25 432 MET A CA 1
ATOM 3356 C C . MET A 1 432 ? 14.860 12.829 -6.235 1.00 94.25 432 MET A C 1
ATOM 3358 O O . MET A 1 432 ? 15.392 12.670 -7.337 1.00 94.25 432 MET A O 1
ATOM 3362 N N . LEU A 1 433 ? 13.791 12.117 -5.855 1.00 95.62 433 LEU A N 1
ATOM 3363 C CA . LEU A 1 433 ? 13.157 11.116 -6.714 1.00 95.62 433 LEU A CA 1
ATOM 3364 C C . LEU A 1 433 ? 12.547 11.743 -7.978 1.00 95.62 433 LEU A C 1
ATOM 3366 O O . LEU A 1 433 ? 12.754 11.200 -9.059 1.00 95.62 433 LEU A O 1
ATOM 3370 N N . VAL A 1 434 ? 11.877 12.900 -7.877 1.00 95.75 434 VAL A N 1
ATOM 3371 C CA . VAL A 1 434 ? 11.350 13.640 -9.048 1.00 95.75 434 VAL A CA 1
ATOM 3372 C C . VAL A 1 434 ? 12.465 13.918 -10.059 1.00 95.75 434 VAL A C 1
ATOM 3374 O O . VAL A 1 434 ? 12.320 13.633 -11.247 1.00 95.75 434 VAL A O 1
ATOM 3377 N N . VAL A 1 435 ? 13.610 14.425 -9.592 1.00 93.69 435 VAL A N 1
ATOM 3378 C CA . VAL A 1 435 ? 14.757 14.720 -10.467 1.00 93.69 435 VAL A CA 1
ATOM 3379 C C . VAL A 1 435 ? 15.313 13.448 -11.112 1.00 93.69 435 VAL A C 1
ATOM 3381 O O . VAL A 1 435 ? 15.678 13.461 -12.289 1.00 93.69 435 VAL A O 1
ATOM 3384 N N . GLN A 1 436 ? 15.359 12.339 -10.372 1.00 93.31 436 GLN A N 1
ATOM 3385 C CA . GLN A 1 436 ? 15.823 11.055 -10.898 1.00 93.31 436 GLN A CA 1
ATOM 3386 C C . GLN A 1 436 ? 14.877 10.462 -11.949 1.00 93.31 436 GLN A C 1
ATOM 3388 O O . GLN A 1 436 ? 15.357 9.951 -12.961 1.00 93.31 436 GLN A O 1
ATOM 3393 N N . VAL A 1 437 ? 13.556 10.568 -11.770 1.00 96.00 437 VAL A N 1
ATOM 3394 C CA . VAL A 1 437 ? 12.577 10.123 -12.779 1.00 96.00 437 VAL A CA 1
ATOM 3395 C C . VAL A 1 437 ? 12.710 10.947 -14.064 1.00 96.00 437 VAL A C 1
ATOM 3397 O O . VAL A 1 437 ? 12.766 10.379 -15.156 1.00 96.00 437 VAL A O 1
ATOM 3400 N N . GLU A 1 438 ? 12.872 12.267 -13.951 1.00 93.94 438 GLU A N 1
ATOM 3401 C CA . GLU A 1 438 ? 13.115 13.151 -15.098 1.00 93.94 438 GLU A CA 1
ATOM 3402 C C . GLU A 1 438 ? 14.421 12.815 -15.831 1.00 93.94 438 GLU A C 1
ATOM 3404 O O . GLU A 1 438 ? 14.460 12.713 -17.063 1.00 93.94 438 GLU A O 1
ATOM 3409 N N . ARG A 1 439 ? 15.507 12.585 -15.083 1.00 92.38 439 ARG A N 1
ATOM 3410 C CA . ARG A 1 439 ? 16.785 12.140 -15.652 1.00 92.38 439 ARG A CA 1
ATOM 3411 C C . ARG A 1 439 ? 16.628 10.802 -16.370 1.00 92.38 439 ARG A C 1
ATOM 3413 O O . ARG A 1 439 ? 17.091 10.671 -17.503 1.00 92.38 439 ARG A O 1
ATOM 3420 N N . PHE A 1 440 ? 15.967 9.833 -15.737 1.00 94.69 440 PHE A N 1
ATOM 3421 C CA . PHE A 1 440 ? 15.699 8.521 -16.316 1.00 94.69 440 PHE A CA 1
ATOM 3422 C C . PHE A 1 440 ? 14.922 8.640 -17.631 1.00 94.69 440 PHE A C 1
ATOM 3424 O O . PHE A 1 440 ? 15.349 8.079 -18.637 1.00 94.69 440 PHE A O 1
ATOM 3431 N N . SER A 1 441 ? 13.848 9.434 -17.655 1.00 94.12 441 SER A N 1
ATOM 3432 C CA . SER A 1 441 ? 13.028 9.679 -18.848 1.00 94.12 441 SER A CA 1
ATOM 3433 C C . SER A 1 441 ? 13.860 10.203 -20.027 1.00 94.12 441 SER A C 1
ATOM 3435 O O . SER A 1 441 ? 13.791 9.676 -21.142 1.00 94.12 441 SER A O 1
ATOM 3437 N N . ARG A 1 442 ? 14.731 11.191 -19.775 1.00 93.44 442 ARG A N 1
ATOM 3438 C CA . ARG A 1 442 ? 15.613 11.780 -20.800 1.00 93.44 442 ARG A CA 1
ATOM 3439 C C . ARG A 1 442 ? 16.652 10.793 -21.325 1.00 93.44 442 ARG A C 1
ATOM 3441 O O . ARG A 1 442 ? 16.880 10.723 -22.537 1.00 93.44 442 ARG A O 1
ATOM 3448 N N . VAL A 1 443 ? 17.282 10.030 -20.431 1.00 92.81 443 VAL A N 1
ATOM 3449 C CA . VAL A 1 443 ? 18.275 9.019 -20.820 1.00 92.81 443 VAL A CA 1
ATOM 3450 C C . VAL A 1 443 ? 17.603 7.897 -21.602 1.00 92.81 443 VAL A C 1
ATOM 3452 O O . VAL A 1 443 ? 18.078 7.559 -22.683 1.00 92.81 443 VAL A O 1
ATOM 3455 N N . ALA A 1 444 ? 16.464 7.385 -21.133 1.00 93.38 444 ALA A N 1
ATOM 3456 C CA . ALA A 1 444 ? 15.706 6.352 -21.829 1.00 93.38 444 ALA A CA 1
ATOM 3457 C C . ALA A 1 444 ? 15.312 6.796 -23.246 1.00 93.38 444 ALA A C 1
ATOM 3459 O O . ALA A 1 444 ? 15.554 6.066 -24.206 1.00 93.38 444 ALA A O 1
ATOM 3460 N N . ALA A 1 445 ? 14.797 8.019 -23.413 1.00 94.19 445 ALA A N 1
ATOM 3461 C CA . ALA A 1 445 ? 14.467 8.562 -24.731 1.00 94.19 445 ALA A CA 1
ATOM 3462 C C . ALA A 1 445 ? 15.691 8.633 -25.664 1.00 94.19 445 ALA A C 1
ATOM 3464 O O . ALA A 1 445 ? 15.600 8.262 -26.836 1.00 94.19 445 ALA A O 1
ATOM 3465 N N . THR A 1 446 ? 16.843 9.058 -25.138 1.00 93.88 446 THR A N 1
ATOM 3466 C CA . THR A 1 446 ? 18.098 9.150 -25.902 1.00 93.88 446 THR A CA 1
ATOM 3467 C C . THR A 1 446 ? 18.598 7.770 -26.324 1.00 93.88 446 THR A C 1
ATOM 3469 O O . THR A 1 446 ? 18.929 7.559 -27.488 1.00 93.88 446 THR A O 1
ATOM 3472 N N . VAL A 1 447 ? 18.610 6.809 -25.400 1.00 94.19 447 VAL A N 1
ATOM 3473 C CA . VAL A 1 447 ? 19.058 5.432 -25.647 1.00 94.19 447 VAL A CA 1
ATOM 3474 C C . VAL A 1 447 ? 18.193 4.768 -26.712 1.00 94.19 447 VAL A C 1
ATOM 3476 O O . VAL A 1 447 ? 18.723 4.230 -27.682 1.00 94.19 447 VAL A O 1
ATOM 3479 N N . LEU A 1 448 ? 16.867 4.868 -26.594 1.00 93.12 448 LEU A N 1
ATOM 3480 C CA . LEU A 1 448 ? 15.934 4.313 -27.578 1.00 93.12 448 LEU A CA 1
ATOM 3481 C C . LEU A 1 448 ? 16.144 4.919 -28.969 1.00 93.12 448 LEU A C 1
ATOM 3483 O O . LEU A 1 448 ? 16.151 4.199 -29.967 1.00 93.12 448 LEU A O 1
ATOM 3487 N N . TYR A 1 449 ? 16.380 6.229 -29.040 1.00 93.38 449 TYR A N 1
ATOM 3488 C CA . TYR A 1 449 ? 16.668 6.906 -30.301 1.00 93.38 449 TYR A CA 1
ATOM 3489 C C . TYR A 1 449 ? 17.996 6.447 -30.935 1.00 93.38 449 TYR A C 1
ATOM 3491 O O . TYR A 1 449 ? 18.081 6.286 -32.158 1.00 93.38 449 TYR A O 1
ATOM 3499 N N . LEU A 1 450 ? 19.027 6.187 -30.125 1.00 94.81 450 LEU A N 1
ATOM 3500 C CA . LEU A 1 450 ? 20.305 5.646 -30.598 1.00 94.81 450 LEU A CA 1
ATOM 3501 C C . LEU A 1 450 ? 20.159 4.200 -31.100 1.00 94.81 450 LEU A C 1
ATOM 3503 O O . LEU A 1 450 ? 20.665 3.889 -32.179 1.00 94.81 450 LEU A O 1
ATOM 3507 N N . PHE A 1 451 ? 19.399 3.349 -30.400 1.00 94.56 451 PHE A N 1
ATOM 3508 C CA . PHE A 1 451 ? 19.066 1.996 -30.868 1.00 94.56 451 PHE A CA 1
ATOM 3509 C C . PHE A 1 451 ? 18.326 2.015 -32.211 1.00 94.56 451 PHE A C 1
ATOM 3511 O O . PHE A 1 451 ? 18.676 1.260 -33.118 1.00 94.56 451 PHE A O 1
ATOM 3518 N N . GLN A 1 452 ? 17.340 2.901 -32.381 1.00 93.00 452 GLN A N 1
ATOM 3519 C CA . GLN A 1 452 ? 16.600 3.037 -33.642 1.00 93.00 452 GLN A CA 1
ATOM 3520 C C . GLN A 1 452 ? 17.510 3.420 -34.814 1.00 93.00 452 GLN A C 1
ATOM 3522 O O . GLN A 1 452 ? 17.417 2.827 -35.895 1.00 93.00 452 GLN A O 1
ATOM 3527 N N . ASN A 1 453 ? 18.422 4.375 -34.605 1.00 93.88 453 ASN A N 1
ATOM 3528 C CA . ASN A 1 453 ? 19.409 4.763 -35.616 1.00 93.88 453 ASN A CA 1
ATOM 3529 C C . ASN A 1 453 ? 20.353 3.603 -35.956 1.00 93.88 453 ASN A C 1
ATOM 3531 O O . ASN A 1 453 ? 20.575 3.320 -37.136 1.00 93.88 453 ASN A O 1
ATOM 3535 N N . PHE A 1 454 ? 20.857 2.902 -34.938 1.00 94.75 454 PHE A N 1
ATOM 3536 C CA . PHE A 1 454 ? 21.728 1.745 -35.112 1.00 94.75 454 PHE A CA 1
ATOM 3537 C C . PHE A 1 454 ? 21.043 0.621 -35.896 1.00 94.75 454 PHE A C 1
ATOM 3539 O O . PHE A 1 454 ? 21.575 0.174 -36.909 1.00 94.75 454 PHE A O 1
ATOM 3546 N N . PHE A 1 455 ? 19.835 0.202 -35.509 1.00 93.75 455 PHE A N 1
ATOM 3547 C CA . PHE A 1 455 ? 19.121 -0.863 -36.218 1.00 93.75 455 PHE A CA 1
ATOM 3548 C C . PHE A 1 455 ? 18.767 -0.479 -37.656 1.00 93.75 455 PHE A C 1
ATOM 3550 O O . PHE A 1 455 ? 18.865 -1.324 -38.547 1.00 93.75 455 PHE A O 1
ATOM 3557 N N . THR A 1 456 ? 18.419 0.786 -37.911 1.00 92.62 456 THR A N 1
ATOM 3558 C CA . THR A 1 456 ? 18.175 1.288 -39.274 1.00 92.62 456 THR A CA 1
ATOM 3559 C C . THR A 1 456 ? 19.437 1.191 -40.134 1.00 92.62 456 THR A C 1
ATOM 3561 O O . THR A 1 456 ? 19.381 0.731 -41.277 1.00 92.62 456 THR A O 1
ATOM 3564 N N . TRP A 1 457 ? 20.590 1.568 -39.574 1.00 93.56 457 TRP A N 1
ATOM 3565 C CA . TRP A 1 457 ? 21.884 1.457 -40.243 1.00 93.56 457 TRP A CA 1
ATOM 3566 C C . TRP A 1 457 ? 22.276 -0.002 -40.515 1.00 93.56 457 TRP A C 1
ATOM 3568 O O . TRP A 1 457 ? 22.545 -0.351 -41.666 1.00 93.56 457 TRP A O 1
ATOM 3578 N N . VAL A 1 458 ? 22.234 -0.873 -39.500 1.00 91.94 458 VAL A N 1
ATOM 3579 C CA . VAL A 1 458 ? 22.586 -2.295 -39.656 1.00 91.94 458 VAL A CA 1
ATOM 3580 C C . VAL A 1 458 ? 21.653 -2.980 -40.654 1.00 91.94 458 VAL A C 1
ATOM 3582 O O . VAL A 1 458 ? 22.115 -3.771 -41.473 1.00 91.94 458 VAL A O 1
ATOM 3585 N N . LEU A 1 459 ? 20.359 -2.643 -40.665 1.00 91.19 459 LEU A N 1
ATOM 3586 C CA . LEU A 1 459 ? 19.404 -3.202 -41.624 1.00 91.19 459 LEU A CA 1
ATOM 3587 C C . LEU A 1 459 ? 19.779 -2.830 -43.059 1.00 91.19 459 LEU A C 1
ATOM 3589 O O . LEU A 1 459 ? 19.719 -3.676 -43.952 1.00 91.19 459 LEU A O 1
ATOM 3593 N N . LYS A 1 460 ? 20.213 -1.585 -43.280 1.00 89.81 460 LYS A N 1
ATOM 3594 C CA . LYS A 1 460 ? 20.729 -1.150 -44.579 1.00 89.81 460 LYS A CA 1
ATOM 3595 C C . LYS A 1 460 ? 21.976 -1.945 -44.974 1.00 89.81 460 LYS A C 1
ATOM 3597 O O . LYS A 1 460 ? 22.051 -2.397 -46.113 1.00 89.81 460 LYS A O 1
ATOM 3602 N N . CYS A 1 461 ? 22.912 -2.168 -44.049 1.00 89.44 461 CYS A N 1
ATOM 3603 C CA . CYS A 1 461 ? 24.102 -2.989 -44.296 1.00 89.44 461 CYS A CA 1
ATOM 3604 C C . CYS A 1 461 ? 23.743 -4.436 -44.664 1.00 89.44 461 CYS A C 1
ATOM 3606 O O . CYS A 1 461 ? 24.244 -4.945 -45.663 1.00 89.44 461 CYS A O 1
ATOM 3608 N N . VAL A 1 462 ? 22.840 -5.080 -43.915 1.00 89.62 462 VAL A N 1
ATOM 3609 C CA . VAL A 1 462 ? 22.377 -6.452 -44.193 1.00 89.62 462 VAL A CA 1
ATOM 3610 C C . VAL A 1 462 ? 21.757 -6.546 -45.589 1.00 89.62 462 VAL A C 1
ATOM 3612 O O . VAL A 1 462 ? 22.106 -7.445 -46.348 1.00 89.62 462 VAL A O 1
ATOM 3615 N N . LYS A 1 463 ? 20.908 -5.588 -45.977 1.00 88.81 463 LYS A N 1
ATOM 3616 C CA . LYS A 1 463 ? 20.307 -5.564 -47.319 1.00 88.81 463 LYS A CA 1
ATOM 3617 C C . LYS A 1 463 ? 21.330 -5.398 -48.438 1.00 88.81 463 LYS A C 1
ATOM 3619 O O . LYS A 1 463 ? 21.226 -6.080 -49.451 1.00 88.81 463 LYS A O 1
ATOM 3624 N N . ILE A 1 464 ? 22.338 -4.541 -48.248 1.00 87.81 464 ILE A N 1
ATOM 3625 C CA . ILE A 1 464 ? 23.435 -4.379 -49.216 1.00 87.81 464 ILE A CA 1
ATOM 3626 C C . ILE A 1 464 ? 24.198 -5.699 -49.383 1.00 87.81 464 ILE A C 1
ATOM 3628 O O . ILE A 1 464 ? 24.468 -6.101 -50.510 1.00 87.81 464 ILE A O 1
ATOM 3632 N N . LEU A 1 465 ? 24.506 -6.395 -48.284 1.00 86.62 465 LEU A N 1
ATOM 3633 C CA . LEU A 1 465 ? 25.210 -7.682 -48.323 1.00 86.62 465 LEU A CA 1
ATOM 3634 C C . LEU A 1 465 ? 24.399 -8.784 -49.018 1.00 86.62 465 LEU A C 1
ATOM 3636 O O . LEU A 1 465 ? 24.971 -9.624 -49.710 1.00 86.62 465 LEU A O 1
ATOM 3640 N N . LEU A 1 466 ? 23.075 -8.769 -48.861 1.00 85.94 466 LEU A N 1
ATOM 3641 C CA . LEU A 1 466 ? 22.161 -9.727 -49.489 1.00 85.94 466 LEU A CA 1
ATOM 3642 C C . LEU A 1 466 ? 21.745 -9.334 -50.923 1.00 85.94 466 LEU A C 1
ATOM 3644 O O . LEU A 1 466 ? 20.963 -10.052 -51.540 1.00 85.94 466 LEU A O 1
ATOM 3648 N N . ASN A 1 467 ? 22.278 -8.233 -51.474 1.00 85.62 467 ASN A N 1
ATOM 3649 C CA . ASN A 1 467 ? 21.881 -7.653 -52.767 1.00 85.62 467 ASN A CA 1
ATOM 3650 C C . ASN A 1 467 ? 20.372 -7.338 -52.873 1.00 85.62 467 ASN A C 1
ATOM 3652 O O . ASN A 1 467 ? 19.772 -7.441 -53.945 1.00 85.62 467 ASN A O 1
ATOM 3656 N N . GLU A 1 468 ? 19.753 -6.937 -51.763 1.00 86.06 468 GLU A N 1
ATOM 3657 C CA . GLU A 1 468 ? 18.351 -6.521 -51.691 1.00 86.06 468 GLU A CA 1
ATOM 3658 C C . GLU A 1 468 ? 18.189 -5.000 -51.889 1.00 86.06 468 GLU A C 1
ATOM 3660 O O . GLU A 1 468 ? 19.083 -4.220 -51.541 1.00 86.06 468 GLU A O 1
ATOM 3665 N N . PRO A 1 469 ? 17.037 -4.525 -52.406 1.00 83.44 469 PRO A N 1
ATOM 3666 C CA . PRO A 1 469 ? 16.799 -3.097 -52.607 1.00 83.44 469 PRO A CA 1
ATOM 3667 C C . PRO A 1 469 ? 16.773 -2.320 -51.278 1.00 83.44 469 PRO A C 1
ATOM 3669 O O . PRO A 1 469 ? 16.082 -2.690 -50.322 1.00 83.44 469 PRO A O 1
ATOM 3672 N N . THR A 1 470 ? 17.497 -1.195 -51.236 1.00 82.69 470 THR A N 1
ATOM 3673 C CA . THR A 1 470 ? 17.634 -0.334 -50.041 1.00 82.69 470 THR A CA 1
ATOM 3674 C C . THR A 1 470 ? 16.754 0.916 -50.062 1.00 82.69 470 THR A C 1
ATOM 3676 O O . THR A 1 470 ? 16.690 1.611 -49.051 1.00 82.69 470 THR A O 1
ATOM 3679 N N . ASP A 1 471 ? 16.020 1.168 -51.152 1.00 73.56 471 ASP A N 1
ATOM 3680 C CA . ASP A 1 471 ? 15.253 2.407 -51.386 1.00 73.56 471 ASP A CA 1
ATOM 3681 C C . ASP A 1 471 ? 14.178 2.697 -50.322 1.00 73.56 471 ASP A C 1
ATOM 3683 O O . ASP A 1 471 ? 13.737 3.831 -50.165 1.00 73.56 471 ASP A O 1
ATOM 3687 N N . GLN A 1 472 ? 13.759 1.676 -49.570 1.00 73.94 472 GLN A N 1
ATOM 3688 C CA . GLN A 1 472 ? 12.748 1.782 -48.511 1.00 73.94 472 GLN A CA 1
ATOM 3689 C C . GLN A 1 472 ? 13.340 1.987 -47.105 1.00 73.94 472 GLN A C 1
ATOM 3691 O O . GLN A 1 472 ? 12.580 2.143 -46.151 1.00 73.94 472 GLN A O 1
ATOM 3696 N N . VAL A 1 473 ? 14.668 1.948 -46.940 1.00 78.25 473 VAL A N 1
ATOM 3697 C CA . VAL A 1 473 ? 15.313 2.103 -45.626 1.00 78.25 473 VAL A CA 1
ATOM 3698 C C . VAL A 1 473 ? 15.729 3.565 -45.422 1.00 78.25 473 VAL A C 1
ATOM 3700 O O . VAL A 1 473 ? 16.494 4.088 -46.237 1.00 78.25 473 VAL A O 1
ATOM 3703 N N . PRO A 1 474 ? 15.275 4.232 -44.342 1.00 81.75 474 PRO A N 1
ATOM 3704 C CA . PRO A 1 474 ? 15.679 5.601 -44.033 1.00 81.75 474 PRO A CA 1
ATOM 3705 C C . PRO A 1 474 ? 17.202 5.766 -43.919 1.00 81.75 474 PRO A C 1
ATOM 3707 O O . PRO A 1 474 ? 17.932 4.832 -43.581 1.00 81.75 474 PRO A O 1
ATOM 3710 N N . ALA A 1 475 ? 17.697 6.978 -44.179 1.00 79.75 475 ALA A N 1
ATOM 3711 C CA . ALA A 1 475 ? 19.098 7.300 -43.938 1.00 79.75 475 ALA A CA 1
ATOM 3712 C C . ALA A 1 475 ? 19.369 7.368 -42.426 1.00 79.75 475 ALA A C 1
ATOM 3714 O O . ALA A 1 475 ? 18.695 8.103 -41.708 1.00 79.75 475 ALA A O 1
ATOM 3715 N N . ALA A 1 476 ? 20.362 6.614 -41.956 1.00 84.69 476 ALA A N 1
ATOM 3716 C CA . ALA A 1 476 ? 20.836 6.684 -40.578 1.00 84.69 476 ALA A CA 1
ATOM 3717 C C . ALA A 1 476 ? 21.928 7.753 -40.435 1.00 84.69 476 ALA A C 1
ATOM 3719 O O . ALA A 1 476 ? 22.748 7.931 -41.339 1.00 84.69 476 ALA A O 1
ATOM 3720 N N . ASN A 1 477 ? 21.959 8.443 -39.294 1.00 90.50 477 ASN A N 1
ATOM 3721 C CA . ASN A 1 477 ? 23.017 9.402 -38.988 1.00 90.50 477 ASN A CA 1
ATOM 3722 C C . ASN A 1 477 ? 24.273 8.662 -38.496 1.00 90.50 477 ASN A C 1
ATOM 3724 O O . ASN A 1 477 ? 24.248 8.008 -37.454 1.00 90.50 477 ASN A O 1
ATOM 3728 N N . SER A 1 478 ? 25.378 8.793 -39.232 1.00 89.12 478 SER A N 1
ATOM 3729 C CA . SER A 1 478 ? 26.650 8.135 -38.920 1.00 89.12 478 SER A CA 1
ATOM 3730 C C . SER A 1 478 ? 27.242 8.555 -37.574 1.00 89.12 478 SER A C 1
ATOM 3732 O O . SER A 1 478 ? 27.824 7.717 -36.894 1.00 89.12 478 SER A O 1
ATOM 3734 N N . GLU A 1 479 ? 27.075 9.810 -37.149 1.00 91.38 479 GLU A N 1
ATOM 3735 C CA . GLU A 1 479 ? 27.585 10.282 -35.853 1.00 91.38 479 GLU A CA 1
ATOM 3736 C C . GLU A 1 479 ? 26.879 9.575 -34.691 1.00 91.38 479 GLU A C 1
ATOM 3738 O O . GLU A 1 479 ? 27.522 9.122 -33.745 1.00 91.38 479 GLU A O 1
ATOM 3743 N N . LEU A 1 480 ? 25.559 9.399 -34.798 1.00 92.19 480 LEU A N 1
ATOM 3744 C CA . LEU A 1 480 ? 24.762 8.691 -33.795 1.00 92.19 480 LEU A CA 1
ATOM 3745 C C . LEU A 1 480 ? 25.117 7.204 -33.725 1.00 92.19 480 LEU A C 1
ATOM 3747 O O . LEU A 1 480 ? 25.129 6.630 -32.639 1.00 92.19 480 LEU A O 1
ATOM 3751 N N . VAL A 1 481 ? 25.451 6.589 -34.863 1.00 92.12 481 VAL A N 1
ATOM 3752 C CA . VAL A 1 481 ? 25.943 5.205 -34.902 1.00 92.12 481 VAL A CA 1
ATOM 3753 C C . VAL A 1 481 ? 27.293 5.088 -34.189 1.00 92.12 481 VAL A C 1
ATOM 3755 O O . VAL A 1 481 ? 27.474 4.163 -33.406 1.00 92.12 481 VAL A O 1
ATOM 3758 N N . VAL A 1 482 ? 28.221 6.034 -34.386 1.00 92.19 482 VAL A N 1
ATOM 3759 C CA . VAL A 1 482 ? 29.502 6.044 -33.650 1.00 92.19 482 VAL A CA 1
ATOM 3760 C C . VAL A 1 482 ? 29.273 6.164 -32.143 1.00 92.19 482 VAL A C 1
ATOM 3762 O O . VAL A 1 482 ? 29.913 5.450 -31.372 1.00 92.19 482 VAL A O 1
ATOM 3765 N N . ILE A 1 483 ? 28.357 7.040 -31.719 1.00 90.88 483 ILE A N 1
ATOM 3766 C CA . ILE A 1 483 ? 27.993 7.189 -30.302 1.00 90.88 483 ILE A CA 1
ATOM 3767 C C . ILE A 1 483 ? 27.416 5.876 -29.763 1.00 90.88 483 ILE A C 1
ATOM 3769 O O . ILE A 1 483 ? 27.842 5.413 -28.709 1.00 90.88 483 ILE A O 1
ATOM 3773 N N . PHE A 1 484 ? 26.492 5.246 -30.493 1.00 93.56 484 PHE A N 1
ATOM 3774 C CA . PHE A 1 484 ? 25.924 3.959 -30.100 1.00 93.56 484 PHE A CA 1
ATOM 3775 C C . PHE A 1 484 ? 27.009 2.891 -29.918 1.00 93.56 484 PHE A C 1
ATOM 3777 O O . PHE A 1 484 ? 27.067 2.251 -28.871 1.00 93.56 484 PHE A O 1
ATOM 3784 N N . LEU A 1 485 ? 27.898 2.732 -30.903 1.00 92.19 485 LEU A N 1
ATOM 3785 C CA . LEU A 1 485 ? 28.937 1.702 -30.873 1.00 92.19 485 LEU A CA 1
ATOM 3786 C C . LEU A 1 485 ? 29.880 1.862 -29.678 1.00 92.19 485 LEU A C 1
ATOM 3788 O O . LEU A 1 485 ? 30.199 0.870 -29.046 1.00 92.19 485 LEU A O 1
ATOM 3792 N N . LYS A 1 486 ? 30.261 3.097 -29.329 1.00 88.19 486 LYS A N 1
ATOM 3793 C CA . LYS A 1 486 ? 31.181 3.367 -28.212 1.00 88.19 486 LYS A CA 1
ATOM 3794 C C . LYS A 1 486 ? 30.549 3.294 -26.821 1.00 88.19 486 LYS A C 1
ATOM 3796 O O . LYS A 1 486 ? 31.262 3.122 -25.835 1.00 88.19 486 LYS A O 1
ATOM 3801 N N . PHE A 1 487 ? 29.246 3.556 -26.709 1.00 86.25 487 PHE A N 1
ATOM 3802 C CA . PHE A 1 487 ? 28.613 3.803 -25.407 1.00 86.25 487 PHE A CA 1
ATOM 3803 C C . PHE A 1 487 ? 27.429 2.896 -25.084 1.00 86.25 487 PHE A C 1
ATOM 3805 O O . PHE A 1 487 ? 27.015 2.897 -23.930 1.00 86.25 487 PHE A O 1
ATOM 3812 N N . LEU A 1 488 ? 26.879 2.154 -26.049 1.00 88.25 488 LEU A N 1
ATOM 3813 C CA . LEU A 1 488 ? 25.663 1.348 -25.874 1.00 88.25 488 LEU A CA 1
ATOM 3814 C C . LEU A 1 488 ? 25.777 -0.096 -26.376 1.00 88.25 488 LEU A C 1
ATOM 3816 O O . LEU A 1 488 ? 24.881 -0.885 -26.090 1.00 88.25 488 LEU A O 1
ATOM 3820 N N . LEU A 1 489 ? 26.830 -0.461 -27.119 1.00 85.56 489 LEU A N 1
ATOM 3821 C CA . LEU A 1 489 ? 26.972 -1.836 -27.613 1.00 85.56 489 LEU A CA 1
ATOM 3822 C C . LEU A 1 489 ? 27.166 -2.824 -26.452 1.00 85.56 489 LEU A C 1
ATOM 3824 O O . LEU A 1 489 ? 26.432 -3.807 -26.352 1.00 85.56 489 LEU A O 1
ATOM 3828 N N . ASP A 1 490 ? 28.096 -2.497 -25.551 1.00 83.56 490 ASP A N 1
ATOM 3829 C CA . ASP A 1 490 ? 28.463 -3.335 -24.402 1.00 83.56 490 ASP A CA 1
ATOM 3830 C C . ASP A 1 490 ? 27.974 -2.771 -23.052 1.00 83.56 490 ASP A C 1
ATOM 3832 O O . ASP A 1 490 ? 28.152 -3.396 -22.005 1.00 83.56 490 ASP A O 1
ATOM 3836 N N . LYS A 1 491 ? 27.337 -1.591 -23.049 1.00 85.69 491 LYS A N 1
ATOM 3837 C CA . LYS A 1 491 ? 26.839 -0.919 -21.836 1.00 85.69 491 LYS A CA 1
ATOM 3838 C C . LYS A 1 491 ? 25.330 -0.705 -21.898 1.00 85.69 491 LYS A C 1
ATOM 3840 O O . LYS A 1 491 ? 24.797 -0.282 -22.917 1.00 85.69 491 LYS A O 1
ATOM 3845 N N . ASP A 1 492 ? 24.662 -0.903 -20.762 1.00 88.75 492 ASP A N 1
ATOM 3846 C CA . ASP A 1 492 ? 23.221 -0.679 -20.606 1.00 88.75 492 ASP A CA 1
ATOM 3847 C C . ASP A 1 492 ? 22.944 0.430 -19.571 1.00 88.75 492 ASP A C 1
ATOM 3849 O O . ASP A 1 492 ? 22.785 0.153 -18.375 1.00 88.75 492 ASP A O 1
ATOM 3853 N N . PRO A 1 493 ? 22.888 1.704 -19.999 1.00 87.25 493 PRO A N 1
ATOM 3854 C CA . PRO A 1 493 ? 22.652 2.822 -19.088 1.00 87.25 493 PRO A CA 1
ATOM 3855 C C . PRO A 1 493 ? 21.238 2.826 -18.493 1.00 87.25 493 PRO A C 1
ATOM 3857 O O . PRO A 1 493 ? 21.048 3.368 -17.407 1.00 87.25 493 PRO A O 1
ATOM 3860 N N . ILE A 1 494 ? 20.241 2.224 -19.155 1.00 91.12 494 ILE A N 1
ATOM 3861 C CA . ILE A 1 494 ? 18.877 2.141 -18.613 1.00 91.12 494 ILE A CA 1
ATOM 3862 C C . ILE A 1 494 ? 18.872 1.189 -17.416 1.00 91.12 494 ILE A C 1
ATOM 3864 O O . ILE A 1 494 ? 18.381 1.556 -16.349 1.00 91.12 494 ILE A O 1
ATOM 3868 N N . LYS A 1 495 ? 19.485 0.006 -17.547 1.00 90.00 495 LYS A N 1
ATOM 3869 C CA . LYS A 1 495 ? 19.622 -0.935 -16.427 1.00 90.00 495 LYS A CA 1
ATOM 3870 C C . LYS A 1 495 ? 20.462 -0.360 -15.289 1.00 90.00 495 LYS A C 1
ATOM 3872 O O . LYS A 1 495 ? 20.090 -0.528 -14.130 1.00 90.00 495 LYS A O 1
ATOM 3877 N N . GLN A 1 496 ? 21.546 0.357 -15.595 1.00 89.19 496 GLN A N 1
ATOM 3878 C CA . GLN A 1 496 ? 22.352 1.032 -14.571 1.00 89.19 496 GLN A CA 1
ATOM 3879 C C . GLN A 1 496 ? 21.524 2.054 -13.777 1.00 89.19 496 GLN A C 1
ATOM 3881 O O . GLN A 1 496 ? 21.542 2.047 -12.549 1.00 89.19 496 GLN A O 1
ATOM 3886 N N . LEU A 1 497 ? 20.738 2.893 -14.454 1.00 88.69 497 LEU A N 1
ATOM 3887 C CA . LEU A 1 497 ? 19.884 3.870 -13.775 1.00 88.69 497 LEU A CA 1
ATOM 3888 C C . LEU A 1 497 ? 18.758 3.222 -12.959 1.00 88.69 497 LEU A C 1
ATOM 3890 O O . LEU A 1 497 ? 18.338 3.805 -11.964 1.00 88.69 497 LEU A O 1
ATOM 3894 N N . LEU A 1 498 ? 18.276 2.036 -13.337 1.00 89.25 498 LEU A N 1
ATOM 3895 C CA . LEU A 1 498 ? 17.225 1.330 -12.600 1.00 89.25 498 LEU A CA 1
ATOM 3896 C C . LEU A 1 498 ? 17.770 0.579 -11.380 1.00 89.25 498 LEU A C 1
ATOM 3898 O O . LEU A 1 498 ? 17.275 0.783 -10.274 1.00 89.25 498 LEU A O 1
ATOM 3902 N N . GLU A 1 499 ? 18.796 -0.254 -11.566 1.00 84.94 499 GLU A N 1
ATOM 3903 C CA . GLU A 1 499 ? 19.168 -1.318 -10.619 1.00 84.94 499 GLU A CA 1
ATOM 3904 C C . GLU A 1 499 ? 20.654 -1.333 -10.222 1.00 84.94 499 GLU A C 1
ATOM 3906 O O . GLU A 1 499 ? 21.077 -2.269 -9.554 1.00 84.94 499 GLU A O 1
ATOM 3911 N N . ALA A 1 500 ? 21.474 -0.337 -10.589 1.00 78.25 500 ALA A N 1
ATOM 3912 C CA . ALA A 1 500 ? 22.912 -0.402 -10.293 1.00 78.25 500 ALA A CA 1
ATOM 3913 C C . ALA A 1 500 ? 23.228 -0.583 -8.795 1.00 78.25 500 ALA A C 1
ATOM 3915 O O . ALA A 1 500 ? 22.887 0.253 -7.947 1.00 78.25 500 ALA A O 1
ATOM 3916 N N . ASP A 1 501 ? 23.972 -1.650 -8.492 1.00 67.81 501 ASP A N 1
ATOM 3917 C CA . ASP A 1 501 ? 24.581 -1.887 -7.181 1.00 67.81 501 ASP A CA 1
ATOM 3918 C C . ASP A 1 501 ? 25.799 -0.984 -6.943 1.00 67.81 501 ASP A C 1
ATOM 3920 O O . ASP A 1 501 ? 26.031 -0.545 -5.813 1.00 67.81 501 ASP A O 1
ATOM 3924 N N . GLU A 1 502 ? 26.503 -0.619 -8.011 1.00 72.00 502 GLU A N 1
ATOM 3925 C CA . GLU A 1 502 ? 27.638 0.303 -7.996 1.00 72.00 502 GLU A CA 1
ATOM 3926 C C . GLU A 1 502 ? 27.195 1.773 -8.105 1.00 72.00 502 GLU A C 1
ATOM 3928 O O . GLU A 1 502 ? 26.037 2.077 -8.404 1.00 72.00 502 GLU A O 1
ATOM 3933 N N . ARG A 1 503 ? 28.113 2.704 -7.814 1.00 78.00 503 ARG A N 1
ATOM 3934 C CA . ARG A 1 503 ? 27.852 4.145 -7.944 1.00 78.00 503 ARG A CA 1
ATOM 3935 C C . ARG A 1 503 ? 27.816 4.533 -9.416 1.00 78.00 503 ARG A C 1
ATOM 3937 O O . ARG A 1 503 ? 28.739 4.221 -10.161 1.00 78.00 503 ARG A O 1
ATOM 3944 N N . ILE A 1 504 ? 26.765 5.240 -9.813 1.00 82.94 504 ILE A N 1
ATOM 3945 C CA . ILE A 1 504 ? 26.624 5.755 -11.174 1.00 82.94 504 ILE A CA 1
ATOM 3946 C C . ILE A 1 504 ? 27.554 6.956 -11.329 1.00 82.94 504 ILE A C 1
ATOM 3948 O O . ILE A 1 504 ? 27.453 7.924 -10.574 1.00 82.94 504 ILE A O 1
ATOM 3952 N N . GLU A 1 505 ? 28.438 6.904 -12.323 1.00 79.81 505 GLU A N 1
ATOM 3953 C CA . GLU A 1 505 ? 29.319 8.022 -12.653 1.00 79.81 505 GLU A CA 1
ATOM 3954 C C . GLU A 1 505 ? 28.486 9.251 -13.045 1.00 79.81 505 GLU A C 1
ATOM 3956 O O . GLU A 1 505 ? 27.624 9.202 -13.930 1.00 79.81 505 GLU A O 1
ATOM 3961 N N . CYS A 1 506 ? 28.735 10.361 -12.355 1.00 77.75 506 CYS A N 1
ATOM 3962 C CA . CYS A 1 506 ? 28.136 11.653 -12.649 1.00 77.75 506 CYS A CA 1
ATOM 3963 C C . CYS A 1 506 ? 29.212 12.591 -13.190 1.00 77.75 506 CYS A C 1
ATOM 3965 O O . CYS A 1 506 ? 30.361 12.562 -12.751 1.00 77.75 506 CYS A O 1
ATOM 3967 N N . ASP A 1 507 ? 28.827 13.431 -14.143 1.00 83.50 507 ASP A N 1
ATOM 3968 C CA . ASP A 1 507 ? 29.705 14.464 -14.669 1.00 83.50 507 ASP A CA 1
ATOM 3969 C C . ASP A 1 507 ? 30.145 15.434 -13.552 1.00 83.50 507 ASP A C 1
ATOM 3971 O O . ASP A 1 507 ? 29.336 15.874 -12.729 1.00 83.50 507 ASP A O 1
ATOM 3975 N N . MET A 1 508 ? 31.437 15.774 -13.532 1.00 82.75 508 MET A N 1
ATOM 3976 C CA . MET A 1 508 ? 32.049 16.581 -12.471 1.00 82.75 508 MET A CA 1
ATOM 3977 C C . MET A 1 508 ? 31.456 17.987 -12.396 1.00 82.75 508 MET A C 1
ATOM 3979 O O . MET A 1 508 ? 31.330 18.545 -11.304 1.00 82.75 508 MET A O 1
ATOM 3983 N N . ASP A 1 509 ? 31.088 18.567 -13.539 1.00 87.44 509 ASP A N 1
ATOM 3984 C CA . ASP A 1 509 ? 30.471 19.887 -13.558 1.00 87.44 509 ASP A CA 1
ATOM 3985 C C . ASP A 1 509 ? 29.042 19.812 -13.025 1.00 87.44 509 ASP A C 1
ATOM 3987 O O . ASP A 1 509 ? 28.657 20.641 -12.201 1.00 87.44 509 ASP A O 1
ATOM 3991 N N . THR A 1 510 ? 28.284 18.778 -13.392 1.00 86.06 510 THR A N 1
ATOM 3992 C CA . THR A 1 510 ? 26.953 18.522 -12.821 1.00 86.06 510 THR A CA 1
ATOM 3993 C C . THR A 1 510 ? 27.011 18.343 -11.299 1.00 86.06 510 THR A C 1
ATOM 3995 O O . THR A 1 510 ? 26.236 18.978 -10.583 1.00 86.06 510 THR A O 1
ATOM 3998 N N . ALA A 1 511 ? 27.961 17.555 -10.785 1.00 85.38 511 ALA A N 1
ATOM 3999 C CA . ALA A 1 511 ? 28.148 17.355 -9.346 1.00 85.38 511 ALA A CA 1
ATOM 4000 C C . ALA A 1 511 ? 28.444 18.676 -8.609 1.00 85.38 511 ALA A C 1
ATOM 4002 O O . ALA A 1 511 ? 27.793 18.991 -7.614 1.00 85.38 511 ALA A O 1
ATOM 4003 N N . ARG A 1 512 ? 29.343 19.511 -9.151 1.00 87.69 512 ARG A N 1
ATOM 4004 C CA . ARG A 1 512 ? 29.630 20.846 -8.593 1.00 87.69 512 ARG A CA 1
ATOM 4005 C C . ARG A 1 512 ? 28.412 21.763 -8.594 1.00 87.69 512 ARG A C 1
ATOM 4007 O O . ARG A 1 512 ? 28.216 22.515 -7.643 1.00 87.69 512 ARG A O 1
ATOM 4014 N N . HIS A 1 513 ? 27.597 21.732 -9.648 1.00 88.62 513 HIS A N 1
ATOM 4015 C CA . HIS A 1 513 ? 26.373 22.534 -9.692 1.00 88.62 513 HIS A CA 1
ATOM 4016 C C . HIS A 1 513 ? 25.383 22.089 -8.610 1.00 88.62 513 HIS A C 1
ATOM 4018 O O . HIS A 1 513 ? 24.801 22.940 -7.943 1.00 88.62 513 HIS A O 1
ATOM 4024 N N . VAL A 1 514 ? 25.228 20.780 -8.379 1.00 89.06 514 VAL A N 1
ATOM 4025 C CA . VAL A 1 514 ? 24.387 20.259 -7.287 1.00 89.06 514 VAL A CA 1
ATOM 4026 C C . VAL A 1 514 ? 24.897 20.729 -5.922 1.00 89.06 514 VAL A C 1
ATOM 4028 O O . VAL A 1 514 ? 24.104 21.201 -5.111 1.00 89.06 514 VAL A O 1
ATOM 4031 N N . GLU A 1 515 ? 26.211 20.697 -5.687 1.00 89.19 515 GLU A N 1
ATOM 4032 C CA . GLU A 1 515 ? 26.818 21.225 -4.455 1.00 89.19 515 GLU A CA 1
ATOM 4033 C C . GLU A 1 515 ? 26.560 22.728 -4.262 1.00 89.19 515 GLU A C 1
ATOM 4035 O O . GLU A 1 515 ? 26.288 23.184 -3.151 1.00 89.19 515 GLU A O 1
ATOM 4040 N N . GLN A 1 516 ? 26.596 23.515 -5.339 1.00 91.12 516 GLN A N 1
ATOM 4041 C CA . GLN A 1 516 ? 26.290 24.946 -5.277 1.00 91.12 516 GLN A CA 1
ATOM 4042 C C . GLN A 1 516 ? 24.814 25.214 -4.966 1.00 91.12 516 GLN A C 1
ATOM 4044 O O . GLN A 1 516 ? 24.504 26.166 -4.247 1.00 91.12 516 GLN A O 1
ATOM 4049 N N . LEU A 1 517 ? 23.901 24.377 -5.469 1.00 91.12 517 LEU A N 1
ATOM 4050 C CA . LEU A 1 517 ? 22.465 24.528 -5.228 1.00 91.12 517 LEU A CA 1
ATOM 4051 C C . LEU A 1 517 ? 22.094 24.378 -3.750 1.00 91.12 517 LEU A C 1
ATOM 4053 O O . LEU A 1 517 ? 21.117 24.994 -3.330 1.00 91.12 517 LEU A O 1
ATOM 4057 N N . VAL A 1 518 ? 22.885 23.662 -2.942 1.00 90.88 518 VAL A N 1
ATOM 4058 C CA . VAL A 1 518 ? 22.671 23.552 -1.485 1.00 90.88 518 VAL A CA 1
ATOM 4059 C C . VAL A 1 518 ? 22.596 24.934 -0.827 1.00 90.88 518 VAL A C 1
ATOM 4061 O O . VAL A 1 518 ? 21.722 25.189 0.001 1.00 90.88 518 VAL A O 1
ATOM 4064 N N . VAL A 1 519 ? 23.451 25.873 -1.251 1.00 90.31 519 VAL A N 1
ATOM 4065 C CA . VAL A 1 519 ? 23.481 27.253 -0.727 1.00 90.31 519 VAL A CA 1
ATOM 4066 C C . VAL A 1 519 ? 22.195 28.021 -1.061 1.00 90.31 519 VAL A C 1
ATOM 4068 O O . VAL A 1 519 ? 21.792 28.914 -0.318 1.00 90.31 519 VAL A O 1
ATOM 4071 N N . PHE A 1 520 ? 21.517 27.648 -2.148 1.00 87.31 520 PHE A N 1
ATOM 4072 C CA . PHE A 1 520 ? 20.259 28.245 -2.599 1.00 87.31 520 PHE A CA 1
ATOM 4073 C C . PHE A 1 520 ? 19.012 27.495 -2.100 1.00 87.31 520 PHE A C 1
ATOM 4075 O O . PHE A 1 520 ? 17.909 27.761 -2.574 1.00 87.31 520 PHE A O 1
ATOM 4082 N N . GLY A 1 521 ? 19.166 26.577 -1.138 1.00 82.69 521 GLY A N 1
ATOM 4083 C CA . GLY A 1 521 ? 18.062 25.773 -0.606 1.00 82.69 521 GLY A CA 1
ATOM 4084 C C . GLY A 1 521 ? 17.749 24.518 -1.425 1.00 82.69 521 GLY A C 1
ATOM 4085 O O . GLY A 1 521 ? 16.630 24.012 -1.352 1.00 82.69 521 GLY A O 1
ATOM 4086 N N . GLY A 1 522 ? 18.713 24.035 -2.214 1.00 83.75 522 GLY A N 1
ATOM 4087 C CA . GLY A 1 522 ? 18.682 22.713 -2.838 1.00 83.75 522 GLY A CA 1
ATOM 4088 C C . GLY A 1 522 ? 18.823 21.574 -1.822 1.00 83.75 522 GLY A C 1
ATOM 4089 O O . GLY A 1 522 ? 18.892 21.797 -0.613 1.00 83.75 522 GLY A O 1
ATOM 4090 N N . PHE A 1 523 ? 18.856 20.339 -2.321 1.00 91.06 523 PHE A N 1
ATOM 4091 C CA . PHE A 1 523 ? 18.937 19.139 -1.483 1.00 91.06 523 PHE A CA 1
ATOM 4092 C C . PHE A 1 523 ? 20.270 19.069 -0.729 1.00 91.06 523 PHE A C 1
ATOM 4094 O O . PHE A 1 523 ? 21.323 19.338 -1.295 1.00 91.06 523 PHE A O 1
ATOM 4101 N N . THR A 1 524 ? 20.223 18.696 0.545 1.00 89.62 524 THR A N 1
ATOM 4102 C CA . THR A 1 524 ? 21.385 18.481 1.413 1.00 89.62 524 THR A CA 1
ATOM 4103 C C . THR A 1 524 ? 22.212 17.271 0.987 1.00 89.62 524 THR A C 1
ATOM 4105 O O . THR A 1 524 ? 23.436 17.293 1.110 1.00 89.62 524 THR A O 1
ATOM 4108 N N . ASP A 1 525 ? 21.568 16.236 0.448 1.00 90.38 525 ASP A N 1
ATOM 4109 C CA . ASP A 1 525 ? 22.248 15.082 -0.134 1.00 90.38 525 ASP A CA 1
ATOM 4110 C C . ASP A 1 525 ? 22.649 15.367 -1.586 1.00 90.38 525 ASP A C 1
ATOM 4112 O O . ASP A 1 525 ? 21.834 15.296 -2.503 1.00 90.38 525 ASP A O 1
ATOM 4116 N N . THR A 1 526 ? 23.925 15.680 -1.808 1.00 88.38 526 THR A N 1
ATOM 4117 C CA . THR A 1 526 ? 24.462 16.001 -3.141 1.00 88.38 526 THR A CA 1
ATOM 4118 C C . THR A 1 526 ? 24.808 14.763 -3.972 1.00 88.38 526 THR A C 1
ATOM 4120 O O . THR A 1 526 ? 24.989 14.868 -5.184 1.00 88.38 526 THR A O 1
ATOM 4123 N N . GLN A 1 527 ? 24.859 13.579 -3.352 1.00 88.44 527 GLN A N 1
ATOM 4124 C CA . GLN A 1 527 ? 25.257 12.321 -3.998 1.00 88.44 527 GLN A CA 1
ATOM 4125 C C . GLN A 1 527 ? 24.061 11.526 -4.530 1.00 88.44 527 GLN A C 1
ATOM 4127 O O . GLN A 1 527 ? 24.227 10.415 -5.036 1.00 88.44 527 GLN A O 1
ATOM 4132 N N . PHE A 1 528 ? 22.845 12.068 -4.447 1.00 89.31 528 PHE A N 1
ATOM 4133 C CA . PHE A 1 528 ? 21.638 11.372 -4.889 1.00 89.31 528 PHE A CA 1
ATOM 4134 C C . PHE A 1 528 ? 21.685 10.965 -6.371 1.00 89.31 528 PHE A C 1
ATOM 4136 O O . PHE A 1 528 ? 21.115 9.938 -6.729 1.00 89.31 528 PHE A O 1
ATOM 4143 N N . LEU A 1 529 ? 22.410 11.711 -7.221 1.00 88.94 529 LEU A N 1
ATOM 4144 C CA . LEU A 1 529 ? 22.622 11.391 -8.641 1.00 88.94 529 LEU A CA 1
ATOM 4145 C C . LEU A 1 529 ? 23.510 10.158 -8.880 1.00 88.94 529 LEU A C 1
ATOM 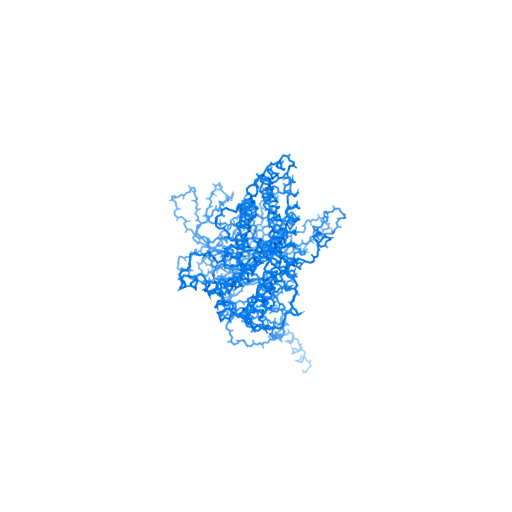4147 O O . LEU A 1 529 ? 23.458 9.578 -9.964 1.00 88.94 529 LEU A O 1
ATOM 4151 N N . GLU A 1 530 ? 24.293 9.731 -7.891 1.00 89.69 530 GLU A N 1
ATOM 4152 C CA . GLU A 1 530 ? 25.143 8.534 -7.977 1.00 89.69 530 GLU A CA 1
ATOM 4153 C C . GLU A 1 530 ? 24.362 7.240 -7.675 1.00 89.69 530 GLU A C 1
ATOM 4155 O O . GLU A 1 530 ? 24.908 6.140 -7.781 1.00 89.69 530 GLU A O 1
ATOM 4160 N N . ARG A 1 531 ? 23.087 7.352 -7.275 1.00 90.69 531 ARG A N 1
ATOM 4161 C CA . ARG A 1 531 ? 22.222 6.227 -6.894 1.00 90.69 531 ARG A CA 1
ATOM 4162 C C . ARG A 1 531 ? 21.258 5.861 -8.014 1.00 90.69 531 ARG A C 1
ATOM 4164 O O . ARG A 1 531 ? 20.824 6.716 -8.785 1.00 90.69 531 ARG A O 1
ATOM 4171 N N . SER A 1 532 ? 20.905 4.579 -8.066 1.00 92.69 532 SER A N 1
ATOM 4172 C CA . SER A 1 532 ? 19.856 4.082 -8.951 1.00 92.69 532 SER A CA 1
ATOM 4173 C C . SER A 1 532 ? 18.470 4.523 -8.477 1.00 92.69 532 SER A C 1
ATOM 4175 O O . SER A 1 532 ? 18.257 4.840 -7.301 1.00 92.69 532 SER A O 1
ATOM 4177 N N . LEU A 1 533 ? 17.508 4.503 -9.395 1.00 93.44 533 LEU A N 1
ATOM 4178 C CA . LEU A 1 533 ? 16.120 4.859 -9.137 1.00 93.44 533 LEU A CA 1
ATOM 4179 C C . LEU A 1 533 ? 15.500 3.964 -8.054 1.00 93.44 533 LEU A C 1
ATOM 4181 O O . LEU A 1 533 ? 14.826 4.474 -7.163 1.00 93.44 533 LEU A O 1
ATOM 4185 N N . VAL A 1 534 ? 15.783 2.652 -8.075 1.00 94.00 534 VAL A N 1
ATOM 4186 C CA . VAL A 1 534 ? 15.314 1.706 -7.045 1.00 94.00 534 VAL A CA 1
ATOM 4187 C C . VAL A 1 534 ? 15.884 2.059 -5.670 1.00 94.00 534 VAL A C 1
ATOM 4189 O O . VAL A 1 534 ? 15.144 2.089 -4.690 1.00 94.00 534 VAL A O 1
ATOM 4192 N N . LYS A 1 535 ? 17.182 2.380 -5.577 1.00 92.69 535 LYS A N 1
ATOM 4193 C CA . LYS A 1 535 ? 17.802 2.775 -4.302 1.00 92.69 535 LYS A CA 1
ATOM 4194 C C . LYS A 1 535 ? 17.200 4.068 -3.756 1.00 92.69 535 LYS A C 1
ATOM 4196 O O . LYS A 1 535 ? 16.906 4.135 -2.565 1.00 92.69 535 LYS A O 1
ATOM 4201 N N . GLN A 1 536 ? 16.989 5.066 -4.615 1.00 94.06 536 GLN A N 1
ATOM 4202 C CA . GLN A 1 536 ? 16.372 6.330 -4.214 1.00 94.06 536 GLN A CA 1
ATOM 4203 C C . GLN A 1 536 ? 14.921 6.130 -3.753 1.00 94.06 536 GLN A C 1
ATOM 4205 O O . GLN A 1 536 ? 14.504 6.701 -2.747 1.00 94.06 536 GLN A O 1
ATOM 4210 N N . PHE A 1 537 ? 14.162 5.286 -4.454 1.00 95.44 537 PHE A N 1
ATOM 4211 C CA . PHE A 1 537 ? 12.794 4.945 -4.077 1.00 95.44 537 PHE A CA 1
ATOM 4212 C C . PHE A 1 537 ? 12.724 4.205 -2.732 1.00 95.44 537 PHE A C 1
ATOM 4214 O O . PHE A 1 537 ? 11.917 4.570 -1.882 1.00 95.44 537 PHE A O 1
ATOM 4221 N N . ASN A 1 538 ? 13.610 3.235 -2.488 1.00 94.56 538 ASN A N 1
ATOM 4222 C CA . ASN A 1 538 ? 13.654 2.514 -1.213 1.00 94.56 538 ASN A CA 1
ATOM 4223 C C . ASN A 1 538 ? 13.979 3.452 -0.035 1.00 94.56 538 ASN A C 1
ATOM 4225 O O . ASN A 1 538 ? 13.350 3.364 1.015 1.00 94.56 538 ASN A O 1
ATOM 4229 N N . GLN A 1 539 ? 14.899 4.408 -0.217 1.00 93.50 539 GLN A N 1
ATOM 4230 C CA . GLN A 1 539 ? 15.201 5.420 0.806 1.00 93.50 539 GLN A CA 1
ATOM 4231 C C . GLN A 1 539 ? 14.003 6.324 1.121 1.00 93.50 539 GLN A C 1
ATOM 4233 O O . GLN A 1 539 ? 13.778 6.674 2.283 1.00 93.50 539 GLN A O 1
ATOM 4238 N N . LEU A 1 540 ? 13.232 6.715 0.101 1.00 95.44 540 LEU A N 1
ATOM 4239 C CA . LEU A 1 540 ? 11.974 7.436 0.292 1.00 95.44 540 LEU A CA 1
ATOM 4240 C C . LEU A 1 540 ? 10.976 6.588 1.086 1.00 95.44 540 LEU A C 1
ATOM 4242 O O . LEU A 1 540 ? 10.376 7.092 2.032 1.00 95.44 540 LEU A O 1
ATOM 4246 N N . GLU A 1 541 ? 10.811 5.318 0.723 1.00 94.38 541 GLU A N 1
ATOM 4247 C CA . GLU A 1 541 ? 9.883 4.410 1.394 1.00 94.38 541 GLU A CA 1
ATOM 4248 C C . GLU A 1 541 ? 10.227 4.228 2.879 1.00 94.38 541 GLU A C 1
ATOM 4250 O O . GLU A 1 541 ? 9.345 4.317 3.735 1.00 94.38 541 GLU A O 1
ATOM 4255 N N . ASP A 1 542 ? 11.503 4.032 3.203 1.00 94.38 542 ASP A N 1
ATOM 4256 C CA . ASP A 1 542 ? 11.958 3.899 4.589 1.00 94.38 542 ASP A CA 1
ATOM 4257 C C . ASP A 1 542 ? 11.750 5.197 5.381 1.00 94.38 542 ASP A C 1
ATOM 4259 O O . ASP A 1 542 ? 11.279 5.167 6.521 1.00 94.38 542 ASP A O 1
ATOM 4263 N N . SER A 1 543 ? 12.006 6.348 4.754 1.00 94.19 543 SER A N 1
ATOM 4264 C CA . SER A 1 543 ? 11.765 7.658 5.371 1.00 94.19 543 SER A CA 1
ATOM 4265 C C . SER A 1 543 ? 10.272 7.902 5.632 1.00 94.19 543 SER A C 1
ATOM 4267 O O . SER A 1 543 ? 9.905 8.435 6.679 1.00 94.19 543 SER A O 1
ATOM 4269 N N . LEU A 1 544 ? 9.394 7.494 4.706 1.00 94.38 544 LEU A N 1
ATOM 4270 C CA . LEU A 1 544 ? 7.938 7.567 4.872 1.00 94.38 544 LEU A CA 1
ATOM 4271 C C . LEU A 1 544 ? 7.459 6.677 6.023 1.00 94.38 544 LEU A C 1
ATOM 4273 O O . LEU A 1 544 ? 6.635 7.112 6.830 1.00 94.38 544 LEU A O 1
ATOM 4277 N N . LYS A 1 545 ? 7.997 5.455 6.132 1.00 92.06 545 LYS A N 1
ATOM 4278 C CA . LYS A 1 545 ? 7.700 4.543 7.246 1.00 92.06 545 LYS A CA 1
ATOM 4279 C C . LYS A 1 545 ? 8.090 5.162 8.585 1.00 92.06 545 LYS A C 1
ATOM 4281 O O . LYS A 1 545 ? 7.287 5.131 9.510 1.00 92.06 545 LYS A O 1
ATOM 4286 N N . GLU A 1 546 ? 9.279 5.756 8.687 1.00 92.56 546 GLU A N 1
ATOM 4287 C CA . GLU A 1 546 ? 9.731 6.435 9.910 1.00 92.56 546 GLU A CA 1
ATOM 4288 C C . GLU A 1 546 ? 8.823 7.628 10.262 1.00 92.56 546 GLU A C 1
ATOM 4290 O O . GLU A 1 546 ? 8.387 7.761 11.408 1.00 92.56 546 GLU A O 1
ATOM 4295 N N . ALA A 1 547 ? 8.473 8.459 9.273 1.00 92.69 547 ALA A N 1
ATOM 4296 C CA . ALA A 1 547 ? 7.622 9.631 9.469 1.00 92.69 547 ALA A CA 1
ATOM 4297 C C . ALA A 1 547 ? 6.209 9.272 9.956 1.00 92.69 547 ALA A C 1
ATOM 4299 O O . ALA A 1 547 ? 5.700 9.913 10.875 1.00 92.69 547 ALA A O 1
ATOM 4300 N N . PHE A 1 548 ? 5.585 8.234 9.391 1.00 91.00 548 PHE A N 1
ATOM 4301 C CA . PHE A 1 548 ? 4.239 7.806 9.791 1.00 91.00 548 PHE A CA 1
ATOM 4302 C C . PHE A 1 548 ? 4.213 6.889 11.025 1.00 91.00 548 PHE A C 1
ATOM 4304 O O . PHE A 1 548 ? 3.163 6.745 11.654 1.00 91.00 548 PHE A O 1
ATOM 4311 N N . LEU A 1 549 ? 5.358 6.341 11.447 1.00 89.06 549 LEU A N 1
ATOM 4312 C CA . LEU A 1 549 ? 5.479 5.608 12.711 1.00 89.06 549 LEU A CA 1
ATOM 4313 C C . LEU A 1 549 ? 5.425 6.537 13.940 1.00 89.06 549 LEU A C 1
ATOM 4315 O O . LEU A 1 549 ? 4.996 6.121 15.020 1.00 89.06 549 LEU A O 1
ATOM 4319 N N . MET A 1 550 ? 5.829 7.802 13.804 1.00 87.69 550 MET A N 1
ATOM 4320 C CA . MET A 1 550 ? 5.790 8.756 14.919 1.00 87.69 550 MET A CA 1
ATOM 4321 C C . MET A 1 550 ? 4.365 9.068 15.401 1.00 87.69 550 MET A C 1
ATOM 4323 O O . MET A 1 550 ? 4.129 8.968 16.611 1.00 87.69 550 MET A O 1
ATOM 4327 N N . PRO A 1 551 ? 3.384 9.348 14.520 1.00 86.00 551 PRO A N 1
ATOM 4328 C CA . PRO A 1 551 ? 1.989 9.429 14.934 1.00 86.00 551 PRO A CA 1
ATOM 4329 C C . PRO A 1 551 ? 1.485 8.163 15.614 1.00 86.00 551 PRO A C 1
ATOM 4331 O O . PRO A 1 551 ? 0.878 8.232 16.682 1.00 86.00 551 PRO A O 1
ATOM 4334 N N . PHE A 1 552 ? 1.831 7.004 15.051 1.00 87.06 552 PHE A N 1
ATOM 4335 C CA . PHE A 1 552 ? 1.447 5.708 15.593 1.00 87.06 552 PHE A CA 1
ATOM 4336 C C . PHE A 1 552 ? 1.916 5.511 17.043 1.00 87.06 552 PHE A C 1
ATOM 4338 O O . PHE A 1 552 ? 1.142 5.119 17.917 1.00 87.06 552 PHE A O 1
ATOM 4345 N N . THR A 1 553 ? 3.184 5.809 17.329 1.00 88.06 553 THR A N 1
ATOM 4346 C CA . THR A 1 553 ? 3.757 5.662 18.677 1.00 88.06 553 THR A CA 1
ATOM 4347 C C . THR A 1 553 ? 3.237 6.721 19.649 1.00 88.06 553 THR A C 1
ATOM 4349 O O . THR A 1 553 ? 2.903 6.395 20.789 1.00 88.06 553 THR A O 1
ATOM 4352 N N . THR A 1 554 ? 3.099 7.968 19.194 1.00 87.62 554 THR A N 1
ATOM 4353 C CA . THR A 1 554 ? 2.630 9.090 20.021 1.00 87.62 554 THR A CA 1
ATOM 4354 C C . THR A 1 554 ? 1.195 8.868 20.488 1.00 87.62 554 THR A C 1
ATOM 4356 O O . THR A 1 554 ? 0.912 8.986 21.679 1.00 87.62 554 THR A O 1
ATOM 4359 N N . ILE A 1 555 ? 0.298 8.475 19.583 1.00 88.62 555 ILE A N 1
ATOM 4360 C CA . ILE A 1 555 ? -1.114 8.237 19.908 1.00 88.62 555 ILE A CA 1
ATOM 4361 C C . ILE A 1 555 ? -1.257 7.012 20.812 1.00 88.62 555 ILE A C 1
ATOM 4363 O O . ILE A 1 555 ? -1.989 7.063 21.797 1.00 88.62 555 ILE A O 1
ATOM 4367 N N . SER A 1 556 ? -0.482 5.953 20.557 1.00 88.00 556 SER A N 1
ATOM 4368 C CA . SER A 1 556 ? -0.451 4.772 21.433 1.00 88.00 556 SER A CA 1
ATOM 4369 C C . SER A 1 556 ? -0.053 5.118 22.871 1.00 88.00 556 SER A C 1
ATOM 4371 O O . SER A 1 556 ? -0.565 4.511 23.805 1.00 88.00 556 SER A O 1
ATOM 4373 N N . SER A 1 557 ? 0.836 6.100 23.062 1.00 86.00 557 SER A N 1
ATOM 4374 C CA . SER A 1 557 ? 1.271 6.537 24.395 1.00 86.00 557 SER A CA 1
ATOM 4375 C C . SER A 1 557 ? 0.268 7.437 25.125 1.00 86.00 557 SER A C 1
ATOM 4377 O O . SER A 1 557 ? 0.398 7.634 26.327 1.00 86.00 557 SER A O 1
ATOM 4379 N N . GLN A 1 558 ? -0.719 7.996 24.417 1.00 85.81 558 GLN A N 1
ATOM 4380 C CA . GLN A 1 558 ? -1.726 8.887 25.001 1.00 85.81 558 GLN A CA 1
ATOM 4381 C C . GLN A 1 558 ? -2.970 8.151 25.503 1.00 85.81 558 GLN A C 1
ATOM 4383 O O . GLN A 1 558 ? -3.773 8.749 26.219 1.00 85.81 558 GLN A O 1
ATOM 4388 N N . ILE A 1 559 ? -3.131 6.873 25.157 1.00 85.62 559 ILE A N 1
ATOM 4389 C CA . ILE A 1 559 ? -4.277 6.074 25.589 1.00 85.62 559 ILE A CA 1
ATOM 4390 C C . ILE A 1 559 ? -3.941 5.413 26.926 1.00 85.62 559 ILE A C 1
ATOM 4392 O O . ILE A 1 559 ? -3.011 4.611 27.025 1.00 85.62 559 ILE A O 1
ATOM 4396 N N . HIS A 1 560 ? -4.712 5.751 27.958 1.00 82.62 560 HIS A N 1
ATOM 4397 C CA . HIS A 1 560 ? -4.488 5.305 29.334 1.00 82.62 560 HIS A CA 1
ATOM 4398 C C . HIS A 1 560 ? -5.695 4.532 29.864 1.00 82.62 560 HIS A C 1
ATOM 4400 O O . HIS A 1 560 ? -6.826 4.763 29.441 1.00 82.62 560 HIS A O 1
ATOM 4406 N N . CYS A 1 561 ? -5.466 3.631 30.821 1.00 82.06 561 CYS A N 1
ATOM 4407 C CA . CYS A 1 561 ? -6.550 2.950 31.521 1.00 82.06 561 CYS A CA 1
ATOM 4408 C C . CYS A 1 561 ? -7.161 3.866 32.584 1.00 82.06 561 CYS A C 1
ATOM 4410 O O . CYS A 1 561 ? -6.475 4.249 33.529 1.00 82.06 561 CYS A O 1
ATOM 4412 N N . GLN A 1 562 ? -8.446 4.191 32.433 1.00 79.12 562 GLN A N 1
ATOM 4413 C CA . GLN A 1 562 ? -9.223 4.969 33.404 1.00 79.12 562 GLN A CA 1
ATOM 4414 C C . GLN A 1 562 ? -9.773 4.089 34.528 1.00 79.12 562 GLN A C 1
ATOM 4416 O O . GLN A 1 562 ? -9.882 4.538 35.665 1.00 79.12 562 GLN A O 1
ATOM 4421 N N . GLY A 1 563 ? -10.119 2.835 34.227 1.00 73.81 563 GLY A N 1
ATOM 4422 C CA . GLY A 1 563 ? -10.717 1.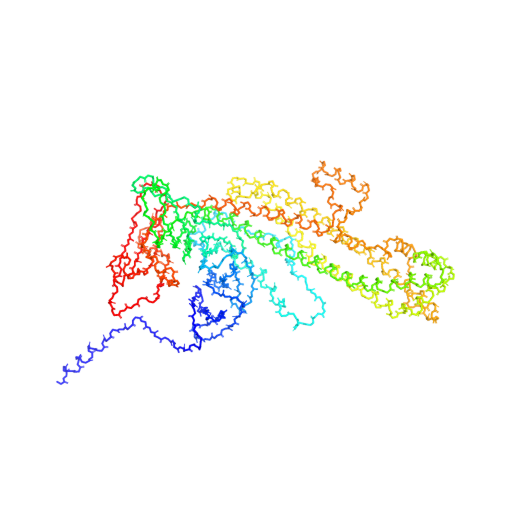945 35.214 1.00 73.81 563 GLY A CA 1
ATOM 4423 C C . GLY A 1 563 ? -10.679 0.477 34.816 1.00 73.81 563 GLY A C 1
ATOM 4424 O O . GLY A 1 563 ? -10.665 0.131 33.635 1.00 73.81 563 GLY A O 1
ATOM 4425 N N . LEU A 1 564 ? -10.682 -0.377 35.837 1.00 81.38 564 LEU A N 1
ATOM 4426 C CA . LEU A 1 564 ? -10.764 -1.829 35.735 1.00 81.38 564 LEU A CA 1
ATOM 4427 C C . LEU A 1 564 ? -11.911 -2.317 36.615 1.00 81.38 564 LEU A C 1
ATOM 4429 O O . LEU A 1 564 ? -11.969 -1.991 37.801 1.00 81.38 564 LEU A O 1
ATOM 4433 N N . LEU A 1 565 ? -12.762 -3.160 36.043 1.00 81.31 565 LEU A N 1
ATOM 4434 C CA . LEU A 1 565 ? -13.815 -3.867 36.749 1.00 81.31 565 LEU A CA 1
ATOM 4435 C C . LEU A 1 565 ? -13.640 -5.384 36.547 1.00 81.31 565 LEU A C 1
ATOM 4437 O O . LEU A 1 565 ? -13.896 -5.881 35.446 1.00 81.31 565 LEU A O 1
ATOM 4441 N N . PRO A 1 566 ? -13.204 -6.139 37.570 1.00 79.75 566 PRO A N 1
ATOM 4442 C CA . PRO A 1 566 ? -13.210 -7.597 37.508 1.00 79.75 566 PRO A CA 1
ATOM 4443 C C . PRO A 1 566 ? -14.661 -8.101 37.527 1.00 79.75 566 PRO A C 1
ATOM 4445 O O . PRO A 1 566 ? -15.419 -7.749 38.429 1.00 79.75 566 PRO A O 1
ATOM 4448 N N . LEU A 1 567 ? -15.057 -8.900 36.529 1.00 81.31 567 LEU A N 1
ATOM 4449 C CA . LEU A 1 567 ? -16.443 -9.362 36.375 1.00 81.31 567 LEU A CA 1
ATOM 4450 C C . LEU A 1 567 ? -16.686 -10.668 37.130 1.00 81.31 567 LEU A C 1
ATOM 4452 O O . LEU A 1 567 ? -17.526 -10.724 38.024 1.00 81.31 567 LEU A O 1
ATOM 4456 N N . TYR A 1 568 ? -15.944 -11.720 36.785 1.00 78.56 568 TYR A N 1
ATOM 4457 C CA . TYR A 1 568 ? -16.014 -13.003 37.481 1.00 78.56 568 TYR A CA 1
ATOM 4458 C C . TYR A 1 568 ? -14.699 -13.787 37.342 1.00 78.56 568 TYR A C 1
ATOM 4460 O O . TYR A 1 568 ? -14.014 -13.674 36.317 1.00 78.56 568 TYR A O 1
ATOM 4468 N N . PRO A 1 569 ? -14.326 -14.589 38.356 1.00 77.81 569 PRO A N 1
ATOM 4469 C CA . PRO A 1 569 ? -13.168 -15.468 38.283 1.00 77.81 569 PRO A CA 1
ATOM 4470 C C . PRO A 1 569 ? -13.462 -16.696 37.411 1.00 77.81 569 PRO A C 1
ATOM 4472 O O . PRO A 1 569 ? -14.578 -17.212 37.383 1.00 77.81 569 PRO A O 1
ATOM 4475 N N . VAL A 1 570 ? -12.440 -17.190 36.720 1.00 71.94 570 VAL A N 1
ATOM 4476 C CA . VAL A 1 570 ? -12.480 -18.406 35.904 1.00 71.94 570 VAL A CA 1
ATOM 4477 C C . VAL A 1 570 ? -11.598 -19.450 36.585 1.00 71.94 570 VAL A C 1
ATOM 4479 O O . VAL A 1 570 ? -10.416 -19.208 36.835 1.00 71.94 570 VAL A O 1
ATOM 4482 N N . THR A 1 571 ? -12.160 -20.614 36.914 1.00 60.22 571 THR A N 1
ATOM 4483 C CA . THR A 1 571 ? -11.382 -21.736 37.454 1.00 60.22 571 THR A CA 1
ATOM 4484 C C . THR A 1 571 ? -10.524 -22.347 36.344 1.00 60.22 571 THR A C 1
ATOM 4486 O O . THR A 1 571 ? -10.953 -22.465 35.194 1.00 60.22 571 THR A O 1
ATOM 4489 N N . SER A 1 572 ? -9.289 -22.728 36.687 1.00 52.50 572 SER A N 1
ATOM 4490 C CA . SER A 1 572 ? -8.212 -23.151 35.773 1.00 52.50 572 SER A CA 1
ATOM 4491 C C . SER A 1 572 ? -8.574 -24.247 34.761 1.00 52.50 572 SER A C 1
ATOM 4493 O O . SER A 1 572 ? -7.878 -24.389 33.758 1.00 52.50 572 SER A O 1
ATOM 4495 N N . ASP A 1 573 ? -9.668 -24.977 34.976 1.00 43.78 573 ASP A N 1
ATOM 4496 C CA . ASP A 1 573 ? -10.100 -26.098 34.137 1.00 43.78 573 ASP A CA 1
ATOM 4497 C C . ASP A 1 573 ? -10.890 -25.671 32.880 1.00 43.78 573 ASP A C 1
ATOM 4499 O O . ASP A 1 573 ? -11.177 -26.508 32.029 1.00 43.78 573 ASP A O 1
ATOM 4503 N N . THR A 1 574 ? -11.212 -24.379 32.713 1.00 45.88 574 THR A N 1
ATOM 4504 C CA . THR A 1 574 ? -12.079 -23.872 31.620 1.00 45.88 574 THR A CA 1
ATOM 4505 C C . THR A 1 574 ? -11.392 -22.939 30.614 1.00 45.88 574 THR A C 1
ATOM 4507 O O . THR A 1 574 ? -12.056 -22.296 29.806 1.00 45.88 574 THR A O 1
ATOM 4510 N N . PHE A 1 575 ? -10.053 -22.914 30.556 1.00 43.38 575 PHE A N 1
ATOM 4511 C CA . PHE A 1 575 ? -9.326 -22.192 29.492 1.00 43.38 575 PHE A CA 1
ATOM 4512 C C . PHE A 1 575 ? -9.583 -22.755 28.072 1.00 43.38 575 PHE A C 1
ATOM 4514 O O . PHE A 1 575 ? -9.150 -22.163 27.079 1.00 43.38 575 PHE A O 1
ATOM 4521 N N . SER A 1 576 ? -10.300 -23.880 27.942 1.00 37.03 576 SER A N 1
ATOM 4522 C CA . SER A 1 576 ? -10.703 -24.453 26.659 1.00 37.03 576 SER A CA 1
ATOM 4523 C C . SER A 1 576 ? -11.965 -23.789 26.086 1.00 37.03 576 SER A C 1
ATOM 4525 O O . SER A 1 576 ? -13.090 -24.234 26.297 1.00 37.03 576 SER A O 1
ATOM 4527 N N . SER A 1 577 ? -11.740 -22.769 25.259 1.00 40.88 577 SER A N 1
ATOM 4528 C CA . SER A 1 577 ? -12.504 -22.437 24.038 1.00 40.88 577 SER A CA 1
ATOM 4529 C C . SER A 1 577 ? -13.991 -22.051 24.094 1.00 40.88 577 SER A C 1
ATOM 4531 O O . SER A 1 577 ? -14.507 -21.644 23.055 1.00 40.88 577 SER A O 1
ATOM 4533 N N . THR A 1 578 ? -14.703 -22.112 25.219 1.00 45.75 578 THR A N 1
ATOM 4534 C CA . THR A 1 578 ? -16.100 -21.640 25.251 1.00 45.75 578 THR A CA 1
ATOM 4535 C C . THR A 1 578 ? -16.139 -20.131 25.462 1.00 45.75 578 THR A C 1
ATOM 4537 O O . THR A 1 578 ? -16.093 -19.642 26.589 1.00 45.75 578 THR A O 1
ATOM 4540 N N . CYS A 1 579 ? -16.181 -19.387 24.357 1.00 53.97 579 CYS A N 1
ATOM 4541 C CA . CYS A 1 579 ? -16.400 -17.945 24.356 1.00 53.97 579 CYS A CA 1
ATOM 4542 C C . CYS A 1 579 ? -17.765 -17.667 25.002 1.00 53.97 579 CYS A C 1
ATOM 4544 O O . CYS A 1 579 ? -18.800 -17.976 24.416 1.00 53.97 579 CYS A O 1
ATOM 4546 N N . THR A 1 580 ? -17.790 -17.156 26.234 1.00 61.72 580 THR A N 1
ATOM 4547 C CA . THR A 1 580 ? -19.052 -16.764 26.872 1.00 61.72 580 THR A CA 1
ATOM 4548 C C . THR A 1 580 ? -19.712 -15.664 26.042 1.00 61.72 580 THR A C 1
ATOM 4550 O O . THR A 1 580 ? -19.005 -14.726 25.649 1.00 61.72 580 THR A O 1
ATOM 4553 N N . PRO A 1 581 ? -21.031 -15.719 25.795 1.00 66.50 581 PRO A N 1
ATOM 4554 C CA . PRO A 1 581 ? -21.701 -14.681 25.032 1.00 66.50 581 PRO A CA 1
ATOM 4555 C C . PRO A 1 581 ? -21.574 -13.352 25.781 1.00 66.50 581 PRO A C 1
ATOM 4557 O O . PRO A 1 581 ? -21.859 -13.250 26.979 1.00 66.50 581 PRO A O 1
ATOM 4560 N N . THR A 1 582 ? -21.068 -12.346 25.073 1.00 76.25 582 THR A N 1
ATOM 4561 C CA . THR A 1 582 ? -20.872 -10.991 25.589 1.00 76.25 582 THR A CA 1
ATOM 4562 C C . THR A 1 582 ? -21.287 -9.982 24.532 1.00 76.25 582 THR A C 1
ATOM 4564 O O . THR A 1 582 ? -20.972 -10.131 23.348 1.00 76.25 582 THR A O 1
ATOM 4567 N N . SER A 1 583 ? -21.970 -8.925 24.953 1.00 75.69 583 SER A N 1
ATOM 4568 C CA . SER A 1 583 ? -22.358 -7.802 24.107 1.00 75.69 583 SER A CA 1
ATOM 4569 C C . SER A 1 583 ? -21.934 -6.493 24.750 1.00 75.69 583 SER A C 1
ATOM 4571 O O . SER A 1 583 ? -21.951 -6.358 25.971 1.00 75.69 583 SER A O 1
ATOM 4573 N N . ILE A 1 584 ? -21.531 -5.541 23.917 1.00 76.94 584 ILE A N 1
ATOM 4574 C CA . ILE A 1 584 ? -21.261 -4.172 24.336 1.00 76.94 584 ILE A CA 1
ATOM 4575 C C . ILE A 1 584 ? -21.986 -3.283 23.340 1.00 76.94 584 ILE A C 1
ATOM 4577 O O . ILE A 1 584 ? -21.701 -3.369 22.143 1.00 76.94 584 ILE A O 1
ATOM 4581 N N . SER A 1 585 ? -22.895 -2.446 23.820 1.00 71.00 585 SER A N 1
ATOM 4582 C CA . SER A 1 585 ? -23.640 -1.511 22.984 1.00 71.00 585 SER A CA 1
ATOM 4583 C C . SER A 1 585 ? -23.735 -0.136 23.637 1.00 71.00 585 SER A C 1
ATOM 4585 O O . SER A 1 585 ? -23.552 0.031 24.844 1.00 71.00 585 SER A O 1
ATOM 4587 N N . PHE A 1 586 ? -23.986 0.865 22.797 1.00 68.75 586 PHE A N 1
ATOM 4588 C CA . PHE A 1 586 ? -24.076 2.266 23.188 1.00 68.75 586 PHE A CA 1
ATOM 4589 C C . PHE A 1 586 ? -25.456 2.785 22.809 1.00 68.75 586 PHE A C 1
ATOM 4591 O O . PHE A 1 586 ? -25.800 2.784 21.624 1.00 68.75 586 PHE A O 1
ATOM 4598 N N . TYR A 1 587 ? -26.221 3.251 23.795 1.00 65.06 587 TYR A N 1
ATOM 4599 C CA . TYR A 1 587 ? -27.524 3.866 23.557 1.00 65.06 587 TYR A CA 1
ATOM 4600 C C . TYR A 1 587 ? -27.517 5.334 23.948 1.00 65.06 587 TYR A C 1
ATOM 4602 O O . TYR A 1 587 ? -26.814 5.768 24.863 1.00 65.06 587 TYR A O 1
ATOM 4610 N N . LYS A 1 588 ? -28.332 6.095 23.225 1.00 61.06 588 LYS A N 1
ATOM 4611 C CA . LYS A 1 588 ? -28.664 7.469 23.569 1.00 61.06 588 LYS A CA 1
ATOM 4612 C C . LYS A 1 588 ? -29.805 7.436 24.581 1.00 61.06 588 LYS A C 1
ATOM 4614 O O . LYS A 1 588 ? -30.819 6.795 24.314 1.00 61.06 588 LYS A O 1
ATOM 4619 N N . ASP A 1 589 ? -29.655 8.121 25.710 1.00 58.91 589 ASP A N 1
ATOM 4620 C CA . ASP A 1 589 ? -30.760 8.259 26.660 1.00 58.91 589 ASP A CA 1
ATOM 4621 C C . ASP A 1 589 ? -31.859 9.147 26.034 1.00 58.91 589 ASP A C 1
ATOM 4623 O O . ASP A 1 589 ? -31.607 10.300 25.676 1.00 58.91 589 ASP A O 1
ATOM 4627 N N . GLU A 1 590 ? -33.082 8.622 25.881 1.00 49.38 590 GLU A N 1
ATOM 4628 C CA . GLU A 1 590 ? -34.230 9.373 25.330 1.00 49.38 590 GLU A CA 1
ATOM 4629 C C . GLU A 1 590 ? -34.908 10.307 26.359 1.00 49.38 590 GLU A C 1
ATOM 4631 O O . GLU A 1 590 ? -35.738 11.139 25.994 1.00 49.38 590 GLU A O 1
ATOM 4636 N N . ASP A 1 591 ? -34.522 10.236 27.637 1.00 42.81 591 ASP A N 1
ATOM 4637 C CA . ASP A 1 591 ? -35.267 10.848 28.749 1.00 42.81 591 ASP A CA 1
ATOM 4638 C C . ASP A 1 591 ? -34.947 12.332 29.049 1.00 42.81 591 ASP A C 1
ATOM 4640 O O . ASP A 1 591 ? -35.504 12.909 29.986 1.00 42.81 591 ASP A O 1
ATOM 4644 N N . SER A 1 592 ? -34.106 13.023 28.268 1.00 40.41 592 SER A N 1
ATOM 4645 C CA . SER A 1 592 ? -33.830 14.453 28.501 1.00 40.41 592 SER A CA 1
ATOM 4646 C C . SER A 1 592 ? -34.856 15.366 27.804 1.00 40.41 592 SER A C 1
ATOM 4648 O O . SER A 1 592 ? -34.530 16.057 26.841 1.00 40.41 592 SER A O 1
ATOM 4650 N N . GLN A 1 593 ? -36.099 15.409 28.301 1.00 36.88 593 GLN A N 1
ATOM 4651 C CA . GLN A 1 593 ? -37.128 16.393 27.893 1.00 36.88 593 GLN A CA 1
ATOM 4652 C C . GLN A 1 593 ? -36.911 17.812 28.474 1.00 36.88 593 GLN A C 1
ATOM 4654 O O . GLN A 1 593 ? -37.816 18.645 28.443 1.00 36.88 593 GLN A O 1
ATOM 4659 N N . HIS A 1 594 ? -35.718 18.127 28.988 1.00 37.44 594 HIS A N 1
ATOM 4660 C CA . HIS A 1 594 ? -35.359 19.478 29.420 1.00 37.44 594 HIS A CA 1
ATOM 4661 C C . HIS A 1 594 ? -34.266 20.053 28.516 1.00 37.44 594 HIS A C 1
ATOM 4663 O O . HIS A 1 594 ? -33.192 19.476 28.378 1.00 37.44 594 HIS A O 1
ATOM 4669 N N . GLU A 1 595 ? -34.579 21.196 27.905 1.00 39.25 595 GLU A N 1
ATOM 4670 C CA . GLU A 1 595 ? -33.882 21.855 26.791 1.00 39.25 595 GLU A CA 1
ATOM 4671 C C . GLU A 1 595 ? -32.429 22.322 27.045 1.00 39.25 595 GLU A C 1
ATOM 4673 O O . GLU A 1 595 ? -31.923 23.065 26.220 1.00 39.25 595 GLU A O 1
ATOM 4678 N N . ASP A 1 596 ? -31.710 21.894 28.094 1.00 34.94 596 ASP A N 1
ATOM 4679 C CA . ASP A 1 596 ? -30.379 22.471 28.402 1.00 34.94 596 ASP A CA 1
ATOM 4680 C C . ASP A 1 596 ? -29.336 21.547 29.084 1.00 34.94 596 ASP A C 1
ATOM 4682 O O . ASP A 1 596 ? -28.372 22.037 29.673 1.00 34.94 596 ASP A O 1
ATOM 4686 N N . SER A 1 597 ? -29.430 20.213 29.000 1.00 34.91 597 SER A N 1
ATOM 4687 C CA . SER A 1 597 ? -28.339 19.338 29.486 1.00 34.91 597 SER A CA 1
ATOM 4688 C C . SER A 1 597 ? -27.783 18.412 28.410 1.00 34.91 597 SER A C 1
ATOM 4690 O O . SER A 1 597 ? -28.539 17.764 27.690 1.00 34.91 597 SER A O 1
ATOM 4692 N N . SER A 1 598 ? -26.450 18.348 28.342 1.00 42.25 598 SER A N 1
ATOM 4693 C CA . SER A 1 598 ? -25.636 17.467 27.500 1.00 42.25 598 SER A CA 1
ATOM 4694 C C . SER A 1 598 ? -26.287 16.102 27.269 1.00 42.25 598 SER A C 1
ATOM 4696 O O . SER A 1 598 ? -26.593 15.391 28.224 1.00 42.25 598 SER A O 1
ATOM 4698 N N . HIS A 1 599 ? -26.489 15.733 26.004 1.00 47.41 599 HIS A N 1
ATOM 4699 C CA . HIS A 1 599 ? -26.990 14.412 25.634 1.00 47.41 599 HIS A CA 1
ATOM 4700 C C . HIS A 1 599 ? -26.032 13.331 26.159 1.00 47.41 599 HIS A C 1
ATOM 4702 O O . HIS A 1 599 ? -24.931 13.171 25.631 1.00 47.41 599 HIS A O 1
ATOM 4708 N N . ASN A 1 600 ? -26.440 12.614 27.207 1.00 58.44 600 ASN A N 1
ATOM 4709 C CA . ASN A 1 600 ? -25.644 11.542 27.788 1.00 58.44 600 ASN A CA 1
ATOM 4710 C C . ASN A 1 600 ? -25.830 10.261 26.970 1.00 58.44 600 ASN A C 1
ATOM 4712 O O . ASN A 1 600 ? -26.949 9.821 26.700 1.00 58.44 600 ASN A O 1
ATOM 4716 N N . TRP A 1 601 ? -24.705 9.677 26.569 1.00 63.84 601 TRP A N 1
ATOM 4717 C CA . TRP A 1 601 ? -24.655 8.310 26.076 1.00 63.84 601 TRP A CA 1
ATOM 4718 C C . TRP A 1 601 ? -24.455 7.376 27.262 1.00 63.84 601 TRP A C 1
ATOM 4720 O O . TRP A 1 601 ? -23.685 7.672 28.184 1.00 63.84 601 TRP A O 1
ATOM 4730 N N . THR A 1 602 ? -25.158 6.254 27.219 1.00 70.12 602 THR A N 1
ATOM 4731 C CA . THR A 1 602 ? -25.061 5.209 28.223 1.00 70.12 602 THR A CA 1
ATOM 4732 C C . THR A 1 602 ? -24.429 3.976 27.595 1.00 70.12 602 THR A C 1
ATOM 4734 O O . THR A 1 602 ? -24.906 3.464 26.575 1.00 70.12 602 THR A O 1
ATOM 4737 N N . ASP A 1 603 ? -23.373 3.484 28.237 1.00 73.81 603 ASP A N 1
ATOM 4738 C CA . ASP A 1 603 ? -22.692 2.259 27.843 1.00 73.81 603 ASP A CA 1
ATOM 4739 C C . ASP A 1 603 ? -23.385 1.072 28.518 1.00 73.81 603 ASP A C 1
ATOM 4741 O O . ASP A 1 603 ? -23.576 1.066 29.739 1.00 73.81 603 ASP A O 1
ATOM 4745 N N . TYR A 1 604 ? -23.730 0.053 27.733 1.00 81.44 604 TYR A N 1
ATOM 4746 C CA . TYR A 1 604 ? -24.263 -1.208 28.232 1.00 81.44 604 TYR A CA 1
ATOM 4747 C C . TYR A 1 604 ? -23.286 -2.342 27.934 1.00 81.44 604 TYR A C 1
ATOM 4749 O O . TYR A 1 604 ? -22.925 -2.590 26.783 1.00 81.44 604 TYR A O 1
ATOM 4757 N N . VAL A 1 605 ? -22.875 -3.057 28.979 1.00 82.44 605 VAL A N 1
ATOM 4758 C CA . VAL A 1 605 ? -22.046 -4.262 28.876 1.00 82.44 605 VAL A CA 1
ATOM 4759 C C . VAL A 1 605 ? -22.846 -5.443 29.405 1.00 82.44 605 VAL A C 1
ATOM 4761 O O . VAL A 1 605 ? -23.152 -5.508 30.594 1.00 82.44 605 VAL A O 1
ATOM 4764 N N . CYS A 1 606 ? -23.167 -6.384 28.523 1.00 82.12 606 CYS A N 1
ATOM 4765 C CA . CYS A 1 606 ? -23.884 -7.613 28.843 1.00 82.12 606 CYS A CA 1
ATOM 4766 C C . CYS A 1 606 ? -22.957 -8.819 28.754 1.00 82.12 606 CYS A C 1
ATOM 4768 O O . CYS A 1 606 ? -22.225 -8.976 27.777 1.00 82.12 606 CYS A O 1
ATOM 4770 N N . PHE A 1 607 ? -23.020 -9.711 29.736 1.00 81.19 607 PHE A N 1
ATOM 4771 C CA . PHE A 1 607 ? -22.241 -10.947 29.738 1.00 81.19 607 PHE A CA 1
ATOM 4772 C C . PHE A 1 607 ? -22.981 -12.071 30.460 1.00 81.19 607 PHE A C 1
ATOM 4774 O O . PHE A 1 607 ? -23.600 -11.856 31.502 1.00 81.19 607 PHE A O 1
ATOM 4781 N N . LYS A 1 608 ? -22.890 -13.293 29.925 1.00 80.06 608 LYS A N 1
ATOM 4782 C CA . LYS A 1 608 ? -23.311 -14.499 30.652 1.00 80.06 608 LYS A CA 1
ATOM 4783 C C . LYS A 1 608 ? -22.250 -14.853 31.687 1.00 80.06 608 LYS A C 1
ATOM 4785 O O . LYS A 1 608 ? -21.060 -14.913 31.371 1.00 80.06 608 LYS A O 1
ATOM 4790 N N . ILE A 1 609 ? -22.690 -15.101 32.913 1.00 77.50 609 ILE A N 1
ATOM 4791 C CA . ILE A 1 609 ? -21.832 -15.569 33.998 1.00 77.50 609 ILE A CA 1
ATOM 4792 C C . ILE A 1 609 ? -21.798 -17.102 33.931 1.00 77.50 609 ILE A C 1
ATOM 4794 O O . ILE A 1 609 ? -22.864 -17.717 33.944 1.00 77.50 609 ILE A O 1
ATOM 4798 N N . PRO A 1 610 ? -20.616 -17.741 33.831 1.00 72.62 610 PRO A N 1
ATOM 4799 C CA . PRO A 1 610 ? -20.513 -19.195 33.878 1.00 72.62 610 PRO A CA 1
ATOM 4800 C C . PRO A 1 610 ? -21.045 -19.752 35.197 1.00 72.62 610 PRO A C 1
ATOM 4802 O O . PRO A 1 610 ? -20.715 -19.237 36.269 1.00 72.62 610 PRO A O 1
ATOM 4805 N N . ASP A 1 611 ? -21.814 -20.835 35.119 1.00 65.88 611 ASP A N 1
ATOM 4806 C CA . ASP A 1 611 ? -22.369 -21.482 36.304 1.00 65.88 611 ASP A CA 1
ATOM 4807 C C . ASP A 1 611 ? -21.250 -21.895 37.271 1.00 65.88 611 ASP A C 1
ATOM 4809 O O . ASP A 1 611 ? -20.294 -22.582 36.904 1.00 65.88 611 ASP A O 1
ATOM 4813 N N . GLY A 1 612 ? -21.373 -21.467 38.529 1.00 60.22 612 GLY A N 1
ATOM 4814 C CA . GLY A 1 612 ? -20.401 -21.768 39.583 1.00 60.22 612 GLY A CA 1
ATOM 4815 C C . GLY A 1 612 ? -19.267 -20.754 39.770 1.00 60.22 612 GLY A C 1
ATOM 4816 O O . GLY A 1 612 ? -18.528 -20.895 40.741 1.00 60.22 612 GLY A O 1
ATOM 4817 N N . SER A 1 613 ? -19.136 -19.709 38.939 1.00 64.06 613 SER A N 1
ATOM 4818 C CA . SER A 1 613 ? -18.123 -18.657 39.166 1.00 64.06 613 SER A CA 1
ATOM 4819 C C . SER A 1 613 ? -18.497 -17.692 40.304 1.00 64.06 613 SER A C 1
ATOM 4821 O O . SER A 1 613 ? -17.620 -17.221 41.028 1.00 64.06 613 SER A O 1
ATOM 4823 N N . LEU A 1 614 ? -19.797 -17.438 40.502 1.00 61.84 614 LEU A N 1
ATOM 4824 C CA . LEU A 1 614 ? -20.352 -16.558 41.545 1.00 61.84 614 LEU A CA 1
ATOM 4825 C C . LEU A 1 614 ? -21.347 -17.273 42.483 1.00 61.84 614 LEU A C 1
ATOM 4827 O O . LEU A 1 614 ? -22.115 -16.620 43.179 1.00 61.84 614 LEU A O 1
ATOM 4831 N N . ASN A 1 615 ? -21.340 -18.612 42.521 1.00 62.84 615 ASN A N 1
ATOM 4832 C CA . ASN A 1 615 ? -22.334 -19.457 43.216 1.00 62.84 615 ASN A CA 1
ATOM 4833 C C . ASN A 1 615 ? -23.798 -19.286 42.751 1.00 62.84 615 ASN A C 1
ATOM 4835 O O . ASN A 1 615 ? -24.696 -19.866 43.361 1.00 62.84 615 ASN A O 1
ATOM 4839 N N . GLU A 1 616 ? -24.042 -18.557 41.663 1.00 64.75 616 GLU A N 1
ATOM 4840 C CA . GLU A 1 616 ? -25.346 -18.429 41.005 1.00 64.75 616 GLU A CA 1
ATOM 4841 C C . GLU A 1 616 ? -25.370 -19.223 39.686 1.00 64.75 616 GLU A C 1
ATOM 4843 O O . GLU A 1 616 ? -24.313 -19.546 39.130 1.00 64.75 616 GLU A O 1
ATOM 4848 N N . ARG A 1 617 ? -26.571 -19.584 39.214 1.00 67.38 617 ARG A N 1
ATOM 4849 C CA . ARG A 1 617 ? -26.793 -20.320 37.958 1.00 67.38 617 ARG A CA 1
ATOM 4850 C C . ARG A 1 617 ? -27.632 -19.484 37.003 1.00 67.38 617 ARG A C 1
ATOM 4852 O O . ARG A 1 617 ? -28.517 -18.769 37.455 1.00 67.38 617 ARG A O 1
ATOM 4859 N N . ASN A 1 618 ? -27.383 -19.606 35.700 1.00 74.19 618 ASN A N 1
ATOM 4860 C CA . ASN A 1 618 ? -28.196 -18.971 34.655 1.00 74.19 618 ASN A CA 1
ATOM 4861 C C . ASN A 1 618 ? -28.372 -17.441 34.812 1.00 74.19 618 ASN A C 1
ATOM 4863 O O . ASN A 1 618 ? -29.435 -16.885 34.517 1.00 74.19 618 ASN A O 1
ATOM 4867 N N . CYS A 1 619 ? -27.310 -16.744 35.230 1.00 80.56 619 CYS A N 1
ATOM 4868 C CA . CYS A 1 619 ? -27.314 -15.289 35.397 1.00 80.56 619 CYS A CA 1
ATOM 4869 C C . CYS A 1 619 ? -26.679 -14.554 34.204 1.00 80.56 619 CYS A C 1
ATOM 4871 O O . CYS A 1 619 ? -25.599 -14.906 33.718 1.00 80.56 619 CYS A O 1
ATOM 4873 N N . ILE A 1 620 ? -27.331 -13.473 33.776 1.00 83.94 620 ILE A N 1
ATOM 4874 C CA . ILE A 1 620 ? -26.803 -12.492 32.825 1.00 83.94 620 ILE A CA 1
ATOM 4875 C C . ILE A 1 620 ? -26.502 -11.209 33.599 1.00 83.94 620 ILE A C 1
ATOM 4877 O O . ILE A 1 620 ? -27.393 -10.609 34.198 1.00 83.94 620 ILE A O 1
ATOM 4881 N N . GLY A 1 621 ? -25.242 -10.783 33.588 1.00 82.31 621 GLY A N 1
ATOM 4882 C CA . GLY A 1 621 ? -24.835 -9.490 34.125 1.00 82.31 621 GLY A CA 1
ATOM 4883 C C . GLY A 1 621 ? -25.037 -8.400 33.084 1.00 82.31 621 GLY A C 1
ATOM 4884 O O . GLY A 1 621 ? -24.554 -8.532 31.959 1.00 82.31 621 GLY A O 1
ATOM 4885 N N . VAL A 1 622 ? -25.727 -7.326 33.463 1.00 84.31 622 VAL A N 1
ATOM 4886 C CA . VAL A 1 622 ? -25.845 -6.104 32.666 1.00 84.31 622 VAL A CA 1
ATOM 4887 C C . VAL A 1 622 ? -25.261 -4.955 33.466 1.00 84.31 622 VAL A C 1
ATOM 4889 O O . VAL A 1 622 ? -25.737 -4.635 34.554 1.00 84.31 622 VAL A O 1
ATOM 4892 N N . ILE A 1 623 ? -24.220 -4.333 32.932 1.00 83.12 623 ILE A N 1
ATOM 4893 C CA . ILE A 1 623 ? -23.598 -3.145 33.505 1.00 83.12 623 ILE A CA 1
ATOM 4894 C C . ILE A 1 623 ? -24.024 -1.952 32.670 1.00 83.12 623 ILE A C 1
ATOM 4896 O O . ILE A 1 623 ? -23.852 -1.952 31.455 1.00 83.12 623 ILE A O 1
ATOM 4900 N N . LYS A 1 624 ? -24.552 -0.943 33.352 1.00 79.94 624 LYS A N 1
ATOM 4901 C CA . LYS A 1 624 ? -24.895 0.365 32.821 1.00 79.94 624 LYS A CA 1
ATOM 4902 C C . LYS A 1 624 ? -23.910 1.391 33.374 1.00 79.94 624 LYS A C 1
ATOM 4904 O O . LYS A 1 624 ? -23.867 1.628 34.587 1.00 79.94 624 LYS A O 1
ATOM 4909 N N . ASP A 1 625 ? -23.166 2.028 32.481 1.00 70.69 625 ASP A N 1
ATOM 4910 C CA . ASP A 1 625 ? -22.298 3.155 32.811 1.00 70.69 625 ASP A CA 1
ATOM 4911 C C . ASP A 1 625 ? -22.823 4.430 32.137 1.00 70.69 625 ASP A C 1
ATOM 4913 O O . ASP A 1 625 ? -22.844 4.548 30.912 1.00 70.69 625 ASP A O 1
ATOM 4917 N N . SER A 1 626 ? -23.310 5.375 32.945 1.00 56.53 626 SER A N 1
ATOM 4918 C CA . SER A 1 626 ? -23.759 6.688 32.476 1.00 56.53 626 SER A CA 1
ATOM 4919 C C . SER A 1 626 ? -22.528 7.571 32.258 1.00 56.53 626 SER A C 1
ATOM 4921 O O . SER A 1 626 ? -21.894 7.974 33.235 1.00 56.53 626 SER A O 1
ATOM 4923 N N . GLY A 1 627 ? -22.183 7.850 30.999 1.00 51.28 627 GLY A N 1
ATOM 4924 C CA . GLY A 1 627 ? -20.871 8.314 30.523 1.00 51.28 627 GLY A CA 1
ATOM 4925 C C . GLY A 1 627 ? -20.343 9.689 30.968 1.00 51.28 627 GLY A C 1
ATOM 4926 O O . GLY A 1 627 ? -19.654 10.343 30.191 1.00 51.28 627 GLY A O 1
ATOM 4927 N N . ASN A 1 628 ? -20.583 10.147 32.198 1.00 46.00 628 ASN A N 1
ATOM 4928 C CA . ASN A 1 628 ? -20.008 11.390 32.718 1.00 46.00 628 ASN A CA 1
ATOM 4929 C C . ASN A 1 628 ? -18.657 11.137 33.407 1.00 46.00 628 ASN A C 1
ATOM 4931 O O . ASN A 1 628 ? -18.547 11.157 34.630 1.00 46.00 628 ASN A O 1
ATOM 4935 N N . CYS A 1 629 ? -17.607 10.917 32.615 1.00 38.22 629 CYS A N 1
ATOM 4936 C CA . CYS A 1 629 ? -16.232 10.822 33.114 1.00 38.22 629 CYS A CA 1
ATOM 4937 C C . CYS A 1 629 ? -15.375 11.992 32.602 1.00 38.22 629 CYS A C 1
ATOM 4939 O O . CYS A 1 629 ? -14.295 11.799 32.056 1.00 38.22 629 CYS A O 1
ATOM 4941 N N . CYS A 1 630 ? -15.862 13.228 32.757 1.00 33.22 630 CYS A N 1
ATOM 4942 C CA . CYS A 1 630 ? -15.073 14.436 32.467 1.00 33.22 630 CYS A CA 1
ATOM 4943 C C . CYS A 1 630 ? -14.558 15.163 33.719 1.00 33.22 630 CYS A C 1
ATOM 4945 O O . CYS A 1 630 ? -13.857 16.165 33.593 1.00 33.22 630 CYS A O 1
ATOM 4947 N N . THR A 1 631 ? -14.838 14.683 34.933 1.00 32.09 631 THR A N 1
ATOM 4948 C CA . THR A 1 631 ? -14.306 15.294 36.159 1.00 32.09 631 THR A CA 1
ATOM 4949 C C . THR A 1 631 ? -13.860 14.226 37.152 1.00 32.09 631 THR A C 1
ATOM 4951 O O . THR A 1 631 ? -14.634 13.376 37.578 1.00 32.09 631 THR A O 1
ATOM 4954 N N . ALA A 1 632 ? -12.595 14.299 37.566 1.00 32.12 632 ALA A N 1
ATOM 4955 C CA . ALA A 1 632 ? -11.948 13.419 38.547 1.00 32.12 632 ALA A CA 1
ATOM 4956 C C . ALA A 1 632 ? -12.521 13.530 39.986 1.00 32.12 632 ALA A C 1
ATOM 4958 O O . ALA A 1 632 ? -11.821 13.269 40.958 1.00 32.12 632 ALA A O 1
ATOM 4959 N N . LEU A 1 633 ? -13.766 13.992 40.148 1.00 29.38 633 LEU A N 1
ATOM 4960 C CA . LEU A 1 633 ? -14.352 14.397 41.432 1.00 29.38 633 LEU A CA 1
ATOM 4961 C C . LEU A 1 633 ? -15.759 13.847 41.696 1.00 29.38 633 LEU A C 1
ATOM 4963 O O . LEU A 1 633 ? -16.275 14.053 42.792 1.00 29.38 633 LEU A O 1
ATOM 4967 N N . SER A 1 634 ? -16.378 13.125 40.762 1.00 29.70 634 SER A N 1
ATOM 4968 C CA . SER A 1 634 ? -17.643 12.436 41.025 1.00 29.70 634 SER A CA 1
ATOM 4969 C C . SER A 1 634 ? -17.467 10.947 40.801 1.00 29.70 634 SER A C 1
ATOM 4971 O O . SER A 1 634 ? -17.204 10.512 39.685 1.00 29.70 634 SER A O 1
ATOM 4973 N N . THR A 1 635 ? -17.636 10.168 41.866 1.00 34.66 635 THR A N 1
ATOM 4974 C CA . THR A 1 635 ? -17.893 8.730 41.795 1.00 34.66 635 THR A CA 1
ATOM 4975 C C . THR A 1 635 ? -19.013 8.493 40.786 1.00 34.66 635 THR A C 1
ATOM 4977 O O . THR A 1 635 ? -20.166 8.835 41.063 1.00 34.66 635 THR A O 1
ATOM 4980 N N . SER A 1 636 ? -18.681 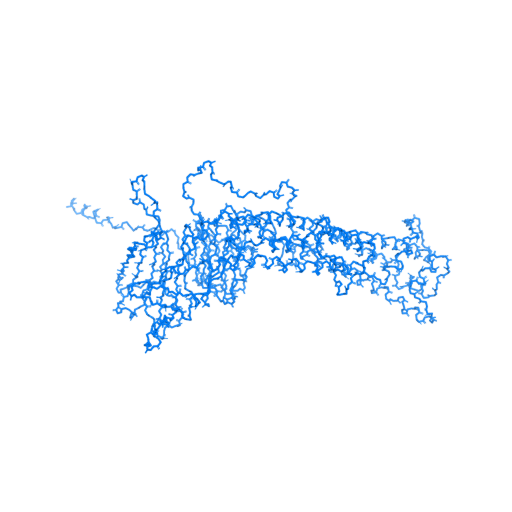7.980 39.604 1.00 44.31 636 SER A N 1
ATOM 4981 C CA . SER A 1 636 ? -19.677 7.551 38.632 1.00 44.31 636 SER A CA 1
ATOM 4982 C C . SER A 1 636 ? -20.528 6.451 39.266 1.00 44.31 636 SER A C 1
ATOM 4984 O O . SER A 1 636 ? -20.020 5.522 39.898 1.00 44.31 636 SER A O 1
ATOM 4986 N N . SER A 1 637 ? -21.850 6.577 39.160 1.00 50.47 637 SER A N 1
ATOM 4987 C CA . SER A 1 637 ? -22.785 5.542 39.589 1.00 50.47 637 SER A CA 1
ATOM 4988 C C . SER A 1 637 ? -22.788 4.429 38.547 1.00 50.47 637 SER A C 1
ATOM 4990 O O . SER A 1 637 ? -23.715 4.323 37.747 1.00 50.47 637 SER A O 1
ATOM 4992 N N . LEU A 1 638 ? -21.723 3.627 38.533 1.00 63.38 638 LEU A N 1
ATOM 4993 C CA . LEU A 1 638 ? -21.687 2.379 37.785 1.00 63.38 638 LEU A CA 1
ATOM 4994 C C . LEU A 1 638 ? -22.816 1.510 38.353 1.00 63.38 638 LEU A C 1
ATOM 4996 O O . LEU A 1 638 ? -22.778 1.103 39.515 1.00 63.38 638 LEU A O 1
ATOM 5000 N N . SER A 1 639 ? -23.878 1.331 37.573 1.00 71.69 639 SER A N 1
ATOM 5001 C CA . SER A 1 639 ? -25.087 0.637 38.012 1.00 71.69 639 SER A CA 1
ATOM 5002 C C . SER A 1 639 ? -25.175 -0.674 37.256 1.00 71.69 639 SER A C 1
ATOM 5004 O O . SER A 1 639 ? -25.124 -0.695 36.035 1.00 71.69 639 SER A O 1
ATOM 5006 N N . GLY A 1 640 ? -25.244 -1.788 37.971 1.00 75.25 640 GLY A N 1
ATOM 5007 C CA . GLY A 1 640 ? -25.366 -3.108 37.367 1.00 75.25 640 GLY A CA 1
ATOM 5008 C C . GLY A 1 640 ? -26.612 -3.807 37.874 1.00 75.25 640 GLY A C 1
ATOM 5009 O O . GLY A 1 640 ? -27.004 -3.617 39.025 1.00 75.25 640 GLY A O 1
ATOM 5010 N N . PHE A 1 641 ? -27.222 -4.626 37.029 1.00 81.75 641 PHE A N 1
ATOM 5011 C CA . PHE A 1 641 ? -28.269 -5.550 37.437 1.00 81.75 641 PHE A CA 1
ATOM 5012 C C . PHE A 1 641 ? -27.973 -6.950 36.903 1.00 81.75 641 PHE A C 1
ATOM 5014 O O . PHE A 1 641 ? -27.403 -7.126 35.826 1.00 81.75 641 PHE A O 1
ATOM 5021 N N . LEU A 1 642 ? -28.342 -7.949 37.699 1.00 82.19 642 LEU A N 1
ATOM 5022 C CA . LEU A 1 642 ? -28.256 -9.360 37.346 1.00 82.19 642 LEU A CA 1
ATOM 5023 C C . LEU A 1 642 ? -29.648 -9.827 36.929 1.00 82.19 642 LEU A C 1
ATOM 5025 O O . LEU A 1 642 ? -30.613 -9.672 37.676 1.00 82.19 642 LEU A O 1
ATOM 5029 N N . LEU A 1 643 ? -29.750 -10.378 35.726 1.00 83.06 643 LEU A N 1
ATOM 5030 C CA . LEU A 1 643 ? -30.955 -11.019 35.220 1.00 83.06 643 LEU A CA 1
ATOM 5031 C C . LEU A 1 643 ? -30.825 -12.525 35.434 1.00 83.06 643 LEU A C 1
ATOM 5033 O O . LEU A 1 643 ? -29.927 -13.153 34.876 1.00 83.06 643 LEU A O 1
ATOM 5037 N N . HIS A 1 644 ? -31.727 -13.103 36.220 1.00 81.19 644 HIS A N 1
ATOM 5038 C CA . HIS A 1 644 ? -31.799 -14.547 36.422 1.00 81.19 644 HIS A CA 1
ATOM 5039 C C . HIS A 1 644 ? -32.749 -15.154 35.390 1.00 81.19 644 HIS A C 1
ATOM 5041 O O . HIS A 1 644 ? -33.932 -14.802 35.355 1.00 81.19 644 HIS A O 1
ATOM 5047 N N . MET A 1 645 ? -32.257 -16.068 34.556 1.00 79.56 645 MET A N 1
ATOM 5048 C CA . MET A 1 645 ? -33.125 -16.811 33.645 1.00 79.56 645 MET A CA 1
ATOM 5049 C C . MET A 1 645 ? -33.729 -18.036 34.343 1.00 79.56 645 MET A C 1
ATOM 5051 O O . MET A 1 645 ? -33.098 -18.591 35.241 1.00 79.56 645 MET A O 1
ATOM 5055 N N . PRO A 1 646 ? -34.935 -18.486 33.964 1.00 81.31 646 PRO A N 1
ATOM 5056 C CA . PRO A 1 646 ? -35.479 -19.733 34.493 1.00 81.31 646 PRO A CA 1
ATOM 5057 C C . PRO A 1 646 ? -34.586 -20.924 34.115 1.00 81.31 646 PRO A C 1
ATOM 5059 O O . PRO A 1 646 ? -34.075 -20.972 32.998 1.00 81.31 646 PRO A O 1
ATOM 5062 N N . ASP A 1 647 ? -34.454 -21.907 35.010 1.00 76.00 647 ASP A N 1
ATOM 5063 C CA . ASP A 1 647 ? -33.572 -23.082 34.849 1.00 76.00 647 ASP A CA 1
ATOM 5064 C C . ASP A 1 647 ? -33.853 -23.925 33.588 1.00 76.00 647 ASP A C 1
ATOM 5066 O O . ASP A 1 647 ? -33.007 -24.700 33.151 1.00 76.00 647 ASP A O 1
ATOM 5070 N N . GLU A 1 648 ? -35.037 -23.773 32.993 1.00 78.50 648 GLU A N 1
ATOM 5071 C CA . GLU A 1 648 ? -35.458 -24.453 31.762 1.00 78.50 648 GLU A CA 1
ATOM 5072 C C . GLU A 1 648 ? -34.831 -23.864 30.489 1.00 78.50 648 GLU A C 1
ATOM 5074 O O . GLU A 1 648 ? -34.872 -24.497 29.433 1.00 78.50 648 GLU A O 1
ATOM 5079 N N . TYR A 1 649 ? -34.262 -22.659 30.571 1.00 78.38 649 TYR A N 1
ATOM 5080 C CA . TYR A 1 649 ? -33.710 -21.937 29.431 1.00 78.38 649 TYR A CA 1
ATOM 5081 C C . TYR A 1 649 ? -32.210 -21.727 29.606 1.00 78.38 649 TYR A C 1
ATOM 5083 O O . TYR A 1 649 ? -31.740 -21.323 30.667 1.00 78.38 649 TYR A O 1
ATOM 5091 N N . GLU A 1 650 ? -31.454 -21.933 28.529 1.00 77.50 650 GLU A N 1
ATOM 5092 C CA . GLU A 1 650 ? -30.034 -21.606 28.476 1.00 77.50 650 GLU A CA 1
ATOM 5093 C C . GLU A 1 650 ? -29.789 -20.460 27.492 1.00 77.50 650 GLU A C 1
ATOM 5095 O O . GLU A 1 650 ? -30.291 -20.449 26.368 1.00 77.50 650 GLU A O 1
ATOM 5100 N N . CYS A 1 651 ? -28.991 -19.480 27.917 1.00 76.12 651 CYS A N 1
ATOM 5101 C CA . CYS A 1 651 ? -28.579 -18.384 27.056 1.00 76.12 651 CYS A CA 1
ATOM 5102 C C . CYS A 1 651 ? -27.469 -18.878 26.121 1.00 76.12 651 CYS A C 1
ATOM 5104 O O . CYS A 1 651 ? -26.373 -19.217 26.587 1.00 76.12 651 CYS A O 1
ATOM 5106 N N . VAL A 1 652 ? -27.781 -18.932 24.824 1.00 76.12 652 VAL A N 1
ATOM 5107 C CA . VAL A 1 652 ? -26.856 -19.345 23.756 1.00 76.12 652 VAL A CA 1
ATOM 5108 C C . VAL A 1 652 ? -26.098 -18.147 23.187 1.00 76.12 652 VAL A C 1
ATOM 5110 O O . VAL A 1 652 ? -24.897 -18.244 22.958 1.00 76.12 652 VAL A O 1
ATOM 5113 N N . ASP A 1 653 ? -26.780 -17.015 22.997 1.00 75.94 653 ASP A N 1
ATOM 5114 C CA . ASP A 1 653 ? -26.194 -15.789 22.456 1.00 75.94 653 ASP A CA 1
ATOM 5115 C C . ASP A 1 653 ? -26.804 -14.539 23.112 1.00 75.94 653 ASP A C 1
ATOM 5117 O O . ASP A 1 653 ? -27.923 -14.577 23.632 1.00 75.94 653 ASP A O 1
ATOM 5121 N N . LEU A 1 654 ? -26.045 -13.442 23.103 1.00 79.81 654 LEU A N 1
ATOM 5122 C CA . LEU A 1 654 ? -26.426 -12.138 23.639 1.00 79.81 654 LEU A CA 1
ATOM 5123 C C . LEU A 1 654 ? -26.041 -11.055 22.637 1.00 79.81 654 LEU A C 1
ATOM 5125 O O . LEU A 1 654 ? -24.861 -10.823 22.375 1.00 79.81 654 LEU A O 1
ATOM 5129 N N . SER A 1 655 ? -27.044 -10.333 22.156 1.00 78.56 655 SER A N 1
ATOM 5130 C CA . SER A 1 655 ? -26.873 -9.116 21.372 1.00 78.56 655 SER A CA 1
ATOM 5131 C C . SER A 1 655 ? -27.833 -8.054 21.901 1.00 78.56 655 SER A C 1
ATOM 5133 O O . SER A 1 655 ? -28.904 -8.396 22.407 1.00 78.56 655 SER A O 1
ATOM 5135 N N . LEU A 1 656 ? -27.413 -6.791 21.841 1.00 68.12 656 LEU A N 1
ATOM 5136 C CA . LEU A 1 656 ? -28.185 -5.627 22.278 1.00 68.12 656 LEU A CA 1
ATOM 5137 C C . LEU A 1 656 ? -28.399 -4.700 21.087 1.00 68.12 656 LEU A C 1
ATOM 5139 O O . LEU A 1 656 ? -27.370 -4.352 20.464 1.00 68.12 656 LEU A O 1
#

Foldseek 3Di:
DVVVVVVVVVVVPPPPDPDDDDDDDDDPFAWPDKDAQQPFQWIWTAGQQGKIWIAGVRRHTQDIDDPVFAWQEWDAANVRQWIWTWGQQQKIWIAGPNRRDTQDIDRFDRGGWNYKEKAFADDDDDPPVPPDDFDDPCLVVPAPPAFWADDDPDDDQPPPPRDNPNTVCHVVLLVVLLPTWMWMWIFGQQQKIWIATSVQATQAIARQQPFFFFDPPPDGWTKGWPSKGWNYWYADNLNQKIKTKIWTFIDGPVCPPDPPRFGFIKIFIKGRCVCNVQVRVCSLVNSLLSLLVNLLVSQVSLLVSLLVLQVVLVVLVCVLLVQLVVLCVVVVHPDDPLRQVVCVLVPHDRDPSRLCSLAPRCALVNLVVSLVSLVVSLVSNLCSLPRRNLSSLVSSLVSLVVLLVVLVVCVRVVLLQQHNVLSVQLNQLSVLLNVLSVVLNVVSVLLNVLSNLQSLVSSLVSCVSVVHDNPPGDDHDSVSPNVCSVDPSPDDVNCCQSPNPFFADDDPVQLVVLVVCVVVVHRPPSSSNRDHSVVSSVSSVVSSVVSSVRSHVSSNVVMHTPHMDGDFGDDPVPPPDDSWAKEKDKDFDPPCPDDDDDGWIKIWIWTFDPDPRVVDPQKIKIWIWGPPPPDPPDDTPGDIDIDHDPPVDHDPHDYD

Solvent-accessible surface area (backbone atoms only — not comparable to full-atom values): 36871 Å² total; per-residue (Å²): 129,77,63,69,67,54,56,62,62,65,64,66,72,60,74,80,66,96,69,80,91,86,80,86,79,92,67,100,62,63,70,74,48,72,50,69,38,81,75,50,69,35,38,41,36,30,32,76,88,28,32,42,38,37,26,36,78,86,69,48,70,77,53,75,45,70,82,85,50,59,64,54,26,66,33,50,36,71,84,44,54,37,38,40,36,23,17,52,75,8,35,40,38,33,24,35,61,89,78,61,47,74,73,46,79,42,82,77,41,93,39,32,23,44,28,46,32,48,36,47,64,66,86,80,73,76,87,57,97,77,70,73,79,75,86,72,85,60,60,72,80,80,41,74,83,79,52,61,73,74,78,81,85,87,68,72,100,81,79,62,99,82,66,89,77,58,66,75,53,53,66,51,44,61,60,63,57,63,75,54,66,32,40,27,38,37,27,17,50,80,14,33,39,34,36,16,43,68,69,72,30,70,42,28,60,43,52,52,56,73,45,71,36,60,48,79,89,84,56,94,45,47,33,35,38,40,82,25,26,35,60,44,58,42,60,38,50,68,38,36,39,32,46,34,36,29,38,27,30,45,39,55,73,82,51,84,84,60,91,66,72,47,33,21,42,32,40,38,37,32,41,33,42,65,53,48,79,38,36,70,63,51,46,48,50,41,53,51,50,48,52,39,54,56,35,52,52,29,40,54,51,32,55,52,50,41,50,53,41,46,51,58,29,48,52,56,44,50,63,63,56,58,51,46,59,56,37,29,53,74,69,73,49,90,72,51,70,52,56,56,54,50,41,43,72,76,69,47,81,70,50,72,39,58,43,46,34,43,66,68,73,43,26,71,69,47,48,53,52,44,50,51,38,45,54,48,31,48,52,50,41,51,47,42,39,67,62,30,34,50,54,28,51,51,52,41,43,53,52,39,52,51,52,36,58,47,19,68,43,45,95,66,30,42,74,51,23,38,49,46,68,47,34,51,53,36,46,48,37,43,53,53,43,50,54,49,52,54,51,48,52,54,50,48,54,50,52,50,54,32,51,53,37,36,50,44,40,52,52,48,52,40,29,57,75,69,74,43,90,57,90,85,56,71,89,49,59,67,68,52,37,52,51,31,49,76,62,46,70,91,43,61,67,64,57,40,47,42,66,36,89,60,75,45,91,66,59,69,68,61,48,51,52,44,57,56,34,37,82,76,71,42,59,86,69,59,63,62,75,30,51,14,52,52,60,48,49,51,54,34,52,54,40,47,52,56,40,54,44,36,23,19,53,41,44,30,71,66,50,44,58,69,41,78,44,80,72,46,53,51,66,86,89,62,82,72,82,73,79,65,38,57,30,71,42,80,46,74,65,85,80,72,89,55,99,84,65,82,86,52,45,34,40,37,42,36,35,54,52,61,70,65,52,79,79,50,64,54,36,33,42,37,37,40,37,66,67,70,79,87,55,104,79,59,88,66,73,72,44,69,50,77,46,72,49,60,91,92,57,78,89,82,74,51,81,121

Secondary structure (DSSP, 8-state):
--SHHHHHHHS------S---------SS-EEEEEE-SSSSEEEEEETT--EEEEETT--EEEEE--SS-EEEEEE-TTSSEEEEEETTSEEEEEETTT--EEEEEE--SS-EEEEEEEE----S---TTS-PPPP--HHHHSSSPPPPPP-TTS-TTS-TTTTTSTTHHHHHHHHTTSS-EEEEEEETTSEEEEEETTTEEEEEEEGGG--EEE-BTB-EEEEEEEEEEEEEEE-TTSSEEEEEEEEEEEESS-TTS---EEEEEEEEEE-HHHHHTHHHHHHHHHHHHHHHHHHHHHHHHHHHHHHHHHHHHHHHHHHHTHHHHHHHHTT----HHHHHHHHHTTPPPPHHHHHIIIIIIHHHHHHHHHHHHHHHHHHHHHHIIIIIHHHHHHHHHHHHHHHHHHT-HHHHTTTT--HHHHHHHHHHHHHHHHHHHHHHHHHHHHHHHHHHHHHHHHHHHHHHTT---TTSPPPPHHHHHHHHHHTSS--HHHHHHH-SSPPP--HHHHHHHHHHHHTT--S-TTGGGS-HHHHHHHHHHHHHHHHHHHHHHHHHH-EEEEEEEEEE--GGG-SS----EEEEEEE-----STTS---EEEEEEEEPPTTSSS-SSEEEEEEEE---S-TTS----EEEEEEPPTT--------

pLDDT: mean 80.24, std 17.27, range [28.81, 96.56]